Protein AF-A0A0F7ZFP0-F1 (afdb_monomer_lite)

pLDDT: mean 73.81, std 20.98, range [24.0, 98.62]

Organism: NCBI:txid1043627

Radius of gyration: 35.67 Å; chains: 1; bounding box: 70×76×98 Å

Structure (mmCIF, N/CA/C/O backbone):
data_AF-A0A0F7ZFP0-F1
#
_entry.id   AF-A0A0F7ZFP0-F1
#
loop_
_atom_site.group_PDB
_atom_site.id
_atom_site.type_symbol
_atom_site.label_atom_id
_atom_site.label_alt_id
_atom_site.label_comp_id
_atom_site.label_asym_id
_atom_site.label_entity_id
_atom_site.label_seq_id
_atom_site.pdbx_PDB_ins_code
_atom_site.Cartn_x
_atom_site.Cartn_y
_atom_site.Cartn_z
_atom_site.occupancy
_atom_site.B_iso_or_equiv
_atom_site.auth_seq_id
_atom_site.auth_comp_id
_atom_site.auth_asym_id
_atom_site.auth_atom_id
_atom_site.pdbx_PDB_model_num
ATOM 1 N N . MET A 1 1 ? -2.476 0.098 24.147 1.00 32.59 1 MET A N 1
ATOM 2 C CA . MET A 1 1 ? -1.349 1.063 24.163 1.00 32.59 1 MET A CA 1
ATOM 3 C C . MET A 1 1 ? 0.040 0.418 24.187 1.00 32.59 1 MET A C 1
ATOM 5 O O . MET A 1 1 ? 0.890 0.954 23.497 1.00 32.59 1 MET A O 1
ATOM 9 N N . ARG A 1 2 ? 0.304 -0.706 24.883 1.00 24.03 2 ARG A N 1
ATOM 10 C CA . ARG A 1 2 ? 1.653 -1.329 24.883 1.00 24.03 2 ARG A CA 1
ATOM 11 C C . ARG A 1 2 ? 2.131 -1.823 23.499 1.00 24.03 2 ARG A C 1
ATOM 13 O O . ARG A 1 2 ? 3.246 -1.502 23.114 1.00 24.03 2 ARG A O 1
ATOM 20 N N . TYR A 1 3 ? 1.264 -2.465 22.712 1.00 28.20 3 TYR A N 1
ATOM 21 C CA . TYR A 1 3 ? 1.599 -2.984 21.370 1.00 28.20 3 TYR A CA 1
ATOM 22 C C . TYR A 1 3 ? 2.092 -1.928 20.359 1.00 28.20 3 TYR A C 1
ATOM 24 O O . TYR A 1 3 ? 3.004 -2.188 19.581 1.00 28.20 3 TYR A O 1
ATOM 32 N N . LEU A 1 4 ? 1.547 -0.704 20.393 1.00 29.28 4 LEU A N 1
ATOM 33 C CA . LEU A 1 4 ? 1.924 0.346 19.435 1.00 29.28 4 LEU A CA 1
ATOM 34 C C . LEU A 1 4 ? 3.337 0.908 19.691 1.00 29.28 4 LEU A C 1
ATOM 36 O O . LEU A 1 4 ? 3.969 1.429 18.777 1.00 29.28 4 LEU A O 1
ATOM 40 N N . ALA A 1 5 ? 3.834 0.800 20.928 1.00 28.47 5 ALA A N 1
ATOM 41 C CA . ALA A 1 5 ? 5.169 1.267 21.294 1.00 28.47 5 ALA A CA 1
ATOM 42 C C . ALA A 1 5 ? 6.273 0.355 20.735 1.00 28.47 5 ALA A C 1
ATOM 44 O O . ALA A 1 5 ? 7.311 0.861 20.315 1.00 28.47 5 ALA A O 1
ATOM 45 N N . VAL A 1 6 ? 6.030 -0.961 20.665 1.00 34.22 6 VAL A N 1
ATOM 46 C CA . VAL A 1 6 ? 6.998 -1.928 20.118 1.00 34.22 6 VAL A CA 1
ATOM 47 C C . VAL A 1 6 ? 7.109 -1.813 18.593 1.00 34.22 6 VAL A C 1
ATOM 49 O O . VAL A 1 6 ? 8.202 -1.871 18.035 1.00 34.22 6 VAL A O 1
ATOM 52 N N . ILE A 1 7 ? 5.995 -1.534 17.910 1.00 36.84 7 ILE A N 1
ATOM 53 C CA . ILE A 1 7 ? 5.989 -1.267 16.462 1.00 36.84 7 ILE A CA 1
ATOM 54 C C . ILE A 1 7 ? 6.747 0.036 16.128 1.00 36.84 7 ILE A C 1
ATOM 56 O O . ILE A 1 7 ? 7.402 0.120 15.088 1.00 36.84 7 ILE A O 1
ATOM 60 N N . LEU A 1 8 ? 6.727 1.044 17.012 1.00 31.94 8 LEU A N 1
ATOM 61 C CA . LEU A 1 8 ? 7.514 2.271 16.817 1.00 31.94 8 LEU A CA 1
ATOM 62 C C . LEU A 1 8 ? 9.014 2.093 17.111 1.00 31.94 8 LEU A C 1
ATOM 64 O O . LEU A 1 8 ? 9.828 2.694 16.410 1.00 31.94 8 LEU A O 1
ATOM 68 N N . SER A 1 9 ? 9.404 1.287 18.106 1.00 32.28 9 SER A N 1
ATOM 69 C CA . SER A 1 9 ? 10.826 1.016 18.373 1.00 32.28 9 SER A CA 1
ATOM 70 C C . SER A 1 9 ? 11.471 0.155 17.280 1.00 32.28 9 SER A C 1
ATOM 72 O O . SER A 1 9 ? 12.638 0.374 16.950 1.00 32.28 9 SER A O 1
ATOM 74 N N . LEU A 1 10 ? 10.699 -0.734 16.642 1.00 39.62 10 LEU A N 1
ATOM 75 C CA . LEU A 1 10 ? 11.113 -1.486 15.451 1.00 39.62 10 LEU A CA 1
ATOM 76 C C . LEU A 1 10 ? 11.577 -0.589 14.298 1.00 39.62 10 LEU A C 1
ATOM 78 O O . LEU A 1 10 ? 12.631 -0.827 13.706 1.00 39.62 10 LEU A O 1
ATOM 82 N N . PHE A 1 11 ? 10.824 0.478 14.019 1.00 34.50 11 PHE A N 1
ATOM 83 C CA . PHE A 1 11 ? 11.138 1.413 12.936 1.00 34.50 11 PHE A CA 1
ATOM 84 C C . PHE A 1 11 ? 12.418 2.226 13.170 1.00 34.50 11 PHE A C 1
ATOM 86 O O . PHE A 1 11 ? 13.023 2.687 12.204 1.00 34.50 11 PHE A O 1
ATOM 93 N N . LEU A 1 12 ? 12.834 2.415 14.428 1.00 31.03 12 LEU A N 1
ATOM 94 C CA . LEU A 1 12 ? 14.022 3.202 14.766 1.00 31.03 12 LEU A CA 1
ATOM 95 C C . LEU A 1 12 ? 15.289 2.338 14.880 1.00 31.03 12 LEU A C 1
ATOM 97 O O . LEU A 1 12 ? 16.357 2.766 14.448 1.00 31.03 12 LEU A O 1
ATOM 101 N N . ALA A 1 13 ? 15.177 1.113 15.407 1.00 29.80 13 ALA A N 1
ATOM 102 C CA . ALA A 1 13 ? 16.316 0.205 15.568 1.00 29.80 13 ALA A CA 1
ATOM 103 C C . ALA A 1 13 ? 16.885 -0.280 14.220 1.00 29.80 13 ALA A C 1
ATOM 105 O O . ALA A 1 13 ? 18.100 -0.315 14.037 1.00 29.80 13 ALA A O 1
ATOM 106 N N . CYS A 1 14 ? 16.024 -0.574 13.237 1.00 33.59 14 CYS A N 1
ATOM 107 C CA . CYS A 1 14 ? 16.456 -1.038 11.911 1.00 33.59 14 CYS A CA 1
ATOM 108 C C . CYS A 1 14 ? 17.170 0.025 11.049 1.00 33.59 14 CYS A C 1
ATOM 110 O O . CYS A 1 14 ? 17.699 -0.326 9.995 1.00 33.59 14 CYS A O 1
ATOM 112 N N . VAL A 1 15 ? 17.174 1.299 11.465 1.00 34.34 15 VAL A N 1
ATOM 113 C CA . VAL A 1 15 ? 17.729 2.436 10.700 1.00 34.34 15 VAL A CA 1
ATOM 114 C C . VAL A 1 15 ? 19.150 2.818 11.148 1.00 34.34 15 VAL A C 1
ATOM 116 O O . VAL A 1 15 ? 19.829 3.543 10.433 1.00 34.34 15 VAL A O 1
ATOM 119 N N . LEU A 1 16 ? 19.630 2.322 12.297 1.00 29.52 16 LEU A N 1
ATOM 120 C CA . LEU A 1 16 ? 20.942 2.696 12.858 1.00 29.52 16 LEU A CA 1
ATOM 121 C C . LEU A 1 16 ? 21.969 1.551 12.916 1.00 29.52 16 LEU A C 1
ATOM 123 O O . LEU A 1 16 ? 23.103 1.769 13.341 1.00 29.52 16 LEU A O 1
ATOM 127 N N . ALA A 1 17 ? 21.613 0.350 12.456 1.00 31.56 17 ALA A N 1
ATOM 128 C CA . ALA A 1 17 ? 22.584 -0.711 12.211 1.00 31.56 17 ALA A CA 1
ATOM 129 C C . ALA A 1 17 ? 23.263 -0.481 10.852 1.00 31.56 17 ALA A C 1
ATOM 131 O O . ALA A 1 17 ? 22.622 -0.580 9.805 1.00 31.56 17 ALA A O 1
ATOM 132 N N . ASN A 1 18 ? 24.566 -0.190 10.874 1.00 34.31 18 ASN A N 1
ATOM 133 C CA . ASN A 1 18 ? 25.402 -0.120 9.678 1.00 34.31 18 ASN A CA 1
ATOM 134 C C . ASN A 1 18 ? 25.492 -1.535 9.074 1.00 34.31 18 ASN A C 1
ATOM 136 O O . ASN A 1 18 ? 26.271 -2.362 9.550 1.00 34.31 18 ASN A O 1
ATOM 140 N N . ARG A 1 19 ? 24.613 -1.860 8.116 1.00 36.47 19 ARG A N 1
ATOM 141 C CA . ARG A 1 19 ? 24.429 -3.243 7.650 1.00 36.47 19 ARG A CA 1
ATOM 142 C C . ARG A 1 19 ? 25.656 -3.720 6.875 1.00 36.47 19 ARG A C 1
ATOM 144 O O . ARG A 1 19 ? 25.988 -3.179 5.824 1.00 36.47 19 ARG A O 1
ATOM 151 N N . SER A 1 20 ? 26.290 -4.772 7.381 1.00 32.34 20 SER A N 1
ATOM 152 C CA . SER A 1 20 ? 27.317 -5.528 6.667 1.00 32.34 20 SER A CA 1
ATOM 153 C C . SER A 1 20 ? 26.758 -6.180 5.389 1.00 32.34 20 SER A C 1
ATOM 155 O O . SER A 1 20 ? 25.545 -6.288 5.186 1.00 32.34 20 SER A O 1
ATOM 157 N N . PHE A 1 21 ? 27.664 -6.587 4.495 1.00 29.44 21 PHE A N 1
ATOM 158 C CA . PHE A 1 21 ? 27.332 -7.209 3.210 1.00 29.44 21 PHE A CA 1
ATOM 159 C C . PHE A 1 21 ? 26.359 -8.395 3.358 1.00 29.44 21 PHE A C 1
ATOM 161 O O . PHE A 1 21 ? 26.529 -9.234 4.237 1.00 29.44 21 PHE A O 1
ATOM 168 N N . GLY A 1 22 ? 25.375 -8.480 2.453 1.00 39.12 22 GLY A N 1
ATOM 169 C CA . GLY A 1 22 ? 24.397 -9.578 2.389 1.00 39.12 22 GLY A CA 1
ATOM 170 C C . GLY A 1 22 ? 22.947 -9.204 2.733 1.00 39.12 22 GLY A C 1
ATOM 171 O O . GLY A 1 22 ? 22.061 -10.036 2.558 1.00 39.12 22 GLY A O 1
ATOM 172 N N . HIS A 1 23 ? 22.674 -7.964 3.161 1.00 41.00 23 HIS A N 1
ATOM 173 C CA . HIS A 1 23 ? 21.352 -7.538 3.656 1.00 41.00 23 HIS A CA 1
ATOM 174 C C . HIS A 1 23 ? 20.444 -6.771 2.663 1.00 41.00 23 HIS A C 1
ATOM 176 O O . HIS A 1 23 ? 19.674 -5.895 3.076 1.00 41.00 23 HIS A O 1
ATOM 182 N N . TYR A 1 24 ? 20.500 -7.092 1.366 1.00 42.03 24 TYR A N 1
ATOM 183 C CA . TYR A 1 24 ? 19.643 -6.477 0.339 1.00 42.03 24 TYR A CA 1
ATOM 184 C C . TYR A 1 24 ? 18.289 -7.196 0.216 1.00 42.03 24 TYR A C 1
ATOM 186 O O . TYR A 1 24 ? 18.157 -8.169 -0.520 1.00 42.03 24 TYR A O 1
ATOM 194 N N . GLY A 1 25 ? 17.275 -6.687 0.920 1.00 46.53 25 GLY A N 1
ATOM 195 C CA . GLY A 1 25 ? 15.868 -7.048 0.704 1.00 46.53 25 GLY A CA 1
ATOM 196 C C . GLY A 1 25 ? 15.142 -6.055 -0.216 1.00 46.53 25 GLY A C 1
ATOM 197 O O . GLY A 1 25 ? 15.618 -4.930 -0.392 1.00 46.53 25 GLY A O 1
ATOM 198 N N . PRO A 1 26 ? 13.972 -6.419 -0.777 1.00 50.12 26 PRO A N 1
ATOM 199 C CA . PRO A 1 26 ? 13.145 -5.495 -1.549 1.00 50.12 26 PRO A CA 1
ATOM 200 C C . PRO A 1 26 ? 12.699 -4.285 -0.712 1.00 50.12 26 PRO A C 1
ATOM 202 O O . PRO A 1 26 ? 12.455 -4.380 0.498 1.00 50.12 26 PRO A O 1
ATOM 205 N N . ASP A 1 27 ? 12.580 -3.132 -1.372 1.00 47.22 27 ASP A N 1
ATOM 206 C CA . ASP A 1 27 ? 12.237 -1.859 -0.736 1.00 47.22 27 ASP A CA 1
ATOM 207 C C . ASP A 1 27 ? 10.845 -1.952 -0.074 1.00 47.22 27 ASP A C 1
ATOM 209 O O . ASP A 1 27 ? 9.858 -2.303 -0.720 1.00 47.22 27 ASP A O 1
ATOM 213 N N . GLY A 1 28 ? 10.772 -1.670 1.231 1.00 56.94 28 GLY A N 1
ATOM 214 C CA . GLY A 1 28 ? 9.569 -1.882 2.051 1.00 56.94 28 GLY A CA 1
ATOM 215 C C . GLY A 1 28 ? 9.601 -3.113 2.969 1.00 56.94 28 GLY A C 1
ATOM 216 O O . GLY A 1 28 ? 8.659 -3.298 3.734 1.00 56.94 28 GLY A O 1
ATOM 217 N N . THR A 1 29 ? 10.671 -3.920 2.945 1.00 67.12 29 THR A N 1
ATOM 218 C CA . THR A 1 29 ? 10.906 -4.994 3.933 1.00 67.12 29 THR A CA 1
ATOM 219 C C . THR A 1 29 ? 10.810 -4.464 5.371 1.00 67.12 29 THR A C 1
ATOM 221 O O . THR A 1 29 ? 11.494 -3.501 5.719 1.00 67.12 29 THR A O 1
ATOM 224 N N . VAL A 1 30 ? 10.001 -5.118 6.212 1.00 74.25 30 VAL A N 1
ATOM 225 C CA . VAL A 1 30 ? 9.789 -4.761 7.630 1.00 74.25 30 VAL A CA 1
ATOM 226 C C . VAL A 1 30 ? 10.365 -5.779 8.616 1.00 74.25 30 VAL A C 1
ATOM 228 O O . VAL A 1 30 ? 10.706 -5.398 9.733 1.00 74.25 30 VAL A O 1
ATOM 231 N N . LEU A 1 31 ? 10.514 -7.045 8.215 1.00 81.75 31 LEU A N 1
ATOM 232 C CA . LEU A 1 31 ? 11.157 -8.091 9.016 1.00 81.75 31 LEU A CA 1
ATOM 233 C C . LEU A 1 31 ? 12.273 -8.755 8.205 1.00 81.75 31 LEU A C 1
ATOM 235 O O . LEU A 1 31 ? 12.126 -8.982 7.002 1.00 81.75 31 LEU A O 1
ATOM 239 N N . PHE A 1 32 ? 13.376 -9.070 8.879 1.00 90.69 32 PHE A N 1
ATOM 240 C CA . PHE A 1 32 ? 14.459 -9.889 8.344 1.00 90.69 32 PHE A CA 1
ATOM 241 C C . PHE A 1 32 ? 14.610 -11.111 9.244 1.00 90.69 32 PHE A C 1
ATOM 243 O O . PHE A 1 32 ? 14.999 -10.961 10.398 1.00 90.69 32 PHE A O 1
ATOM 250 N N . LEU A 1 33 ? 14.279 -12.295 8.738 1.00 93.44 33 LEU A N 1
ATOM 251 C CA . LEU A 1 33 ? 14.320 -13.537 9.508 1.00 93.44 33 LEU A CA 1
ATOM 252 C C . LEU A 1 33 ? 15.383 -14.472 8.924 1.00 93.44 33 LEU A C 1
ATOM 254 O O . LEU A 1 33 ? 15.556 -14.533 7.706 1.00 93.44 33 LEU A O 1
ATOM 258 N N . ASN A 1 34 ? 16.070 -15.225 9.777 1.00 94.88 34 ASN A N 1
ATOM 259 C CA . ASN A 1 34 ? 16.832 -16.398 9.359 1.00 94.88 34 ASN A CA 1
ATOM 260 C C . ASN A 1 34 ? 16.223 -17.644 10.007 1.00 94.88 34 ASN A C 1
ATOM 262 O O . ASN A 1 34 ? 16.091 -17.695 11.230 1.00 94.88 34 ASN A O 1
ATOM 266 N N . GLY A 1 35 ? 15.850 -18.618 9.178 1.00 94.75 35 GLY A N 1
ATOM 267 C CA . GLY A 1 35 ? 15.199 -19.861 9.591 1.00 94.75 35 GLY A CA 1
ATOM 268 C C . GLY A 1 35 ? 15.857 -21.092 8.971 1.00 94.75 35 GLY A C 1
ATOM 269 O O . GLY A 1 35 ? 16.598 -20.997 7.982 1.00 94.75 35 GLY A O 1
ATOM 270 N N . PHE A 1 36 ? 15.584 -22.257 9.557 1.00 96.44 36 PHE A N 1
ATOM 271 C CA . PHE A 1 36 ? 16.076 -23.542 9.070 1.00 96.44 36 PHE A CA 1
ATOM 272 C C . PHE A 1 36 ? 14.957 -24.342 8.420 1.00 96.44 36 PHE A C 1
ATOM 274 O O . PHE A 1 36 ? 13.960 -24.657 9.053 1.00 96.44 36 PHE A O 1
ATOM 281 N N . HIS A 1 37 ? 15.192 -24.757 7.183 1.00 95.75 37 HIS A N 1
ATOM 282 C CA . HIS A 1 37 ? 14.262 -25.548 6.393 1.00 95.75 37 HIS A CA 1
ATOM 283 C C . HIS A 1 37 ? 14.898 -26.866 5.941 1.00 95.75 37 HIS A C 1
ATOM 285 O O . HIS A 1 37 ? 16.117 -27.071 6.022 1.00 95.75 37 HIS A O 1
ATOM 291 N N . PHE A 1 38 ? 14.071 -27.746 5.392 1.00 95.56 38 PHE A N 1
ATOM 292 C CA . PHE A 1 38 ? 14.503 -28.866 4.563 1.00 95.56 38 PHE A CA 1
ATOM 293 C C . PHE A 1 38 ? 13.562 -29.059 3.372 1.00 95.56 38 PHE A C 1
ATOM 295 O O . PHE A 1 38 ? 12.400 -28.659 3.413 1.00 95.56 38 PHE A O 1
ATOM 302 N N . VAL A 1 39 ? 14.044 -29.689 2.299 1.00 95.06 39 VAL A N 1
ATOM 303 C CA . VAL A 1 39 ? 13.191 -30.035 1.147 1.00 95.06 39 VAL A CA 1
ATOM 304 C C . VAL A 1 39 ? 12.177 -31.104 1.552 1.00 95.06 39 VAL A C 1
ATOM 306 O O . VAL A 1 39 ? 12.560 -32.134 2.100 1.00 95.06 39 VAL A O 1
ATOM 309 N N . SER A 1 40 ? 10.894 -30.887 1.255 1.00 93.88 40 SER A N 1
ATOM 310 C CA . SER A 1 40 ? 9.790 -31.806 1.562 1.00 93.88 40 SER A CA 1
ATOM 311 C C . SER A 1 40 ? 10.140 -33.268 1.230 1.00 93.88 40 SER A C 1
ATOM 313 O O . SER A 1 40 ? 10.541 -33.600 0.113 1.00 93.88 40 SER A O 1
ATOM 315 N N . GLY A 1 41 ? 10.041 -34.149 2.234 1.00 88.31 41 GLY A N 1
ATOM 316 C CA . GLY A 1 41 ? 10.410 -35.570 2.134 1.00 88.31 41 GLY A CA 1
ATOM 317 C C . GLY A 1 41 ? 11.907 -35.894 2.205 1.00 88.31 41 GLY A C 1
ATOM 318 O O . GLY A 1 41 ? 12.278 -37.062 2.118 1.00 88.31 41 GLY A O 1
ATOM 319 N N . ARG A 1 42 ? 12.778 -34.894 2.365 1.00 91.06 42 ARG A N 1
ATOM 320 C CA . ARG A 1 42 ? 14.240 -35.032 2.444 1.00 91.06 42 ARG A CA 1
ATOM 321 C C . ARG A 1 42 ? 14.783 -34.222 3.624 1.00 91.06 42 ARG A C 1
ATOM 323 O O . ARG A 1 42 ? 15.490 -33.240 3.445 1.00 91.06 42 ARG A O 1
ATOM 330 N N . THR A 1 43 ? 14.489 -34.653 4.850 1.00 87.62 43 THR A N 1
ATOM 331 C CA . THR A 1 43 ? 14.936 -33.993 6.101 1.00 87.62 43 THR A CA 1
ATOM 332 C C . THR A 1 43 ? 16.457 -33.834 6.230 1.00 87.62 43 THR A C 1
ATOM 334 O O . THR A 1 43 ? 16.934 -32.958 6.942 1.00 87.62 43 THR A O 1
ATOM 337 N N . SER A 1 44 ? 17.247 -34.639 5.513 1.00 89.69 44 SER A N 1
ATOM 338 C CA . SER A 1 44 ? 18.706 -34.494 5.435 1.00 89.69 44 SER A CA 1
ATOM 339 C C . SER A 1 44 ? 19.181 -33.345 4.533 1.00 89.69 44 SER A C 1
ATOM 341 O O . SER A 1 44 ? 20.358 -32.987 4.588 1.00 89.69 44 SER A O 1
ATOM 343 N N . TRP A 1 45 ? 18.302 -32.764 3.709 1.00 93.56 45 TRP A N 1
ATOM 344 C CA . TRP A 1 45 ? 18.596 -31.669 2.779 1.00 93.56 45 TRP A CA 1
ATOM 345 C C . TRP A 1 45 ? 18.389 -30.321 3.474 1.00 93.56 45 TRP A C 1
ATOM 347 O O . TRP A 1 45 ? 17.404 -29.623 3.244 1.00 93.56 45 TRP A O 1
ATOM 357 N N . ARG A 1 46 ? 19.314 -30.002 4.387 1.00 93.56 46 ARG A N 1
ATOM 358 C CA . ARG A 1 46 ? 19.207 -28.890 5.347 1.00 93.56 46 ARG A CA 1
ATOM 359 C C . ARG A 1 46 ? 19.549 -27.553 4.706 1.00 93.56 46 ARG A C 1
ATOM 361 O O . ARG A 1 46 ? 20.635 -27.405 4.145 1.00 93.56 46 ARG A O 1
ATOM 368 N N . ILE A 1 47 ? 18.652 -26.583 4.832 1.00 93.38 47 ILE A N 1
ATOM 369 C CA . ILE A 1 47 ? 18.760 -25.250 4.242 1.00 93.38 47 ILE A CA 1
ATOM 370 C C . ILE A 1 47 ? 18.710 -24.209 5.365 1.00 93.38 47 ILE A C 1
ATOM 372 O O . ILE A 1 47 ? 17.828 -24.262 6.217 1.00 93.38 47 ILE A O 1
ATOM 376 N N . SER A 1 48 ? 19.634 -23.247 5.352 1.00 93.38 48 SER A N 1
ATOM 377 C CA . SER A 1 48 ? 19.466 -21.978 6.068 1.00 93.38 48 SER A CA 1
ATOM 378 C C . SER A 1 48 ? 19.012 -20.940 5.050 1.00 93.38 48 SER A C 1
ATOM 380 O O . SER A 1 48 ? 19.532 -20.902 3.930 1.00 93.38 48 SER A O 1
ATOM 382 N N . ALA A 1 49 ? 17.989 -20.175 5.411 1.00 93.25 49 ALA A N 1
ATOM 383 C CA . ALA A 1 49 ? 17.297 -19.274 4.507 1.00 93.25 49 ALA A CA 1
ATOM 384 C C . ALA A 1 49 ? 17.148 -17.888 5.141 1.00 93.25 49 ALA A C 1
ATOM 386 O O . ALA A 1 49 ? 16.889 -17.762 6.336 1.00 93.25 49 ALA A O 1
ATOM 387 N N . ASN A 1 50 ? 17.324 -16.848 4.326 1.00 93.75 50 ASN A N 1
ATOM 388 C CA . ASN A 1 50 ? 17.255 -15.440 4.704 1.00 93.75 50 ASN A CA 1
ATOM 389 C C . ASN A 1 50 ? 15.978 -14.820 4.118 1.00 93.75 50 ASN A C 1
ATOM 391 O O . ASN A 1 50 ? 15.872 -14.649 2.905 1.00 93.75 50 ASN A O 1
ATOM 395 N N . HIS A 1 51 ? 15.016 -14.479 4.969 1.00 94.31 51 HIS A N 1
ATOM 396 C CA . HIS A 1 51 ? 13.671 -14.055 4.588 1.00 94.31 51 HIS A CA 1
ATOM 397 C C . HIS A 1 51 ? 13.536 -12.543 4.773 1.00 94.31 51 HIS A C 1
ATOM 399 O O . HIS A 1 51 ? 13.690 -12.028 5.880 1.00 94.31 51 HIS A O 1
ATOM 405 N N . TYR A 1 52 ? 13.223 -11.829 3.694 1.00 92.00 52 TYR A N 1
ATOM 406 C CA . TYR A 1 52 ? 12.964 -10.389 3.708 1.00 92.00 52 TYR A CA 1
ATOM 407 C C . TYR A 1 52 ? 11.471 -10.166 3.496 1.00 92.00 52 TYR A C 1
ATOM 409 O O . TYR A 1 52 ? 10.980 -10.239 2.366 1.00 92.00 52 TYR A O 1
ATOM 417 N N . CYS A 1 53 ? 10.748 -9.966 4.597 1.00 86.25 53 CYS A N 1
ATOM 418 C CA . CYS A 1 53 ? 9.290 -10.004 4.631 1.00 86.25 53 CYS A CA 1
ATOM 419 C C . CYS A 1 53 ? 8.649 -8.611 4.611 1.00 86.25 53 CYS A C 1
ATOM 421 O O . CYS A 1 53 ? 9.073 -7.691 5.321 1.00 86.25 53 CYS A O 1
ATOM 423 N N . VAL A 1 54 ? 7.568 -8.486 3.842 1.00 83.38 54 VAL A N 1
ATOM 424 C CA . VAL A 1 54 ? 6.655 -7.337 3.804 1.00 83.38 54 VAL A CA 1
ATOM 425 C C . VAL A 1 54 ? 5.290 -7.729 4.376 1.00 83.38 54 VAL A C 1
ATOM 427 O O . VAL A 1 54 ? 4.817 -8.844 4.149 1.00 83.38 54 VAL A O 1
ATOM 430 N N . ILE A 1 55 ? 4.636 -6.813 5.096 1.00 77.56 55 ILE A N 1
ATOM 431 C CA . ILE A 1 55 ? 3.231 -6.975 5.504 1.00 77.56 55 ILE A CA 1
ATOM 432 C C . ILE A 1 55 ? 2.349 -6.623 4.303 1.00 77.56 55 ILE A C 1
ATOM 434 O O . ILE A 1 55 ? 2.415 -5.501 3.800 1.00 77.56 55 ILE A O 1
ATOM 438 N N . VAL A 1 56 ? 1.524 -7.570 3.853 1.00 74.25 56 VAL A N 1
ATOM 439 C CA . VAL A 1 56 ? 0.541 -7.361 2.776 1.00 74.25 56 VAL A CA 1
ATOM 440 C C . VAL A 1 56 ? -0.837 -7.045 3.366 1.00 74.25 56 VAL A C 1
ATOM 442 O O . VAL A 1 56 ? -1.556 -6.192 2.847 1.00 74.25 56 VAL A O 1
ATOM 445 N N . SER A 1 57 ? -1.194 -7.702 4.470 1.00 78.00 57 SER A N 1
ATOM 446 C CA . SER A 1 57 ? -2.381 -7.421 5.285 1.00 78.00 57 SER A CA 1
ATOM 447 C C . SER A 1 57 ? -2.196 -7.969 6.706 1.00 78.00 57 SER A C 1
ATOM 449 O O . SER A 1 57 ? -1.229 -8.681 6.968 1.00 78.00 57 SER A O 1
ATOM 451 N N . ASP A 1 58 ? -3.143 -7.694 7.608 1.00 76.38 58 ASP A N 1
ATOM 452 C CA . ASP A 1 58 ? -3.161 -8.227 8.984 1.00 76.38 58 ASP A CA 1
ATOM 453 C C . ASP A 1 58 ? -3.055 -9.767 9.056 1.00 76.38 58 ASP A C 1
ATOM 455 O O . ASP A 1 58 ? -2.612 -10.312 10.063 1.00 76.38 58 ASP A O 1
ATOM 459 N N . ASP A 1 59 ? -3.472 -10.469 7.995 1.00 86.69 59 ASP A N 1
ATOM 460 C CA . ASP A 1 59 ? -3.527 -11.932 7.913 1.00 86.69 59 ASP A CA 1
ATOM 461 C C . ASP A 1 59 ? -2.464 -12.527 6.942 1.00 86.69 59 ASP A C 1
ATOM 463 O O . ASP A 1 59 ? -2.430 -13.749 6.779 1.00 86.69 59 ASP A O 1
ATOM 467 N N . LEU A 1 60 ? -1.606 -11.707 6.298 1.00 87.12 60 LEU A N 1
ATOM 468 C CA . LEU A 1 60 ? -0.626 -12.143 5.281 1.00 87.12 60 LEU A CA 1
ATOM 469 C C . LEU A 1 60 ? 0.690 -11.332 5.283 1.00 87.12 60 LEU A C 1
ATOM 471 O O . LEU A 1 60 ? 0.702 -10.130 4.992 1.00 87.12 60 LEU A O 1
ATOM 475 N N . LEU A 1 61 ? 1.815 -12.032 5.458 1.00 87.50 61 LEU A N 1
ATOM 476 C CA . LEU A 1 61 ? 3.158 -11.572 5.091 1.00 87.50 61 LEU A CA 1
ATOM 477 C C . LEU A 1 61 ? 3.623 -12.267 3.803 1.00 87.50 61 LEU A C 1
ATOM 479 O O . LEU A 1 61 ? 3.259 -13.411 3.528 1.00 87.50 61 LEU A O 1
ATOM 483 N N . GLN A 1 62 ? 4.477 -11.594 3.040 1.00 91.06 62 GLN A N 1
ATOM 484 C CA . GLN A 1 62 ? 5.153 -12.161 1.872 1.00 91.06 62 GLN A CA 1
ATOM 485 C C . GLN A 1 62 ? 6.653 -11.901 1.992 1.00 91.06 62 GLN A C 1
ATOM 487 O O . GLN A 1 62 ? 7.053 -10.762 2.229 1.00 91.06 62 GLN A O 1
ATOM 492 N N . CYS A 1 63 ? 7.483 -12.922 1.795 1.00 93.94 63 CYS A N 1
ATOM 493 C CA . CYS A 1 63 ? 8.931 -12.819 1.927 1.00 93.94 63 CYS A CA 1
ATOM 494 C C . CYS A 1 63 ? 9.653 -13.202 0.633 1.00 93.94 63 CYS A C 1
ATOM 496 O O . CYS A 1 63 ? 9.340 -14.211 -0.003 1.00 93.94 63 CYS A O 1
ATOM 498 N N . ALA A 1 64 ? 10.659 -12.408 0.266 1.00 94.31 64 ALA A N 1
ATOM 499 C CA . ALA A 1 64 ? 11.683 -12.827 -0.685 1.00 94.31 64 ALA A CA 1
ATOM 500 C C . ALA A 1 64 ? 12.742 -13.637 0.075 1.00 94.31 64 ALA A C 1
ATOM 502 O O . ALA A 1 64 ? 13.252 -13.166 1.096 1.00 94.31 64 ALA A O 1
ATOM 503 N N . VAL A 1 65 ? 13.051 -14.846 -0.398 1.00 93.88 65 VAL A N 1
ATOM 504 C CA . VAL A 1 65 ? 13.945 -15.783 0.294 1.00 93.88 65 VAL A CA 1
ATOM 505 C C . VAL A 1 65 ? 15.278 -15.863 -0.437 1.00 93.88 65 VAL A C 1
ATOM 507 O O . VAL A 1 65 ? 15.335 -16.196 -1.622 1.00 93.88 65 VAL A O 1
ATOM 510 N N . TYR A 1 66 ? 16.354 -15.574 0.284 1.00 92.00 66 TYR A N 1
ATOM 511 C CA . TYR A 1 66 ? 17.731 -15.605 -0.195 1.00 92.00 66 TYR A CA 1
ATOM 512 C C . TYR A 1 66 ? 18.514 -16.717 0.499 1.00 92.00 66 TYR A C 1
ATOM 514 O O . TYR A 1 66 ? 18.187 -17.118 1.619 1.00 92.00 66 TYR A O 1
ATOM 522 N N . ASN A 1 67 ? 19.563 -17.218 -0.150 1.00 87.62 67 ASN A N 1
ATOM 523 C CA . ASN A 1 67 ? 20.498 -18.117 0.516 1.00 87.62 67 ASN A CA 1
ATOM 524 C C . ASN A 1 67 ? 21.367 -17.360 1.537 1.00 87.62 67 ASN A C 1
ATOM 526 O O . ASN A 1 67 ? 21.551 -16.143 1.474 1.00 87.62 67 ASN A O 1
ATOM 530 N N . THR A 1 68 ? 21.903 -18.102 2.503 1.00 80.88 68 THR A N 1
ATOM 531 C CA . THR A 1 68 ? 22.697 -17.530 3.599 1.00 80.88 68 THR A CA 1
ATOM 532 C C . THR A 1 68 ? 24.199 -17.443 3.281 1.00 80.88 68 THR A C 1
ATOM 534 O O . THR A 1 68 ? 24.899 -16.642 3.891 1.00 80.88 68 THR A O 1
ATOM 537 N N . ASN A 1 69 ? 24.690 -18.207 2.291 1.00 69.06 69 ASN A N 1
ATOM 538 C CA . ASN A 1 69 ? 26.121 -18.519 2.133 1.00 69.06 69 ASN A CA 1
ATOM 539 C C . ASN A 1 69 ? 26.769 -18.085 0.792 1.00 69.06 69 ASN A C 1
ATOM 541 O O . ASN A 1 69 ? 27.837 -18.599 0.460 1.00 69.06 69 ASN A O 1
ATOM 545 N N . THR A 1 70 ? 26.183 -17.174 -0.001 1.00 65.50 70 THR A N 1
ATOM 546 C CA . THR A 1 70 ? 26.848 -16.643 -1.219 1.00 65.50 70 THR A CA 1
ATOM 547 C C . THR A 1 70 ? 26.915 -15.119 -1.251 1.00 65.50 70 THR A C 1
ATOM 549 O O . THR A 1 70 ? 26.079 -14.430 -0.673 1.00 65.50 70 THR A O 1
ATOM 552 N N . SER A 1 71 ? 27.913 -14.591 -1.967 1.00 64.81 71 SER A N 1
ATOM 553 C CA . SER A 1 71 ? 28.027 -13.173 -2.314 1.00 64.81 71 SER A CA 1
ATOM 554 C C . SER A 1 71 ? 28.181 -13.041 -3.840 1.00 64.81 71 SER A C 1
ATOM 556 O O . SER A 1 71 ? 29.158 -13.573 -4.372 1.00 64.81 71 SER A O 1
ATOM 558 N N . PRO A 1 72 ? 27.245 -12.385 -4.555 1.00 71.62 72 PRO A N 1
ATOM 559 C CA . PRO A 1 72 ? 25.974 -11.868 -4.044 1.00 71.62 72 PRO A CA 1
ATOM 560 C C . PRO A 1 72 ? 25.072 -12.985 -3.489 1.00 71.62 72 PRO A C 1
ATOM 562 O O . PRO A 1 72 ? 25.170 -14.149 -3.890 1.00 71.62 72 PRO A O 1
ATOM 565 N N . ALA A 1 73 ? 24.191 -12.630 -2.551 1.00 79.88 73 ALA A N 1
ATOM 566 C CA . ALA A 1 73 ? 23.165 -13.546 -2.065 1.00 79.88 73 ALA A CA 1
ATOM 567 C C . ALA A 1 73 ? 22.157 -13.796 -3.194 1.00 79.88 73 ALA A C 1
ATOM 569 O O . ALA A 1 73 ? 21.623 -12.854 -3.785 1.00 79.88 73 ALA A O 1
ATOM 570 N N . LEU A 1 74 ? 21.912 -15.062 -3.517 1.00 85.94 74 LEU A N 1
ATOM 571 C CA . LEU A 1 74 ? 21.001 -15.451 -4.586 1.00 85.94 74 LEU A CA 1
ATOM 572 C C . LEU A 1 74 ? 19.563 -15.420 -4.070 1.00 85.94 74 LEU A C 1
ATOM 574 O O . LEU A 1 74 ? 19.282 -15.950 -2.995 1.00 85.94 74 LEU A O 1
ATOM 578 N N . LEU A 1 75 ? 18.648 -14.847 -4.856 1.00 91.19 75 LEU A N 1
ATOM 579 C CA . LEU A 1 75 ? 17.211 -15.013 -4.640 1.00 91.19 75 LEU A CA 1
ATOM 580 C C . LEU A 1 75 ? 16.861 -16.475 -4.942 1.00 91.19 75 LEU A C 1
ATOM 582 O O . LEU A 1 75 ? 16.797 -16.876 -6.108 1.00 91.19 75 LEU A O 1
ATOM 586 N N . VAL A 1 76 ? 16.676 -17.271 -3.889 1.00 91.44 76 VAL A N 1
ATOM 587 C CA . VAL A 1 76 ? 16.425 -18.712 -3.999 1.00 91.44 76 VAL A CA 1
ATOM 588 C C . VAL A 1 76 ? 14.957 -19.081 -3.935 1.00 91.44 76 VAL A C 1
ATOM 590 O O . VAL A 1 76 ? 14.630 -20.196 -4.321 1.00 91.44 76 VAL A O 1
ATOM 593 N N . GLY A 1 77 ? 14.063 -18.200 -3.482 1.00 93.50 77 GLY A N 1
ATOM 594 C CA . GLY A 1 77 ? 12.656 -18.560 -3.346 1.00 93.50 77 GLY A CA 1
ATOM 595 C C . GLY A 1 77 ? 11.726 -17.453 -2.870 1.00 93.50 77 GLY A C 1
ATOM 596 O O . GLY A 1 77 ? 12.094 -16.280 -2.769 1.00 93.50 77 GLY A O 1
ATOM 597 N N . VAL A 1 78 ? 10.503 -17.870 -2.560 1.00 96.19 78 VAL A N 1
ATOM 598 C CA . VAL A 1 78 ? 9.463 -17.047 -1.935 1.00 96.19 78 VAL A CA 1
ATOM 599 C C . VAL A 1 78 ? 8.807 -17.8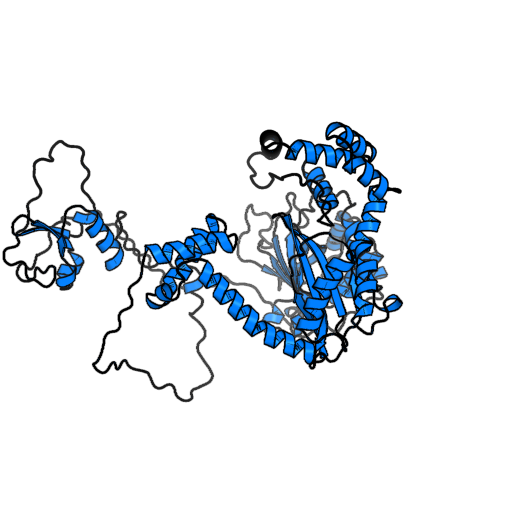11 -0.796 1.00 96.19 78 VAL A C 1
ATOM 601 O O . VAL A 1 78 ? 8.680 -19.037 -0.846 1.00 96.19 78 VAL A O 1
ATOM 604 N N . GLU A 1 79 ? 8.350 -17.063 0.197 1.00 98.00 79 GLU A N 1
ATOM 605 C CA . GLU A 1 79 ? 7.512 -17.557 1.281 1.00 98.00 79 GLU A CA 1
ATOM 606 C C . GLU A 1 79 ? 6.275 -16.678 1.429 1.00 98.00 79 GLU A C 1
ATOM 608 O O . GLU A 1 79 ? 6.342 -15.451 1.311 1.00 98.00 79 GLU A O 1
ATOM 613 N N . TYR A 1 80 ? 5.152 -17.317 1.729 1.00 97.94 80 TYR A N 1
ATOM 614 C CA . TYR A 1 80 ? 3.953 -16.658 2.221 1.00 97.94 80 TYR A CA 1
ATOM 615 C C . TYR A 1 80 ? 3.719 -17.108 3.655 1.00 97.94 80 TYR A C 1
ATOM 617 O O . TYR A 1 80 ? 3.711 -18.308 3.917 1.00 97.94 80 TYR A O 1
ATOM 625 N N . ILE A 1 81 ? 3.511 -16.158 4.566 1.00 97.69 81 ILE A N 1
ATOM 626 C CA . ILE A 1 81 ? 3.202 -16.439 5.970 1.00 97.69 81 ILE A CA 1
ATOM 627 C C . ILE A 1 81 ? 1.785 -15.960 6.248 1.00 97.69 81 ILE A C 1
ATOM 629 O O . ILE A 1 81 ? 1.475 -14.792 6.014 1.00 97.69 81 ILE A O 1
ATOM 633 N N . VAL A 1 82 ? 0.927 -16.839 6.759 1.00 97.06 82 VAL A N 1
ATOM 634 C CA . VAL A 1 82 ? -0.464 -16.507 7.096 1.00 97.06 82 VAL A CA 1
ATOM 635 C C . VAL A 1 82 ? -0.753 -16.699 8.577 1.00 97.06 82 VAL A C 1
ATOM 637 O O . VAL A 1 82 ? -0.164 -17.552 9.247 1.00 97.06 82 VAL A O 1
ATOM 640 N N . SER A 1 83 ? -1.701 -15.915 9.092 1.00 95.50 83 SER A N 1
ATOM 641 C CA . SER A 1 83 ? -2.207 -16.091 10.455 1.00 95.50 83 SER A CA 1
ATOM 642 C C . SER A 1 83 ? -2.903 -17.449 10.620 1.00 95.50 83 SER A C 1
ATOM 644 O O . SER A 1 83 ? -3.465 -17.997 9.667 1.00 95.50 83 SER 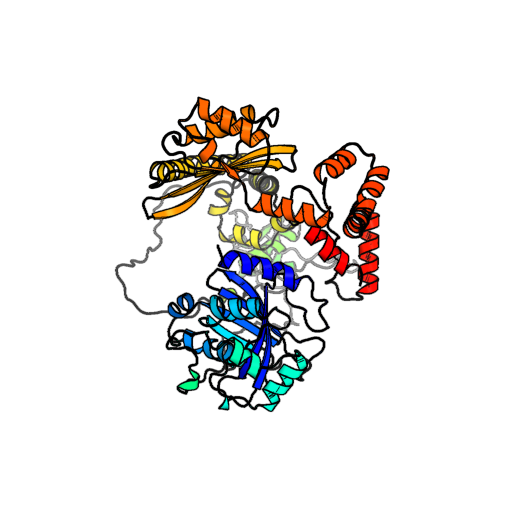A O 1
ATOM 646 N N . ARG A 1 84 ? -2.975 -17.963 11.855 1.00 96.62 84 ARG A N 1
ATOM 647 C CA . ARG A 1 84 ? -3.799 -19.135 12.211 1.00 96.62 84 ARG A CA 1
ATOM 648 C C . ARG A 1 84 ? -5.227 -19.071 11.659 1.00 96.62 84 ARG A C 1
ATOM 650 O O . ARG A 1 84 ? -5.763 -20.077 11.201 1.00 96.62 84 ARG A O 1
ATOM 657 N N . LYS A 1 85 ? -5.840 -17.885 11.698 1.00 94.88 85 LYS A N 1
ATOM 658 C CA . LYS A 1 85 ? -7.209 -17.628 11.230 1.00 94.88 85 LYS A CA 1
ATOM 659 C C . LYS A 1 85 ? -7.322 -17.770 9.709 1.00 94.88 85 LYS A C 1
ATOM 661 O O . LYS A 1 85 ? -8.281 -18.370 9.231 1.00 94.88 85 LYS A O 1
ATOM 666 N N . ALA A 1 86 ? -6.353 -17.245 8.961 1.00 94.88 86 ALA A N 1
ATOM 667 C CA . ALA A 1 86 ? -6.292 -17.411 7.513 1.00 94.88 86 ALA A CA 1
ATOM 668 C C . ALA A 1 86 ? -5.948 -18.857 7.119 1.00 94.88 86 ALA A C 1
ATOM 670 O O . ALA A 1 86 ? -6.592 -19.411 6.236 1.00 94.88 86 ALA A O 1
ATOM 671 N N . PHE A 1 87 ? -5.032 -19.520 7.830 1.00 97.94 87 PHE A N 1
ATOM 672 C CA . PHE A 1 87 ? -4.748 -20.942 7.620 1.00 97.94 87 PHE A CA 1
ATOM 673 C C . PHE A 1 87 ? -5.997 -21.824 7.808 1.00 97.94 87 PHE A C 1
ATOM 675 O O . PHE A 1 87 ? -6.270 -22.723 7.011 1.00 97.94 87 PHE A O 1
ATOM 682 N N . GLN A 1 88 ? -6.815 -21.527 8.825 1.00 96.31 88 GLN A N 1
ATOM 683 C CA . GLN A 1 88 ? -8.051 -22.259 9.109 1.00 96.31 88 GLN A CA 1
ATOM 684 C C . GLN A 1 88 ? -9.125 -22.125 8.009 1.00 96.31 88 GLN A C 1
ATOM 686 O O . GLN A 1 88 ? -10.003 -22.988 7.936 1.00 96.31 88 GLN A O 1
ATOM 691 N N . SER A 1 89 ? -9.071 -21.105 7.142 1.00 96.19 89 SER A N 1
ATOM 692 C CA . SER A 1 89 ? -9.996 -20.974 6.004 1.00 96.19 89 SER A CA 1
ATOM 693 C C . SER A 1 89 ? -9.517 -21.678 4.728 1.00 96.19 89 SER A C 1
ATOM 695 O O . SER A 1 89 ? -10.311 -21.850 3.803 1.00 96.19 89 SER A O 1
ATOM 697 N N . LEU A 1 90 ? -8.259 -22.137 4.674 1.00 96.00 90 LEU A N 1
ATOM 698 C CA . LEU A 1 90 ? -7.718 -22.849 3.513 1.00 96.00 90 LEU A CA 1
ATOM 699 C C . LEU A 1 90 ? -8.360 -24.242 3.344 1.00 96.00 90 LEU A C 1
ATOM 701 O O . LEU A 1 90 ? -8.618 -24.916 4.353 1.00 96.00 90 LEU A O 1
ATOM 705 N N . PRO A 1 91 ? -8.557 -24.723 2.098 1.00 96.50 91 PRO A N 1
ATOM 706 C CA . PRO A 1 91 ? -8.931 -26.109 1.811 1.00 96.50 91 PRO A CA 1
ATOM 707 C C . PRO A 1 91 ? -7.937 -27.121 2.397 1.00 96.50 91 PRO A C 1
ATOM 709 O O . PRO A 1 91 ? -6.742 -26.848 2.480 1.00 96.50 91 PRO A O 1
ATOM 712 N N . ALA A 1 92 ? -8.414 -28.314 2.763 1.00 90.19 92 ALA A N 1
ATOM 713 C CA . ALA A 1 92 ? -7.588 -29.337 3.415 1.00 90.19 92 ALA A CA 1
ATOM 714 C C . ALA A 1 92 ? -6.392 -29.814 2.563 1.00 90.19 92 ALA A C 1
ATOM 716 O O . ALA A 1 92 ? -5.339 -30.119 3.113 1.00 90.19 92 ALA A O 1
ATOM 717 N N . GLU A 1 93 ? -6.536 -29.846 1.236 1.00 90.38 93 GLU A N 1
ATOM 718 C CA . GLU A 1 93 ? -5.453 -30.176 0.295 1.00 90.38 93 GLU A CA 1
ATOM 719 C C . GLU A 1 93 ? -4.370 -29.090 0.270 1.00 90.38 93 GLU A C 1
ATOM 721 O O . GLU A 1 93 ? -3.185 -29.385 0.396 1.00 90.38 93 GLU A O 1
ATOM 726 N N . GLU A 1 94 ? -4.779 -27.821 0.194 1.00 96.00 94 GLU A N 1
ATOM 727 C CA . GLU A 1 94 ? -3.875 -26.667 0.168 1.00 96.00 94 GLU A CA 1
ATOM 728 C C . GLU A 1 94 ? -3.038 -26.571 1.453 1.00 96.00 94 GLU A C 1
ATOM 730 O O . GLU A 1 94 ? -1.848 -26.277 1.378 1.00 96.00 94 GLU A O 1
ATOM 735 N N . ARG A 1 95 ? -3.615 -26.896 2.621 1.00 95.62 95 ARG A N 1
ATOM 736 C CA . ARG A 1 95 ? -2.912 -26.881 3.921 1.00 95.62 95 ARG A CA 1
ATOM 737 C C . ARG A 1 95 ? -1.658 -27.753 3.966 1.00 95.62 95 ARG A C 1
ATOM 739 O O . ARG A 1 95 ? -0.725 -27.399 4.679 1.00 95.62 95 ARG A O 1
ATOM 746 N N . GLN A 1 96 ? -1.610 -28.837 3.190 1.00 94.56 96 GLN A N 1
ATOM 747 C CA . GLN A 1 96 ? -0.470 -29.762 3.149 1.00 94.56 96 GLN A CA 1
ATOM 748 C C . GLN A 1 96 ? 0.819 -29.106 2.627 1.00 94.56 96 GLN A C 1
ATOM 750 O O . GLN A 1 96 ? 1.911 -29.620 2.860 1.00 94.56 96 GLN A O 1
ATOM 755 N N . LEU A 1 97 ? 0.699 -27.963 1.942 1.00 96.56 97 LEU A N 1
ATOM 756 C CA . LEU A 1 97 ? 1.811 -27.161 1.427 1.00 96.56 97 LEU A CA 1
ATOM 757 C C . LEU A 1 97 ? 2.406 -26.191 2.465 1.00 96.56 97 LEU A C 1
ATOM 759 O O . LEU A 1 97 ? 3.275 -25.397 2.110 1.00 96.56 97 LEU A O 1
ATOM 763 N N . TRP A 1 98 ? 1.930 -26.220 3.714 1.00 97.94 98 TRP A N 1
ATOM 764 C CA . TRP A 1 98 ? 2.323 -25.281 4.765 1.00 97.94 98 TRP A CA 1
ATOM 765 C C . TRP A 1 98 ? 2.963 -25.999 5.957 1.00 97.94 98 TRP A C 1
ATOM 767 O O . TRP A 1 98 ? 2.582 -27.116 6.319 1.00 97.94 98 TRP A O 1
ATOM 777 N N . HIS A 1 99 ? 3.901 -25.325 6.611 1.00 97.88 99 HIS A N 1
ATOM 778 C CA . HIS A 1 99 ? 4.485 -25.742 7.884 1.00 97.88 99 HIS A CA 1
ATOM 779 C C . HIS A 1 99 ? 4.180 -24.713 8.983 1.00 97.88 99 HIS A C 1
ATOM 781 O O . HIS A 1 99 ? 3.813 -23.575 8.690 1.00 97.88 99 HIS A O 1
ATOM 787 N N . SER A 1 100 ? 4.279 -25.112 10.250 1.00 97.94 100 SER A N 1
ATOM 788 C CA . SER A 1 100 ? 4.046 -24.227 11.397 1.00 97.94 100 SER A CA 1
ATOM 789 C C . SER A 1 100 ? 5.348 -23.637 11.940 1.00 97.94 100 SER A C 1
ATOM 791 O O . SER A 1 100 ? 6.290 -24.373 12.223 1.00 97.94 100 SER A O 1
ATOM 793 N N . HIS A 1 101 ? 5.369 -22.327 12.199 1.00 97.94 101 HIS A N 1
ATOM 794 C CA . HIS A 1 101 ? 6.521 -21.660 12.825 1.00 97.94 101 HIS A CA 1
ATOM 795 C C . HIS A 1 101 ? 6.606 -21.876 14.350 1.00 97.94 101 HIS A C 1
ATOM 797 O O . HIS A 1 101 ? 7.562 -21.432 14.987 1.00 97.94 101 HIS A O 1
ATOM 803 N N . ALA A 1 102 ? 5.636 -22.570 14.962 1.00 97.50 102 ALA A N 1
ATOM 804 C CA . ALA A 1 102 ? 5.533 -22.734 16.414 1.00 97.50 102 ALA A CA 1
ATOM 805 C C . ALA A 1 102 ? 6.792 -23.347 17.052 1.00 97.50 102 ALA A C 1
ATOM 807 O O . ALA A 1 102 ? 7.263 -22.863 18.087 1.00 97.50 102 ALA A O 1
ATOM 808 N N . PHE A 1 103 ? 7.363 -24.389 16.434 1.00 97.38 103 PHE A N 1
ATOM 809 C CA . PHE A 1 103 ? 8.617 -24.968 16.915 1.00 97.38 103 PHE A CA 1
ATOM 810 C C . PHE A 1 103 ? 9.806 -24.063 16.604 1.00 97.38 103 PHE A C 1
ATOM 812 O O . PHE A 1 103 ? 10.614 -23.821 17.488 1.00 97.38 103 PHE A O 1
ATOM 819 N N . GLU A 1 104 ? 9.903 -23.516 15.391 1.00 96.50 104 GLU A N 1
ATOM 820 C CA . GLU A 1 104 ? 11.048 -22.694 14.983 1.00 96.50 104 GLU A CA 1
ATOM 821 C C . GLU A 1 104 ? 11.238 -21.457 15.868 1.00 96.50 104 GLU A C 1
ATOM 823 O O . GLU A 1 104 ? 12.361 -21.095 16.226 1.00 96.50 104 GLU A O 1
ATOM 828 N N . VAL A 1 105 ? 10.127 -20.833 16.265 1.00 97.44 105 VAL A N 1
ATOM 829 C CA . VAL A 1 105 ? 10.112 -19.715 17.206 1.00 97.44 105 VAL A CA 1
ATOM 830 C C . VAL A 1 105 ? 10.561 -20.161 18.600 1.00 97.44 105 VAL A C 1
ATOM 832 O O . VAL A 1 105 ? 11.440 -19.529 19.188 1.00 97.44 105 VAL A O 1
ATOM 835 N N . THR A 1 106 ? 9.989 -21.242 19.136 1.00 96.88 106 THR A N 1
ATOM 836 C CA . THR A 1 106 ? 10.261 -21.699 20.514 1.00 96.88 106 THR A CA 1
ATOM 837 C C . THR A 1 106 ? 11.613 -22.401 20.683 1.00 96.88 106 THR A C 1
ATOM 839 O O . THR A 1 106 ? 12.155 -22.428 21.787 1.00 96.88 106 THR A O 1
ATOM 842 N N . SER A 1 107 ? 12.202 -22.931 19.609 1.00 96.25 107 SER A N 1
ATOM 843 C CA . SER A 1 107 ? 13.533 -23.548 19.610 1.00 96.25 107 SER A CA 1
ATOM 844 C C . SER A 1 107 ? 14.684 -22.560 19.417 1.00 96.25 107 SER A C 1
ATOM 846 O O . SER A 1 107 ? 15.835 -22.926 19.641 1.00 96.25 107 SER A O 1
ATOM 848 N N . GLY A 1 108 ? 14.396 -21.328 18.983 1.00 94.94 108 GLY A N 1
ATOM 849 C CA . GLY A 1 108 ? 15.417 -20.377 18.534 1.00 94.94 108 GLY A CA 1
ATOM 850 C C . GLY A 1 108 ? 15.955 -20.669 17.126 1.00 94.94 108 GLY A C 1
ATOM 851 O O . GLY A 1 108 ? 16.925 -20.047 16.693 1.00 94.94 108 GLY A O 1
ATOM 852 N N . PHE A 1 109 ? 15.351 -21.600 16.381 1.00 96.12 109 PHE A N 1
ATOM 853 C CA . PHE A 1 109 ? 15.752 -21.889 14.999 1.00 96.12 109 PHE A CA 1
ATOM 854 C C . PHE A 1 109 ? 15.380 -20.739 14.058 1.00 96.12 109 PHE A C 1
ATOM 856 O O . PHE A 1 109 ? 16.172 -20.411 13.177 1.00 96.12 109 PHE A O 1
ATOM 863 N N . LEU A 1 110 ? 14.247 -20.071 14.297 1.00 96.19 110 LEU A N 1
ATOM 864 C CA . LEU A 1 110 ? 13.900 -18.800 13.667 1.00 96.19 110 LEU A CA 1
ATOM 865 C C . LEU A 1 110 ? 14.450 -17.639 14.505 1.00 96.19 110 LEU A C 1
ATOM 867 O O . LEU A 1 110 ? 14.079 -17.463 15.668 1.00 96.19 110 LEU A O 1
ATOM 871 N N . ILE A 1 111 ? 15.320 -16.823 13.917 1.00 92.94 111 ILE A N 1
ATOM 872 C CA . ILE A 1 111 ? 15.898 -15.634 14.561 1.00 92.94 111 ILE A CA 1
ATOM 873 C C . ILE A 1 111 ? 15.635 -14.386 13.728 1.00 92.94 111 ILE A C 1
ATOM 875 O O . ILE A 1 111 ? 15.540 -14.467 12.503 1.00 92.94 111 ILE A O 1
ATOM 879 N N . GLN A 1 112 ? 15.597 -13.222 14.377 1.00 91.06 112 GLN A N 1
ATOM 880 C CA . GLN A 1 112 ? 15.691 -11.932 13.704 1.00 91.06 112 GLN A CA 1
ATOM 881 C C . GLN A 1 112 ? 17.021 -11.247 14.075 1.00 91.06 112 GLN A C 1
ATOM 883 O O . GLN A 1 112 ? 17.105 -10.564 15.099 1.00 91.06 112 GLN A O 1
ATOM 888 N N . PRO A 1 113 ? 18.092 -11.433 13.274 1.00 83.94 113 PRO A N 1
ATOM 889 C CA . PRO A 1 113 ? 19.419 -10.925 13.608 1.00 83.94 113 PRO A CA 1
ATOM 890 C C . PRO A 1 113 ? 19.443 -9.405 13.801 1.00 83.94 113 PRO A C 1
ATOM 892 O O . PRO A 1 113 ? 18.734 -8.667 13.117 1.00 83.94 113 PRO A O 1
ATOM 895 N N . GLN A 1 114 ? 20.321 -8.943 14.696 1.00 77.25 114 GLN A N 1
ATOM 896 C CA . GLN A 1 114 ? 20.589 -7.522 14.978 1.00 77.25 114 GLN A CA 1
ATOM 897 C C . GLN A 1 114 ? 19.423 -6.728 15.612 1.00 77.25 114 GLN A C 1
ATOM 899 O O . GLN A 1 114 ? 19.560 -5.517 15.800 1.00 77.25 114 GLN A O 1
ATOM 904 N N . LEU A 1 115 ? 18.304 -7.359 16.001 1.00 78.62 115 LEU A N 1
ATOM 905 C CA . LEU A 1 115 ? 17.298 -6.705 16.849 1.00 78.62 115 LEU A CA 1
ATOM 906 C C . LEU A 1 115 ? 17.626 -6.808 18.351 1.00 78.62 115 LEU A C 1
ATOM 908 O O . LEU A 1 115 ? 18.186 -7.811 18.792 1.00 78.62 115 LEU A O 1
ATOM 912 N N . PRO A 1 116 ? 17.225 -5.811 19.168 1.00 80.81 116 PRO A N 1
ATOM 913 C CA . PRO A 1 116 ? 17.246 -5.933 20.623 1.00 80.81 116 PRO A CA 1
ATOM 914 C C . PRO A 1 116 ? 16.315 -7.053 21.106 1.00 80.81 116 PRO A C 1
ATOM 916 O O . PRO A 1 116 ? 15.169 -7.139 20.660 1.00 80.81 116 PRO A O 1
ATOM 919 N N . GLU A 1 117 ? 16.771 -7.844 22.077 1.00 81.88 117 GLU A N 1
ATOM 920 C CA . GLU A 1 117 ? 16.061 -9.014 22.620 1.00 81.88 117 GLU A CA 1
ATOM 921 C C . GLU A 1 117 ? 14.576 -8.765 22.972 1.00 81.88 117 GLU A C 1
ATOM 923 O O . GLU A 1 117 ? 13.743 -9.534 22.496 1.00 81.88 117 GLU A O 1
ATOM 928 N N . PRO A 1 118 ? 14.166 -7.687 23.683 1.00 80.00 118 PRO A N 1
ATOM 929 C CA . PRO A 1 118 ? 12.746 -7.469 23.993 1.00 80.00 118 PRO A CA 1
ATOM 930 C C . PRO A 1 118 ? 11.866 -7.250 22.753 1.00 80.00 118 PRO A C 1
ATOM 932 O O . PRO A 1 118 ? 10.650 -7.435 22.799 1.00 80.00 118 PRO A O 1
ATOM 935 N N . VAL A 1 119 ? 12.473 -6.814 21.646 1.00 78.50 119 VAL A N 1
ATOM 936 C CA . VAL A 1 119 ? 11.792 -6.534 20.381 1.00 78.50 119 VAL A CA 1
ATOM 937 C C . VAL A 1 119 ? 11.666 -7.810 19.546 1.00 78.50 119 VAL A C 1
ATOM 939 O O . VAL A 1 119 ? 10.567 -8.087 19.069 1.00 78.50 119 VAL A O 1
ATOM 942 N N . ASP A 1 120 ? 12.740 -8.605 19.432 1.00 84.88 120 ASP A N 1
ATOM 943 C CA . ASP A 1 120 ? 12.688 -9.962 18.857 1.00 84.88 120 ASP A CA 1
ATOM 944 C C . ASP A 1 120 ? 11.637 -10.803 19.591 1.00 84.88 120 ASP A C 1
ATOM 946 O O . ASP A 1 120 ? 10.701 -11.295 18.965 1.00 84.88 120 ASP A O 1
ATOM 950 N N . HIS A 1 121 ? 11.706 -10.848 20.925 1.00 89.75 121 HIS A N 1
ATOM 951 C CA . HIS A 1 121 ? 10.770 -11.585 21.773 1.00 89.75 121 HIS A CA 1
ATOM 952 C C . HIS A 1 121 ? 9.308 -11.214 21.502 1.00 89.75 121 HIS A C 1
ATOM 954 O O . HIS A 1 121 ? 8.477 -12.098 21.298 1.00 89.75 121 HIS A O 1
ATOM 960 N N . THR A 1 122 ? 9.000 -9.916 21.394 1.00 86.06 122 THR A N 1
ATOM 961 C CA . THR A 1 122 ? 7.633 -9.457 21.095 1.00 86.06 122 THR A CA 1
ATOM 962 C C . THR A 1 122 ? 7.174 -9.886 19.696 1.00 86.06 122 THR A C 1
ATOM 964 O O . THR A 1 122 ? 6.049 -10.354 19.554 1.00 86.06 122 THR A O 1
ATOM 967 N N . ILE A 1 123 ? 8.011 -9.772 18.654 1.00 87.69 123 ILE A N 1
ATOM 968 C CA . ILE A 1 123 ? 7.647 -10.235 17.298 1.00 87.69 123 ILE A CA 1
ATOM 969 C C . ILE A 1 123 ? 7.398 -11.743 17.301 1.00 87.69 123 ILE A C 1
ATOM 971 O O . ILE A 1 123 ? 6.392 -12.226 16.783 1.00 87.69 123 ILE A O 1
ATOM 975 N N . MET A 1 124 ? 8.315 -12.488 17.905 1.00 94.25 124 MET A N 1
ATOM 976 C CA . MET A 1 124 ? 8.261 -13.940 17.982 1.00 94.25 124 MET A CA 1
ATOM 977 C C . MET A 1 124 ? 6.981 -14.396 18.693 1.00 94.25 124 MET A C 1
ATOM 979 O O . MET A 1 124 ? 6.267 -15.252 18.175 1.00 94.25 124 MET A O 1
ATOM 983 N N . LYS A 1 125 ? 6.639 -13.758 19.817 1.00 91.94 125 LYS A N 1
ATOM 984 C CA . LYS A 1 125 ? 5.480 -14.080 20.656 1.00 91.94 125 LYS A CA 1
ATOM 985 C C . LYS A 1 125 ? 4.132 -13.611 20.106 1.00 91.94 125 LYS A C 1
ATOM 987 O O . LYS A 1 125 ? 3.173 -14.370 20.168 1.00 91.94 125 LYS A O 1
ATOM 992 N N . ASP A 1 126 ? 4.042 -12.377 19.615 1.00 86.75 126 ASP A N 1
ATOM 993 C CA . ASP A 1 126 ? 2.762 -11.751 19.251 1.00 86.75 126 ASP A CA 1
ATOM 994 C C . ASP A 1 126 ? 2.468 -11.797 17.739 1.00 86.75 126 ASP A C 1
ATOM 996 O O . ASP A 1 126 ? 1.332 -11.542 17.338 1.00 86.75 126 ASP A O 1
ATOM 1000 N N . VAL A 1 127 ? 3.468 -12.090 16.893 1.00 88.44 127 VAL A N 1
ATOM 1001 C CA . VAL A 1 127 ? 3.329 -12.078 15.423 1.00 88.44 127 VAL A CA 1
ATOM 1002 C C . VAL A 1 127 ? 3.608 -13.439 14.791 1.00 88.44 127 VAL A C 1
ATOM 1004 O O . VAL A 1 127 ? 2.821 -13.857 13.950 1.00 88.44 127 VAL A O 1
ATOM 1007 N N . LEU A 1 128 ? 4.704 -14.124 15.145 1.00 95.31 128 LEU A N 1
ATOM 1008 C CA . LEU A 1 128 ? 5.187 -15.279 14.366 1.00 95.31 128 LEU A CA 1
ATOM 1009 C C . LEU A 1 128 ? 4.798 -16.656 14.924 1.00 95.31 128 LEU A C 1
ATOM 1011 O O . LEU A 1 128 ? 4.524 -17.551 14.127 1.00 95.31 128 LEU A O 1
ATOM 1015 N N . VAL A 1 129 ? 4.737 -16.854 16.245 1.00 97.12 129 VAL A N 1
ATOM 1016 C CA . VAL A 1 129 ? 4.585 -18.196 16.853 1.00 97.12 129 VAL A CA 1
ATOM 1017 C C . VAL A 1 129 ? 3.374 -18.997 16.346 1.00 97.12 129 VAL A C 1
ATOM 1019 O O . VAL A 1 129 ? 3.494 -20.195 16.109 1.00 97.12 129 VAL A O 1
ATOM 1022 N N . ASP A 1 130 ? 2.230 -18.346 16.122 1.00 96.44 130 ASP A N 1
ATOM 1023 C CA . ASP A 1 130 ? 0.982 -18.989 15.680 1.00 96.44 130 ASP A CA 1
ATOM 1024 C C . ASP A 1 130 ? 0.714 -18.821 14.170 1.00 96.44 130 ASP A C 1
ATOM 1026 O O . ASP A 1 130 ? -0.439 -18.816 13.720 1.00 96.44 130 ASP A O 1
ATOM 1030 N N . THR A 1 131 ? 1.771 -18.662 13.370 1.00 98.19 131 THR A N 1
ATOM 1031 C CA . THR A 1 131 ? 1.680 -18.516 11.908 1.00 98.19 131 THR A CA 1
ATOM 1032 C C . THR A 1 131 ? 2.138 -19.759 11.149 1.00 98.19 131 THR A C 1
ATOM 1034 O O . THR A 1 131 ? 2.754 -20.676 11.702 1.00 98.19 131 THR A O 1
ATOM 1037 N N . TYR A 1 132 ? 1.780 -19.790 9.866 1.00 98.62 132 TYR A N 1
ATOM 1038 C CA . TYR A 1 132 ? 2.022 -20.905 8.958 1.00 98.62 132 TYR A CA 1
ATOM 1039 C C . TYR A 1 132 ? 2.730 -20.394 7.703 1.00 98.62 132 TYR A C 1
ATOM 1041 O O . TYR A 1 132 ? 2.250 -19.435 7.094 1.00 98.62 132 TYR A O 1
ATOM 1049 N N . GLY A 1 133 ? 3.839 -21.028 7.321 1.00 97.94 133 GLY A N 1
ATOM 1050 C CA . GLY A 1 133 ? 4.657 -20.687 6.155 1.00 97.94 133 GLY A CA 1
ATOM 1051 C C . GLY A 1 133 ? 4.446 -21.650 4.983 1.00 97.94 133 GLY A C 1
ATOM 1052 O O . GLY A 1 133 ? 4.424 -22.867 5.172 1.00 97.94 133 GLY A O 1
ATOM 1053 N N . LYS A 1 134 ? 4.301 -21.120 3.763 1.00 98.12 134 LYS A N 1
ATOM 1054 C CA . LYS A 1 134 ? 4.335 -21.876 2.495 1.00 98.12 134 LYS A CA 1
ATOM 1055 C C . LYS A 1 134 ? 5.490 -21.375 1.646 1.00 98.12 134 LYS A C 1
ATOM 1057 O O . LYS A 1 134 ? 5.443 -20.250 1.138 1.00 98.12 134 LYS A O 1
ATOM 1062 N N . THR A 1 135 ? 6.489 -22.233 1.460 1.00 97.19 135 THR A N 1
ATOM 1063 C CA . THR A 1 135 ? 7.826 -21.802 1.035 1.00 97.19 135 THR A CA 1
ATOM 1064 C C . THR A 1 135 ? 8.329 -22.666 -0.110 1.00 97.19 135 THR A C 1
ATOM 1066 O O . THR A 1 135 ? 8.422 -23.888 0.000 1.00 97.19 135 THR A O 1
ATOM 1069 N N . PHE A 1 136 ? 8.653 -22.026 -1.232 1.00 96.56 136 PHE A N 1
ATOM 1070 C CA . PHE A 1 136 ? 9.167 -22.691 -2.428 1.00 96.56 136 PHE A CA 1
ATOM 1071 C C . PHE A 1 136 ? 10.517 -22.109 -2.810 1.00 96.56 136 PHE A C 1
ATOM 1073 O O . PHE A 1 136 ? 10.649 -20.891 -2.961 1.00 96.56 136 PHE A O 1
ATOM 1080 N N . GLN A 1 137 ? 11.497 -22.984 -3.027 1.00 94.12 137 GLN A N 1
ATOM 1081 C CA . GLN A 1 137 ? 12.812 -22.603 -3.531 1.00 94.12 137 GLN A CA 1
ATOM 1082 C C . GLN A 1 137 ? 12.976 -23.031 -4.990 1.00 94.12 137 GLN A C 1
ATOM 1084 O O . GLN A 1 137 ? 12.730 -24.177 -5.349 1.00 94.12 137 GLN A O 1
ATOM 1089 N N . THR A 1 138 ? 13.372 -22.099 -5.854 1.00 93.50 138 THR A N 1
ATOM 1090 C CA . THR A 1 138 ? 13.621 -22.310 -7.290 1.00 93.50 138 THR A CA 1
ATOM 1091 C C . THR A 1 138 ? 15.002 -22.903 -7.567 1.00 93.50 138 THR A C 1
ATOM 1093 O O . THR A 1 138 ? 15.243 -23.438 -8.647 1.00 93.50 138 THR A O 1
ATOM 1096 N N . TRP A 1 139 ? 15.905 -22.832 -6.589 1.00 91.31 139 TRP A N 1
ATOM 1097 C CA . TRP A 1 139 ? 17.232 -23.431 -6.635 1.00 91.31 139 TRP A CA 1
ATOM 1098 C C . TRP A 1 139 ? 17.213 -24.789 -5.940 1.00 91.31 139 TRP A C 1
ATOM 1100 O O . TRP A 1 139 ? 17.281 -24.860 -4.713 1.00 91.31 139 TRP A O 1
ATOM 1110 N N . ARG A 1 140 ? 17.137 -25.867 -6.730 1.00 89.62 140 ARG A N 1
ATOM 1111 C CA . ARG A 1 140 ? 17.170 -27.238 -6.204 1.00 89.62 140 ARG A CA 1
ATOM 1112 C C . ARG A 1 140 ? 18.376 -27.476 -5.304 1.00 89.62 140 ARG A C 1
ATOM 1114 O O . ARG A 1 140 ? 19.495 -27.099 -5.660 1.00 89.62 140 ARG A O 1
ATOM 1121 N N . TYR A 1 141 ? 18.173 -28.202 -4.209 1.00 90.25 141 TYR A N 1
ATOM 1122 C CA . TYR A 1 141 ? 19.218 -28.495 -3.225 1.00 90.25 141 TYR A CA 1
ATOM 1123 C C . TYR A 1 141 ? 20.476 -29.131 -3.841 1.00 90.25 141 TYR A C 1
ATOM 1125 O O . TYR A 1 141 ? 21.598 -28.696 -3.594 1.00 90.25 141 TYR A O 1
ATOM 1133 N N . ASP A 1 142 ? 20.298 -30.113 -4.730 1.00 89.94 142 ASP A N 1
ATOM 1134 C CA . ASP A 1 142 ? 21.389 -30.815 -5.422 1.00 89.94 142 ASP A CA 1
ATOM 1135 C C . ASP A 1 142 ? 22.047 -30.009 -6.562 1.00 89.94 142 ASP A C 1
ATOM 1137 O O . ASP A 1 142 ? 22.955 -30.512 -7.234 1.00 89.94 142 ASP A O 1
ATOM 1141 N N . LYS A 1 143 ? 21.589 -28.770 -6.801 1.00 87.56 143 LYS A N 1
ATOM 1142 C CA . LYS A 1 143 ? 22.063 -27.852 -7.852 1.00 87.56 143 LYS A CA 1
ATOM 1143 C C . LYS A 1 143 ? 22.307 -26.417 -7.361 1.00 87.56 143 LYS A C 1
ATOM 1145 O O . LYS A 1 143 ? 22.492 -25.537 -8.197 1.00 87.56 143 LYS A O 1
ATOM 1150 N N . GLN A 1 144 ? 22.399 -26.180 -6.049 1.00 81.19 144 GLN A N 1
ATOM 1151 C CA . GLN A 1 144 ? 22.612 -24.840 -5.466 1.00 81.19 144 GLN A CA 1
ATOM 1152 C C . GLN A 1 144 ? 23.850 -24.095 -6.007 1.00 81.19 144 GLN A C 1
ATOM 1154 O O . GLN A 1 144 ? 23.851 -22.871 -6.041 1.00 81.19 144 GLN A O 1
ATOM 1159 N N . ASN A 1 145 ? 24.870 -24.819 -6.483 1.00 82.69 145 ASN A N 1
ATOM 1160 C CA . ASN A 1 145 ? 26.106 -24.256 -7.050 1.00 82.69 145 ASN A CA 1
ATOM 1161 C C . ASN A 1 145 ? 26.079 -24.090 -8.588 1.00 82.69 145 ASN A C 1
ATOM 1163 O O . ASN A 1 145 ? 27.126 -23.933 -9.213 1.00 82.69 145 ASN A O 1
ATOM 1167 N N . SER A 1 146 ? 24.914 -24.205 -9.231 1.00 86.19 146 SER A N 1
ATOM 1168 C CA . SER A 1 146 ? 24.772 -23.983 -10.677 1.00 86.19 146 SER A CA 1
ATOM 1169 C C . SER A 1 146 ? 24.896 -22.487 -11.031 1.00 86.19 146 SER A C 1
ATOM 1171 O O . SER A 1 146 ? 24.591 -21.646 -10.194 1.00 86.19 146 SER A O 1
ATOM 1173 N N . PRO A 1 147 ? 25.292 -22.088 -12.255 1.00 86.06 147 PRO A N 1
ATOM 1174 C CA . PRO A 1 147 ? 25.208 -20.680 -12.662 1.00 86.06 147 PRO A CA 1
ATOM 1175 C C . PRO A 1 147 ? 23.765 -20.160 -12.827 1.00 86.06 147 PRO A C 1
ATOM 1177 O O . PRO A 1 147 ? 23.568 -18.952 -12.931 1.00 86.06 147 PRO A O 1
ATOM 1180 N N . VAL A 1 148 ? 22.759 -21.042 -12.883 1.00 88.38 148 VAL A N 1
ATOM 1181 C CA . VAL A 1 148 ? 21.333 -20.705 -13.062 1.00 88.38 148 VAL A CA 1
ATOM 1182 C C . VAL A 1 148 ? 20.442 -21.660 -12.250 1.00 88.38 148 VAL A C 1
ATOM 1184 O O . VAL A 1 148 ? 20.849 -22.800 -12.023 1.00 88.38 148 VAL A O 1
ATOM 1187 N N . PRO A 1 149 ? 19.216 -21.270 -11.845 1.00 89.75 149 PRO A N 1
ATOM 1188 C CA . PRO A 1 149 ? 18.287 -22.180 -11.169 1.00 89.75 149 PRO A CA 1
ATOM 1189 C C . PRO A 1 149 ? 17.863 -23.323 -12.106 1.00 89.75 149 PRO A C 1
ATOM 1191 O O . PRO A 1 149 ? 17.046 -23.139 -13.009 1.00 89.75 149 PRO A O 1
ATOM 1194 N N . LEU A 1 150 ? 18.447 -24.509 -11.914 1.00 89.38 150 LEU A N 1
ATOM 1195 C CA . LEU A 1 150 ? 18.144 -25.703 -12.704 1.00 89.38 150 LEU A CA 1
ATOM 1196 C C . LEU A 1 150 ? 17.070 -26.567 -12.040 1.00 89.38 150 LEU A C 1
ATOM 1198 O O . LEU A 1 150 ? 17.193 -26.943 -10.876 1.00 89.38 150 LEU A O 1
ATOM 1202 N N . GLY A 1 151 ? 16.096 -26.992 -12.846 1.00 88.44 151 GLY A N 1
ATOM 1203 C CA . GLY A 1 151 ? 15.032 -27.917 -12.458 1.00 88.44 151 GLY A CA 1
ATOM 1204 C C . GLY A 1 151 ? 13.751 -27.223 -11.994 1.00 88.44 151 GLY A C 1
ATOM 1205 O O . GLY A 1 151 ? 13.554 -26.030 -12.204 1.00 88.44 151 GLY A O 1
ATOM 1206 N N . ILE A 1 152 ? 12.848 -28.010 -11.414 1.00 90.88 152 ILE A N 1
ATOM 1207 C CA . ILE A 1 152 ? 11.583 -27.523 -10.851 1.00 90.88 152 ILE A CA 1
ATOM 1208 C C . ILE A 1 152 ? 11.777 -26.963 -9.437 1.00 90.88 152 ILE A C 1
ATOM 1210 O O . ILE A 1 152 ? 12.666 -27.445 -8.731 1.00 90.88 152 ILE A O 1
ATOM 1214 N N . PRO A 1 153 ? 10.931 -26.010 -8.999 1.00 93.62 153 PRO A N 1
ATOM 1215 C CA . PRO A 1 153 ? 10.937 -25.541 -7.622 1.00 93.62 153 PRO A CA 1
ATOM 1216 C C . PRO A 1 153 ? 10.654 -26.668 -6.623 1.00 93.62 153 PRO A C 1
ATOM 1218 O O . PRO A 1 153 ? 9.842 -27.560 -6.875 1.00 93.62 153 PRO A O 1
ATOM 1221 N N . GLU A 1 154 ? 11.297 -26.594 -5.466 1.00 94.69 154 GLU A N 1
ATOM 1222 C CA . GLU A 1 154 ? 11.156 -27.541 -4.367 1.00 94.69 154 GLU A CA 1
ATOM 1223 C C . GLU A 1 154 ? 10.353 -26.888 -3.231 1.00 94.69 154 GLU A C 1
ATOM 1225 O O . GLU A 1 154 ? 10.652 -25.770 -2.806 1.00 94.69 154 GLU A O 1
ATOM 1230 N N . LEU A 1 155 ? 9.313 -27.581 -2.751 1.00 96.25 155 LEU A N 1
ATOM 1231 C CA . LEU A 1 155 ? 8.611 -27.222 -1.516 1.00 96.25 155 LEU A CA 1
ATOM 1232 C C . LEU A 1 155 ? 9.561 -27.472 -0.340 1.00 96.25 155 LEU A C 1
ATOM 1234 O O . LEU A 1 155 ? 10.118 -28.569 -0.232 1.00 96.25 155 LEU A O 1
ATOM 1238 N N . VAL A 1 156 ? 9.723 -26.488 0.542 1.00 95.56 156 VAL A N 1
ATOM 1239 C CA . VAL A 1 156 ? 10.537 -26.621 1.757 1.00 95.56 156 VAL A CA 1
ATOM 1240 C C . VAL A 1 156 ? 9.677 -26.462 3.009 1.00 95.56 156 VAL A C 1
ATOM 1242 O O . VAL A 1 156 ? 8.710 -25.704 3.020 1.00 95.56 156 VAL A O 1
ATOM 1245 N N . MET A 1 157 ? 10.024 -27.214 4.052 1.00 96.44 157 MET A N 1
ATOM 1246 C CA . MET A 1 157 ? 9.273 -27.320 5.304 1.00 96.44 157 MET A CA 1
ATOM 1247 C C . MET A 1 157 ? 10.178 -26.997 6.497 1.00 96.44 157 MET A C 1
ATOM 1249 O O . MET A 1 157 ? 11.384 -27.252 6.446 1.00 96.44 157 MET A O 1
ATOM 1253 N N . GLY A 1 158 ? 9.582 -26.459 7.559 1.00 94.62 158 GLY A N 1
ATOM 1254 C CA . GLY A 1 158 ? 10.247 -26.167 8.828 1.00 94.62 158 GLY A CA 1
ATOM 1255 C C . GLY A 1 158 ? 10.474 -27.396 9.713 1.00 94.62 158 GLY A C 1
ATOM 1256 O O . GLY A 1 158 ? 9.744 -28.392 9.636 1.00 94.62 158 GLY A O 1
ATOM 1257 N N . TYR A 1 159 ? 11.493 -27.329 10.573 1.00 95.50 159 TYR A N 1
ATOM 1258 C CA . TYR A 1 159 ? 11.772 -28.364 11.581 1.00 95.50 159 TYR A CA 1
ATOM 1259 C C . TYR A 1 159 ? 10.819 -28.265 12.772 1.00 95.50 159 TYR A C 1
ATOM 1261 O O . TYR A 1 159 ? 10.297 -27.201 13.091 1.00 95.50 159 TYR A O 1
ATOM 1269 N N . THR A 1 160 ? 10.595 -29.393 13.448 1.00 95.19 160 THR A N 1
ATOM 1270 C CA . THR A 1 160 ? 9.561 -29.511 14.495 1.00 95.19 160 THR A CA 1
ATOM 1271 C C . THR A 1 160 ? 9.993 -30.281 15.745 1.00 95.19 160 THR A C 1
ATOM 1273 O O . THR A 1 160 ? 9.193 -30.438 16.666 1.00 95.19 160 THR A O 1
ATOM 1276 N N . ALA A 1 161 ? 11.241 -30.750 15.775 1.00 94.06 161 ALA A N 1
ATOM 1277 C CA . ALA A 1 161 ? 11.931 -31.306 16.935 1.00 94.06 161 ALA A CA 1
ATOM 1278 C C . ALA A 1 161 ? 13.450 -31.090 16.770 1.00 94.06 161 ALA A C 1
ATOM 1280 O O . ALA A 1 161 ? 13.926 -30.905 15.644 1.00 94.06 161 ALA A O 1
ATOM 1281 N N . ASP A 1 162 ? 14.213 -31.108 17.864 1.00 90.56 162 ASP A N 1
ATOM 1282 C CA . ASP A 1 162 ? 15.656 -30.821 17.857 1.00 90.56 162 ASP A CA 1
ATOM 1283 C C . ASP A 1 162 ? 16.468 -31.886 17.115 1.00 90.56 162 ASP A C 1
ATOM 1285 O O . ASP A 1 162 ? 17.399 -31.582 16.375 1.00 90.56 162 ASP A O 1
ATOM 1289 N N . GLU A 1 163 ? 16.056 -33.143 17.248 1.00 91.75 163 GLU A N 1
ATOM 1290 C CA . GLU A 1 163 ? 16.722 -34.342 16.734 1.00 91.75 163 GLU A CA 1
ATOM 1291 C C . GLU A 1 163 ? 16.723 -34.416 15.196 1.00 91.75 163 GLU A C 1
ATOM 1293 O O . GLU A 1 163 ? 17.367 -35.279 14.596 1.00 91.75 163 GLU A O 1
ATOM 1298 N N . GLN A 1 164 ? 15.979 -33.522 14.543 1.00 91.56 164 GLN A N 1
ATOM 1299 C CA . GLN A 1 164 ? 15.826 -33.455 13.093 1.00 91.56 164 GLN A CA 1
ATOM 1300 C C . GLN A 1 164 ? 16.944 -32.633 12.424 1.00 91.56 164 GLN A C 1
ATOM 1302 O O . GLN A 1 164 ? 17.200 -32.804 11.228 1.00 91.56 164 GLN A O 1
ATOM 1307 N N . ILE A 1 165 ? 17.644 -31.777 13.179 1.00 92.25 165 ILE A N 1
ATOM 1308 C CA . ILE A 1 165 ? 18.746 -30.937 12.695 1.00 92.25 165 ILE A CA 1
ATOM 1309 C C . ILE A 1 165 ? 20.058 -31.316 13.399 1.00 92.25 165 ILE A C 1
ATOM 1311 O O . ILE A 1 165 ? 20.067 -31.727 14.554 1.00 92.25 165 ILE A O 1
ATOM 1315 N N . VAL A 1 166 ? 21.194 -31.218 12.700 1.00 93.00 166 VAL A N 1
ATOM 1316 C CA . VAL A 1 166 ? 22.501 -31.527 13.311 1.00 93.00 166 VAL A CA 1
ATOM 1317 C C . VAL A 1 166 ? 23.057 -30.288 14.028 1.00 93.00 166 VAL A C 1
ATOM 1319 O O . VAL A 1 166 ? 23.024 -29.209 13.427 1.00 93.00 166 VAL A O 1
ATOM 1322 N N . PRO A 1 167 ? 23.596 -30.408 15.262 1.00 92.88 167 PRO A N 1
ATOM 1323 C CA . PRO A 1 167 ? 24.075 -29.261 16.038 1.00 92.88 167 PRO A CA 1
ATOM 1324 C C . PRO A 1 167 ? 25.069 -28.367 15.289 1.00 92.88 167 PRO A C 1
ATOM 1326 O O . PRO A 1 167 ? 24.928 -27.148 15.319 1.00 92.88 167 PRO A O 1
ATOM 1329 N N . ASP A 1 168 ? 26.010 -28.952 14.547 1.00 94.12 168 ASP A N 1
ATOM 1330 C CA . ASP A 1 168 ? 27.036 -28.231 13.779 1.00 94.12 168 ASP A CA 1
ATOM 1331 C C . ASP A 1 168 ? 26.438 -27.242 12.760 1.00 94.12 168 ASP A C 1
ATOM 1333 O O . ASP A 1 168 ? 26.996 -26.174 12.511 1.00 94.12 168 ASP A O 1
ATOM 1337 N N . PHE A 1 169 ? 25.274 -27.565 12.183 1.00 94.31 169 PHE A N 1
ATOM 1338 C CA . PHE A 1 169 ? 24.587 -26.696 11.223 1.00 94.31 169 PHE A CA 1
ATOM 1339 C C . PHE A 1 169 ? 23.954 -25.481 11.915 1.00 94.31 169 PHE A C 1
ATOM 1341 O O . PHE A 1 169 ? 24.023 -24.366 11.397 1.00 94.31 169 PHE A O 1
ATOM 1348 N N . VAL A 1 170 ? 23.409 -25.683 13.120 1.00 95.12 170 VAL A N 1
ATOM 1349 C CA . VAL A 1 170 ? 22.904 -24.600 13.976 1.00 95.12 170 VAL A CA 1
ATOM 1350 C C . VAL A 1 170 ? 24.060 -23.710 14.437 1.00 95.12 170 VAL A C 1
ATOM 1352 O O . VAL A 1 170 ? 24.005 -22.495 14.273 1.00 95.12 170 VAL A O 1
ATOM 1355 N N . GLN A 1 171 ? 25.157 -24.308 14.911 1.00 95.06 171 GLN A N 1
ATOM 1356 C CA . GLN A 1 171 ? 26.359 -23.587 15.345 1.00 95.06 171 GLN A CA 1
ATOM 1357 C C . GLN A 1 171 ? 27.007 -22.779 14.209 1.00 95.06 171 GLN A C 1
ATOM 1359 O O . GLN A 1 171 ? 27.475 -21.664 14.436 1.00 95.06 171 GLN A O 1
ATOM 1364 N N . SER A 1 172 ? 26.997 -23.293 12.973 1.00 92.75 172 SER A N 1
ATOM 1365 C CA . SER A 1 172 ? 27.505 -22.566 11.803 1.00 92.75 172 SER A CA 1
ATOM 1366 C C . SER A 1 172 ? 26.699 -21.295 11.507 1.00 92.75 172 SER A C 1
ATOM 1368 O O . SER A 1 172 ? 27.293 -20.254 11.222 1.00 92.75 172 SER A O 1
ATOM 1370 N N . ARG A 1 173 ? 25.365 -21.350 11.619 1.00 92.50 173 ARG A N 1
ATOM 1371 C CA . ARG A 1 173 ? 24.482 -20.175 11.514 1.00 92.50 173 ARG A CA 1
ATOM 1372 C C . ARG A 1 173 ? 24.722 -19.204 12.663 1.00 92.50 173 ARG A C 1
ATOM 1374 O O . ARG A 1 173 ? 24.828 -18.000 12.441 1.00 92.50 173 ARG A O 1
ATOM 1381 N N . ASP A 1 174 ? 24.821 -19.724 13.879 1.00 94.19 174 ASP A N 1
ATOM 1382 C CA . ASP A 1 174 ? 25.010 -18.928 15.089 1.00 94.19 174 ASP A CA 1
ATOM 1383 C C . ASP A 1 174 ? 26.320 -18.133 15.043 1.00 94.19 174 ASP A C 1
ATOM 1385 O O . ASP A 1 174 ? 26.318 -16.933 15.322 1.00 94.19 174 ASP A O 1
ATOM 1389 N N . GLY A 1 175 ? 27.404 -18.756 14.568 1.00 92.00 175 GLY A N 1
ATOM 1390 C CA . GLY A 1 175 ? 28.678 -18.088 14.299 1.00 92.00 175 GLY A CA 1
ATOM 1391 C C . GLY A 1 175 ? 28.598 -17.017 13.203 1.00 92.00 175 GLY A C 1
ATOM 1392 O O . GLY A 1 175 ? 29.242 -15.978 13.332 1.00 92.00 175 GLY A O 1
ATOM 1393 N N . LEU A 1 176 ? 27.784 -17.219 12.160 1.00 89.88 176 LEU A N 1
ATOM 1394 C CA . LEU A 1 176 ? 27.595 -16.236 11.084 1.00 89.88 176 LEU A CA 1
ATOM 1395 C C . LEU A 1 176 ? 26.850 -14.975 11.555 1.00 89.88 176 LEU A C 1
ATOM 1397 O O . LEU A 1 176 ? 27.199 -13.869 11.147 1.00 89.88 176 LEU A O 1
ATOM 1401 N N . PHE A 1 177 ? 25.831 -15.132 12.404 1.00 90.06 177 PHE A N 1
ATOM 1402 C CA . PHE A 1 177 ? 25.014 -14.016 12.901 1.00 90.06 177 PHE A CA 1
ATOM 1403 C C . PHE A 1 177 ? 25.440 -13.483 14.280 1.00 90.06 177 PHE A C 1
ATOM 1405 O O . PHE A 1 177 ? 24.853 -12.511 14.755 1.00 90.06 177 PHE A O 1
ATOM 1412 N N . GLY A 1 178 ? 26.449 -14.085 14.918 1.00 90.75 178 GLY A N 1
ATOM 1413 C CA . GLY A 1 178 ? 26.937 -13.686 16.242 1.00 90.75 178 GLY A CA 1
ATOM 1414 C C . GLY A 1 178 ? 25.920 -13.922 17.363 1.00 90.75 178 GLY A C 1
ATOM 1415 O O . GLY A 1 178 ? 25.803 -13.099 18.268 1.00 90.75 178 GLY A O 1
ATOM 1416 N N . CYS A 1 179 ? 25.151 -15.009 17.283 1.00 90.50 179 CYS A N 1
ATOM 1417 C CA . CYS A 1 179 ? 24.067 -15.327 18.216 1.00 90.50 179 CYS A CA 1
ATOM 1418 C C . CYS A 1 179 ? 24.265 -16.698 18.890 1.00 90.50 179 CYS A C 1
ATOM 1420 O O . CYS A 1 179 ? 25.255 -17.379 18.639 1.00 90.50 179 CYS A O 1
ATOM 1422 N N . ASN A 1 180 ? 23.361 -17.082 19.795 1.00 93.44 180 ASN A N 1
ATOM 1423 C CA . ASN A 1 180 ? 23.405 -18.366 20.500 1.00 93.44 180 ASN A CA 1
ATOM 1424 C C . ASN A 1 180 ? 21.980 -18.923 20.629 1.00 93.44 180 ASN A C 1
ATOM 1426 O O . ASN A 1 180 ? 21.174 -18.405 21.401 1.00 93.44 180 ASN A O 1
ATOM 1430 N N . THR A 1 181 ? 21.679 -19.980 19.878 1.00 94.50 181 THR A N 1
ATOM 1431 C CA . THR A 1 181 ? 20.349 -20.601 19.805 1.00 94.50 181 THR A CA 1
ATOM 1432 C C . THR A 1 181 ? 19.873 -21.122 21.164 1.00 94.50 181 THR A C 1
ATOM 1434 O O . THR A 1 181 ? 18.697 -20.968 21.484 1.00 94.50 181 THR A O 1
ATOM 1437 N N . THR A 1 182 ? 20.763 -21.658 22.008 1.00 94.38 182 THR A N 1
ATOM 1438 C CA . THR A 1 182 ? 20.406 -22.118 23.364 1.00 94.38 182 THR A CA 1
ATOM 1439 C C . THR A 1 182 ? 19.925 -20.957 24.233 1.00 94.38 182 THR A C 1
ATOM 1441 O O . THR A 1 182 ? 18.869 -21.057 24.852 1.00 94.38 182 THR A O 1
ATOM 1444 N N . PHE A 1 183 ? 20.637 -19.827 24.215 1.00 93.75 183 PHE A N 1
ATOM 1445 C CA . PHE A 1 183 ? 20.228 -18.624 24.948 1.00 93.75 183 PHE A CA 1
ATOM 1446 C C . PHE A 1 183 ? 18.902 -18.048 24.420 1.00 93.75 183 PHE A C 1
ATOM 1448 O O . PHE A 1 183 ? 18.036 -17.664 25.200 1.00 93.75 183 PHE A O 1
ATOM 1455 N N . ILE A 1 184 ? 18.701 -18.040 23.096 1.00 94.25 184 ILE A N 1
ATOM 1456 C CA . ILE A 1 184 ? 17.448 -17.583 22.466 1.00 94.25 184 ILE A CA 1
ATOM 1457 C C . ILE A 1 184 ? 16.268 -18.495 22.844 1.00 94.25 184 ILE A C 1
ATOM 1459 O O . ILE A 1 184 ? 15.163 -18.016 23.096 1.00 94.25 184 ILE A O 1
ATOM 1463 N N . ARG A 1 185 ? 16.485 -19.811 22.921 1.00 94.69 185 ARG A N 1
ATOM 1464 C CA . ARG A 1 185 ? 15.498 -20.764 23.446 1.00 94.69 185 ARG A CA 1
ATOM 1465 C C . ARG A 1 185 ? 15.167 -20.479 24.912 1.00 94.69 185 ARG A C 1
ATOM 1467 O O . ARG A 1 185 ? 13.997 -20.520 25.283 1.00 94.69 185 ARG A O 1
ATOM 1474 N N . GLU A 1 186 ? 16.171 -20.193 25.738 1.00 95.38 186 GLU A N 1
ATOM 1475 C CA . GLU A 1 186 ? 15.986 -19.859 27.155 1.00 95.38 186 GLU A CA 1
ATOM 1476 C C . GLU A 1 186 ? 15.181 -18.565 27.346 1.00 95.38 186 GLU A C 1
ATOM 1478 O O . GLU A 1 186 ? 14.210 -18.566 28.104 1.00 95.38 186 GLU A O 1
ATOM 1483 N N . SER A 1 187 ? 15.491 -17.494 26.607 1.00 93.31 187 SER A N 1
ATOM 1484 C CA . SER A 1 187 ? 14.749 -16.226 26.703 1.00 93.31 187 SER A CA 1
ATOM 1485 C C . SER A 1 187 ? 13.311 -16.308 26.176 1.00 93.31 187 SER A C 1
ATOM 1487 O O . SER A 1 187 ? 12.456 -15.524 26.587 1.00 93.31 187 SER A O 1
ATOM 1489 N N . ARG A 1 188 ? 13.004 -17.292 25.320 1.00 95.31 188 ARG A N 1
ATOM 1490 C CA . ARG A 1 188 ? 11.660 -17.555 24.774 1.00 95.31 188 ARG A CA 1
ATOM 1491 C C . ARG A 1 188 ? 10.855 -18.608 25.554 1.00 95.31 188 ARG A C 1
ATOM 1493 O O . ARG A 1 188 ? 9.763 -18.976 25.121 1.00 95.31 188 ARG A O 1
ATOM 1500 N N . GLN A 1 189 ? 11.326 -19.074 26.718 1.00 95.12 189 GLN A N 1
ATOM 1501 C CA . GLN A 1 189 ? 10.646 -20.106 27.525 1.00 95.12 189 GLN A CA 1
ATOM 1502 C C . GLN A 1 189 ? 9.237 -19.738 28.025 1.00 95.12 189 GLN A C 1
ATOM 1504 O O . GLN A 1 189 ? 8.499 -20.631 28.450 1.00 95.12 189 GLN A O 1
ATOM 1509 N N . ASP A 1 190 ? 8.835 -18.466 28.006 1.00 96.12 190 ASP A N 1
ATOM 1510 C CA . ASP A 1 190 ? 7.482 -18.011 28.352 1.00 96.12 190 ASP A CA 1
ATOM 1511 C C . ASP A 1 190 ? 6.513 -18.008 27.154 1.00 96.12 190 ASP A C 1
ATOM 1513 O O . ASP A 1 190 ? 5.301 -17.871 27.346 1.00 96.12 190 ASP A O 1
ATOM 1517 N N . ILE A 1 191 ? 7.018 -18.164 25.924 1.00 96.62 191 ILE A N 1
ATOM 1518 C CA . ILE A 1 191 ? 6.190 -18.266 24.722 1.00 96.62 191 ILE A CA 1
ATOM 1519 C C . ILE A 1 191 ? 5.452 -19.614 24.755 1.00 96.62 191 ILE A C 1
ATOM 1521 O O . ILE A 1 191 ? 6.022 -20.678 25.018 1.00 96.62 191 ILE A O 1
ATOM 1525 N N . ARG A 1 192 ? 4.135 -19.567 24.544 1.00 95.94 192 ARG A N 1
ATOM 1526 C CA . ARG A 1 192 ? 3.233 -20.724 24.590 1.00 95.94 192 ARG A CA 1
ATOM 1527 C C . ARG A 1 192 ? 2.469 -20.790 23.262 1.00 95.94 192 ARG A C 1
ATOM 1529 O O . ARG A 1 192 ? 1.451 -20.110 23.159 1.00 95.94 192 ARG A O 1
ATOM 1536 N N . PRO A 1 193 ? 2.964 -21.534 22.253 1.00 95.12 193 PRO A N 1
ATOM 1537 C CA . PRO A 1 193 ? 2.252 -21.710 20.988 1.00 95.12 193 PRO A CA 1
ATOM 1538 C C . PRO A 1 193 ? 0.883 -22.353 21.221 1.00 95.12 193 PRO A C 1
ATOM 1540 O O . PRO A 1 193 ? 0.732 -23.201 22.107 1.00 95.12 193 PRO A O 1
ATOM 1543 N N . MET A 1 194 ? -0.104 -22.003 20.397 1.00 95.38 194 MET A N 1
ATOM 1544 C CA . MET A 1 194 ? -1.336 -22.781 20.306 1.00 95.38 194 MET A CA 1
ATOM 1545 C C . MET A 1 194 ? -1.074 -24.120 19.601 1.00 95.38 194 MET A C 1
ATOM 1547 O O . MET A 1 194 ? -0.146 -24.261 18.807 1.00 95.38 194 MET A O 1
ATOM 1551 N N . GLU A 1 195 ? -1.937 -25.109 19.842 1.00 95.88 195 GLU A N 1
ATOM 1552 C CA . GLU A 1 195 ? -1.884 -26.410 19.162 1.00 95.88 195 GLU A CA 1
ATOM 1553 C C . GLU A 1 195 ? -1.869 -26.240 17.632 1.00 95.88 195 GLU A C 1
ATOM 1555 O O . GLU A 1 195 ? -2.711 -25.528 17.079 1.00 95.88 195 GLU A O 1
ATOM 1560 N N . VAL A 1 196 ? -0.926 -26.870 16.931 1.00 96.44 196 VAL A N 1
ATOM 1561 C CA . VAL A 1 196 ? -0.794 -26.746 15.469 1.00 96.44 196 VAL A CA 1
ATOM 1562 C C . VAL A 1 196 ? -2.039 -27.309 14.772 1.00 96.44 196 VAL A C 1
ATOM 1564 O O . VAL A 1 196 ? -2.474 -28.422 15.055 1.00 96.44 196 VAL A O 1
ATOM 1567 N N . LEU A 1 197 ? -2.633 -26.537 13.857 1.00 94.81 197 LEU A N 1
ATOM 1568 C CA . LEU A 1 197 ? -3.848 -26.939 13.148 1.00 94.81 197 LEU A CA 1
ATOM 1569 C C . LEU A 1 197 ? -3.575 -28.072 12.151 1.00 94.81 197 LEU A C 1
ATOM 1571 O O . LEU A 1 197 ? -2.614 -28.030 11.381 1.00 94.81 197 LEU A O 1
ATOM 1575 N N . GLN A 1 198 ? -4.491 -29.042 12.107 1.00 92.88 198 GLN A N 1
ATOM 1576 C CA . GLN A 1 198 ? -4.411 -30.179 11.193 1.00 92.88 198 GLN A CA 1
ATOM 1577 C C . GLN A 1 198 ? -4.300 -29.732 9.723 1.00 92.88 198 GLN A C 1
ATOM 1579 O O . GLN A 1 198 ? -5.040 -28.857 9.252 1.00 92.88 198 GLN A O 1
ATOM 1584 N N . GLY A 1 199 ? -3.386 -30.384 9.003 1.00 90.62 199 GLY A N 1
ATOM 1585 C CA . GLY A 1 199 ? -3.050 -30.125 7.604 1.00 90.62 199 GLY A CA 1
ATOM 1586 C C . GLY A 1 199 ? -1.668 -29.489 7.438 1.00 90.62 199 GLY A C 1
ATOM 1587 O O . GLY A 1 199 ? -0.992 -29.799 6.463 1.00 90.62 199 GLY A O 1
ATOM 1588 N N . ALA A 1 200 ? -1.209 -28.690 8.407 1.00 94.50 200 ALA A N 1
ATOM 1589 C CA . ALA A 1 200 ? 0.178 -28.225 8.446 1.00 94.50 200 ALA A CA 1
ATOM 1590 C C . ALA A 1 200 ? 1.138 -29.375 8.790 1.00 94.50 200 ALA A C 1
ATOM 1592 O O . ALA A 1 200 ? 0.721 -30.395 9.342 1.00 94.50 200 ALA A O 1
ATOM 1593 N N . ASP A 1 201 ? 2.424 -29.203 8.476 1.00 95.00 201 ASP A N 1
ATOM 1594 C CA . ASP A 1 201 ? 3.498 -30.168 8.763 1.00 95.00 201 ASP A CA 1
ATOM 1595 C C . ASP A 1 201 ? 3.201 -31.588 8.237 1.00 95.00 201 ASP A C 1
ATOM 1597 O O . ASP A 1 201 ? 3.637 -32.582 8.817 1.00 95.00 201 ASP A O 1
ATOM 1601 N N . SER A 1 202 ? 2.445 -31.698 7.138 1.00 91.31 202 SER A N 1
ATOM 1602 C CA . SER A 1 202 ? 1.843 -32.955 6.651 1.00 91.31 202 SER A CA 1
ATOM 1603 C C . SER A 1 202 ? 2.833 -34.120 6.458 1.00 91.31 202 SER A C 1
ATOM 1605 O O . SER A 1 202 ? 2.471 -35.290 6.618 1.00 91.31 202 SER A O 1
ATOM 1607 N N . TRP A 1 203 ? 4.112 -33.809 6.237 1.00 90.38 203 TRP A N 1
ATOM 1608 C CA . TRP A 1 203 ? 5.224 -34.759 6.191 1.00 90.38 203 TRP A CA 1
ATOM 1609 C C . TRP A 1 203 ? 5.393 -35.586 7.483 1.00 90.38 203 TRP A C 1
ATOM 1611 O O . TRP A 1 203 ? 5.806 -36.742 7.395 1.00 90.38 203 TRP A O 1
ATOM 1621 N N . LYS A 1 204 ? 5.012 -35.063 8.662 1.00 90.00 204 LYS A N 1
ATOM 1622 C CA . LYS A 1 204 ? 4.978 -35.801 9.947 1.00 90.00 204 LYS A CA 1
ATOM 1623 C C . LYS A 1 204 ? 4.085 -37.039 9.892 1.00 90.00 204 LYS A C 1
ATOM 1625 O O . LYS A 1 204 ? 4.313 -38.004 10.614 1.00 90.00 204 LYS A O 1
ATOM 1630 N N . HIS A 1 205 ? 3.065 -36.999 9.041 1.00 88.25 205 HIS A N 1
ATOM 1631 C CA . HIS A 1 205 ? 2.081 -38.061 8.856 1.00 88.25 205 HIS A CA 1
ATOM 1632 C C . HIS A 1 205 ? 2.348 -38.886 7.583 1.00 88.25 205 HIS A C 1
ATOM 1634 O O . HIS A 1 205 ? 1.491 -39.653 7.155 1.00 88.25 205 HIS A O 1
ATOM 1640 N N . GLY A 1 206 ? 3.527 -38.729 6.965 1.00 84.25 206 GLY A N 1
ATOM 1641 C CA . GLY A 1 206 ? 3.922 -39.420 5.734 1.00 84.25 206 GLY A CA 1
ATOM 1642 C C . GLY A 1 206 ? 3.442 -38.758 4.437 1.00 84.25 206 GLY A C 1
ATOM 1643 O O . GLY A 1 206 ? 3.821 -39.208 3.356 1.00 84.25 206 GLY A O 1
ATOM 1644 N N . PHE A 1 207 ? 2.665 -37.672 4.507 1.00 87.12 207 PHE A N 1
ATOM 1645 C CA . PHE A 1 207 ? 2.198 -36.943 3.326 1.00 87.12 207 PHE A CA 1
ATOM 1646 C C . PHE A 1 207 ? 3.279 -35.971 2.837 1.00 87.12 207 PHE A C 1
ATOM 1648 O O . PHE A 1 207 ? 3.379 -34.826 3.275 1.00 87.12 207 PHE A O 1
ATOM 1655 N N . VAL A 1 208 ? 4.123 -36.467 1.935 1.00 88.19 208 VAL A N 1
ATOM 1656 C CA . VAL A 1 208 ? 5.192 -35.708 1.279 1.00 88.19 208 VAL A CA 1
ATOM 1657 C C . VAL A 1 208 ? 4.703 -35.203 -0.073 1.00 88.19 208 VAL A C 1
ATOM 1659 O O . VAL A 1 208 ? 4.455 -35.993 -0.983 1.00 88.19 208 VAL A O 1
ATOM 1662 N N . LEU A 1 209 ? 4.627 -33.882 -0.229 1.00 88.56 209 LEU A N 1
ATOM 1663 C CA . LEU A 1 209 ? 4.330 -33.245 -1.511 1.00 88.56 209 LEU A CA 1
ATOM 1664 C C . LEU A 1 209 ? 5.617 -32.779 -2.192 1.00 88.56 209 LEU A C 1
ATOM 1666 O O . LEU A 1 209 ? 6.470 -32.142 -1.573 1.00 88.56 209 LEU A O 1
ATOM 1670 N N . THR A 1 210 ? 5.740 -33.092 -3.479 1.00 85.75 210 THR A N 1
ATOM 1671 C CA . THR A 1 210 ? 6.809 -32.620 -4.368 1.00 85.75 210 THR A CA 1
ATOM 1672 C C . THR A 1 210 ? 6.181 -32.194 -5.689 1.00 85.75 210 THR A C 1
ATOM 1674 O O . THR A 1 210 ? 5.170 -32.760 -6.105 1.00 85.75 210 THR A O 1
ATOM 1677 N N . LEU A 1 211 ? 6.747 -31.179 -6.345 1.00 88.00 211 LEU A N 1
ATOM 1678 C CA . LEU A 1 211 ? 6.331 -30.843 -7.705 1.00 88.00 211 LEU A CA 1
ATOM 1679 C C . LEU A 1 211 ? 6.864 -31.907 -8.677 1.00 88.00 211 LEU A C 1
ATOM 1681 O O . LEU A 1 211 ? 7.908 -32.514 -8.437 1.00 88.00 211 LEU A O 1
ATOM 1685 N N . GLY A 1 212 ? 6.160 -32.108 -9.788 1.00 83.62 212 GLY A N 1
ATOM 1686 C CA . GLY A 1 212 ? 6.578 -32.988 -10.877 1.00 83.62 212 GLY A CA 1
ATOM 1687 C C . GLY A 1 212 ? 6.538 -32.259 -12.216 1.00 83.62 212 GLY A C 1
ATOM 1688 O O . GLY A 1 212 ? 5.692 -31.392 -12.431 1.00 83.62 212 GLY A O 1
ATOM 1689 N N . LEU A 1 213 ? 7.440 -32.620 -13.132 1.00 80.06 213 LEU A N 1
ATOM 1690 C CA . LEU A 1 213 ? 7.300 -32.245 -14.540 1.00 80.06 213 LEU A CA 1
ATOM 1691 C C . LEU A 1 213 ? 6.247 -33.151 -15.180 1.00 80.06 213 LEU A C 1
ATOM 1693 O O . LEU A 1 213 ? 6.487 -34.342 -15.373 1.00 80.06 213 LEU A O 1
ATOM 1697 N N . VAL A 1 214 ? 5.090 -32.579 -15.501 1.00 81.69 214 VAL A N 1
ATOM 1698 C CA . VAL A 1 214 ? 4.007 -33.272 -16.202 1.00 81.69 214 VAL A CA 1
ATOM 1699 C C . VAL A 1 214 ? 4.115 -32.960 -17.695 1.00 81.69 214 VAL A C 1
ATOM 1701 O O . VAL A 1 214 ? 3.836 -31.846 -18.132 1.00 81.69 214 VAL A O 1
ATOM 1704 N N . ASN A 1 215 ? 4.550 -33.948 -18.479 1.00 75.38 215 ASN A N 1
ATOM 1705 C CA . ASN A 1 215 ? 4.646 -33.843 -19.936 1.00 75.38 215 ASN A CA 1
ATOM 1706 C C . ASN A 1 215 ? 3.313 -34.240 -20.589 1.00 75.38 215 ASN A C 1
ATOM 1708 O O . ASN A 1 215 ? 3.169 -35.352 -21.095 1.00 75.38 215 ASN A O 1
ATOM 1712 N N . GLU A 1 216 ? 2.345 -33.328 -20.591 1.00 76.62 216 GLU A N 1
ATOM 1713 C CA . GLU A 1 216 ? 1.089 -33.491 -21.330 1.00 76.62 216 GLU A CA 1
ATOM 1714 C C . GLU A 1 216 ? 1.196 -32.922 -22.752 1.00 76.62 216 GLU A C 1
ATOM 1716 O O . GLU A 1 216 ? 1.505 -31.748 -22.963 1.00 76.62 216 GLU A O 1
ATOM 1721 N N . THR A 1 217 ? 0.913 -33.755 -23.755 1.00 62.78 217 THR A N 1
ATOM 1722 C CA . THR A 1 217 ? 0.863 -33.339 -25.162 1.00 62.78 217 THR A CA 1
ATOM 1723 C C . THR A 1 217 ? -0.498 -32.743 -25.509 1.00 62.78 217 THR A C 1
ATOM 1725 O O . THR A 1 217 ? -1.449 -33.471 -25.794 1.00 62.78 217 THR A O 1
ATOM 1728 N N . CYS A 1 218 ? -0.580 -31.414 -25.540 1.00 54.66 218 CYS A N 1
ATOM 1729 C CA . CYS A 1 218 ? -1.700 -30.670 -26.118 1.00 54.66 218 CYS A CA 1
ATOM 1730 C C . CYS A 1 218 ? -1.412 -30.244 -27.576 1.00 54.66 218 CYS A C 1
ATOM 1732 O O . CYS A 1 218 ? -0.252 -30.132 -27.986 1.00 54.66 218 CYS A O 1
ATOM 1734 N N . GLU A 1 219 ? -2.459 -29.997 -28.380 1.00 49.88 219 GLU A N 1
ATOM 1735 C CA . GLU A 1 219 ? -2.303 -29.547 -29.775 1.00 49.88 219 GLU A CA 1
ATOM 1736 C C . GLU A 1 219 ? -1.629 -28.165 -29.853 1.00 49.88 219 GLU A C 1
ATOM 1738 O O . GLU A 1 219 ? -2.239 -27.101 -29.700 1.00 49.88 219 GLU A O 1
ATOM 1743 N N . THR A 1 220 ? -0.332 -28.197 -30.141 1.00 43.75 220 THR A N 1
ATOM 1744 C CA . THR A 1 220 ? 0.560 -27.041 -30.292 1.00 43.75 220 THR A CA 1
ATOM 1745 C C . THR A 1 220 ? 0.933 -26.830 -31.762 1.00 43.75 220 THR A C 1
ATOM 1747 O O . THR A 1 220 ? 2.077 -26.545 -32.107 1.00 43.75 220 THR A O 1
ATOM 1750 N N . SER A 1 221 ? -0.044 -26.974 -32.663 1.00 43.41 221 SER A N 1
ATOM 1751 C CA . SER A 1 221 ? 0.154 -26.831 -34.109 1.00 43.41 221 SER A CA 1
ATOM 1752 C C . SER A 1 221 ? 0.464 -25.379 -34.510 1.00 43.41 221 SER A C 1
ATOM 1754 O O . SER A 1 221 ? -0.433 -24.597 -34.836 1.00 43.41 221 SER A O 1
ATOM 1756 N N . PHE A 1 222 ? 1.746 -25.023 -34.523 1.00 42.66 222 PHE A N 1
ATOM 1757 C CA . PHE A 1 222 ? 2.259 -23.844 -35.216 1.00 42.66 222 PHE A CA 1
ATOM 1758 C C . PHE A 1 222 ? 2.545 -24.235 -36.671 1.00 42.66 222 PHE A C 1
ATOM 1760 O O . PHE A 1 222 ? 3.475 -24.991 -36.942 1.00 42.66 222 PHE A O 1
ATOM 1767 N N . THR A 1 223 ? 1.725 -23.775 -37.619 1.00 36.91 223 THR A N 1
ATOM 1768 C CA . THR A 1 223 ? 1.863 -24.154 -39.034 1.00 36.91 223 THR A CA 1
ATOM 1769 C C . THR A 1 223 ? 3.117 -23.545 -39.657 1.00 36.91 223 THR A C 1
ATOM 1771 O O . THR A 1 223 ? 3.128 -22.363 -40.004 1.00 36.91 223 THR A O 1
ATOM 1774 N N . SER A 1 224 ? 4.152 -24.358 -39.857 1.00 37.94 224 SER A N 1
ATOM 1775 C CA . SER A 1 224 ? 5.288 -24.025 -40.711 1.00 37.94 224 SER A CA 1
ATOM 1776 C C . SER A 1 224 ? 4.931 -24.274 -42.181 1.00 37.94 224 SER A C 1
ATOM 1778 O O . SER A 1 224 ? 4.618 -25.393 -42.579 1.00 37.94 224 SER A O 1
ATOM 1780 N N . GLN A 1 225 ? 4.994 -23.230 -43.011 1.00 37.94 225 GLN A N 1
ATOM 1781 C CA . GLN A 1 225 ? 4.984 -23.374 -44.469 1.00 37.94 225 GLN A CA 1
ATOM 1782 C C . GLN A 1 225 ? 6.277 -22.805 -45.052 1.00 37.94 225 GLN A C 1
ATOM 1784 O O . GLN A 1 225 ? 6.405 -21.606 -45.298 1.00 37.94 225 GLN A O 1
ATOM 1789 N N . ASN A 1 226 ? 7.232 -23.705 -45.291 1.00 38.38 226 ASN A N 1
ATOM 1790 C CA . ASN A 1 226 ? 8.301 -23.482 -46.257 1.00 38.38 226 ASN A CA 1
ATOM 1791 C C . ASN A 1 226 ? 7.692 -23.550 -47.664 1.00 38.38 226 ASN A C 1
ATOM 1793 O O . ASN A 1 226 ? 7.661 -24.621 -48.257 1.00 38.38 226 ASN A O 1
ATOM 1797 N N . ASP A 1 227 ? 7.221 -22.421 -48.192 1.00 33.56 227 ASP A N 1
ATOM 1798 C CA . ASP A 1 227 ? 6.738 -22.322 -49.575 1.00 33.56 227 ASP A CA 1
ATOM 1799 C C . ASP A 1 227 ? 7.660 -21.419 -50.410 1.00 33.56 227 ASP A C 1
ATOM 1801 O O . ASP A 1 227 ? 7.345 -20.277 -50.754 1.00 33.56 227 ASP A O 1
ATOM 1805 N N . THR A 1 228 ? 8.826 -21.960 -50.772 1.00 38.38 228 THR A N 1
ATOM 1806 C CA . THR A 1 228 ? 9.624 -21.463 -51.901 1.00 38.38 228 THR A CA 1
ATOM 1807 C C . THR A 1 228 ? 9.244 -22.189 -53.186 1.00 38.38 228 THR A C 1
ATOM 1809 O O . THR A 1 228 ? 10.118 -22.748 -53.844 1.00 38.38 228 THR A O 1
ATOM 1812 N N . ASP A 1 229 ? 7.967 -22.173 -53.572 1.00 32.59 229 ASP A N 1
ATOM 1813 C CA . ASP A 1 229 ? 7.649 -22.359 -54.986 1.00 32.59 229 ASP A CA 1
ATOM 1814 C C . ASP A 1 229 ? 6.303 -21.778 -55.420 1.00 32.59 229 ASP A C 1
ATOM 1816 O O . ASP A 1 229 ? 5.291 -21.906 -54.731 1.00 32.59 229 ASP A O 1
ATOM 1820 N N . ALA A 1 230 ? 6.335 -21.211 -56.628 1.00 36.75 230 ALA A N 1
ATOM 1821 C CA . ALA A 1 230 ? 5.402 -21.449 -57.728 1.00 36.75 230 ALA A CA 1
ATOM 1822 C C . ALA A 1 230 ? 4.893 -20.188 -58.453 1.00 36.75 230 ALA A C 1
ATOM 1824 O O . ALA A 1 230 ? 5.021 -19.032 -58.044 1.00 36.75 230 ALA A O 1
ATOM 1825 N N . SER A 1 231 ? 4.222 -20.479 -59.561 1.00 44.41 231 SER A N 1
ATOM 1826 C CA . SER A 1 231 ? 3.367 -19.658 -60.418 1.00 44.41 231 SER A CA 1
ATOM 1827 C C . SER A 1 231 ? 2.160 -19.005 -59.702 1.00 44.41 231 SER A C 1
ATOM 1829 O O . SER A 1 231 ? 1.013 -19.139 -60.125 1.00 44.41 231 SER A O 1
ATOM 1831 N N . TRP A 1 232 ? 2.380 -18.248 -58.621 1.00 36.41 232 TRP A N 1
ATOM 1832 C CA . TRP A 1 232 ? 1.324 -17.797 -57.688 1.00 36.41 232 TRP A CA 1
ATOM 1833 C C . TRP A 1 232 ? 0.261 -16.834 -58.263 1.00 36.41 232 TRP A C 1
ATOM 1835 O O . TRP A 1 232 ? -0.747 -16.555 -57.604 1.00 36.41 232 TRP A O 1
ATOM 1845 N N . TRP A 1 233 ? 0.463 -16.306 -59.472 1.00 46.50 233 TRP A N 1
ATOM 1846 C CA . TRP A 1 233 ? -0.264 -15.152 -60.023 1.00 46.50 233 TRP A CA 1
ATOM 1847 C C . TRP A 1 233 ? -1.415 -15.459 -60.993 1.00 46.50 233 TRP A C 1
ATOM 1849 O O . TRP A 1 233 ? -2.027 -14.506 -61.491 1.00 46.50 233 TRP A O 1
ATOM 1859 N N . ASP A 1 234 ? -1.771 -16.728 -61.217 1.00 54.66 234 ASP A N 1
ATOM 1860 C CA . ASP A 1 234 ? -3.015 -17.083 -61.911 1.00 54.66 234 ASP A CA 1
ATOM 1861 C C . ASP A 1 234 ? -4.035 -17.791 -61.009 1.00 54.66 234 ASP A C 1
ATOM 1863 O O . ASP A 1 234 ? -3.728 -18.663 -60.197 1.00 54.66 234 ASP A O 1
ATOM 1867 N N . PHE A 1 235 ? -5.283 -17.342 -61.126 1.00 70.25 235 PHE A N 1
ATOM 1868 C CA . PHE A 1 235 ? -6.472 -17.982 -60.578 1.00 70.25 235 PHE A CA 1
ATOM 1869 C C . PHE A 1 235 ? -7.623 -17.727 -61.546 1.00 70.25 235 PHE A C 1
ATOM 1871 O O . PHE A 1 235 ? -7.721 -16.640 -62.120 1.00 70.25 235 PHE A O 1
ATOM 1878 N N . THR A 1 236 ? -8.484 -18.722 -61.740 1.00 75.75 236 THR A N 1
ATOM 1879 C CA . THR A 1 236 ? -9.602 -18.611 -62.678 1.00 75.75 236 THR A CA 1
ATOM 1880 C C . THR A 1 236 ? -10.588 -17.558 -62.185 1.00 75.75 236 THR A C 1
ATOM 1882 O O . THR A 1 236 ? -11.152 -17.670 -61.096 1.00 75.75 236 THR A O 1
ATOM 1885 N N . ILE A 1 237 ? -10.787 -16.516 -62.990 1.00 79.19 237 ILE A N 1
ATOM 1886 C CA . ILE A 1 237 ? -11.762 -15.465 -62.715 1.00 79.19 237 ILE A CA 1
ATOM 1887 C C . ILE A 1 237 ? -13.074 -15.869 -63.379 1.00 79.19 237 ILE A C 1
ATOM 1889 O O . ILE A 1 237 ? -13.180 -15.880 -64.601 1.00 79.19 237 ILE A O 1
ATOM 1893 N N . ASP A 1 238 ? -14.074 -16.175 -62.558 1.00 82.75 238 ASP A N 1
ATOM 1894 C CA . ASP A 1 238 ? -15.479 -16.163 -62.967 1.00 82.75 238 ASP A CA 1
ATOM 1895 C C . ASP A 1 238 ? -15.852 -14.733 -63.416 1.00 82.75 238 ASP A C 1
ATOM 1897 O O . ASP A 1 238 ? -16.097 -13.852 -62.589 1.00 82.75 238 ASP A O 1
ATOM 1901 N N . TRP A 1 239 ? -15.799 -14.498 -64.732 1.00 81.00 239 TRP A N 1
ATOM 1902 C CA . TRP A 1 239 ? -16.129 -13.221 -65.383 1.00 81.00 239 TRP A CA 1
ATOM 1903 C C . TRP A 1 239 ? -17.615 -12.904 -65.355 1.00 81.00 239 TRP A C 1
ATOM 1905 O O . TRP A 1 239 ? -18.005 -11.745 -65.514 1.00 81.00 239 TRP A O 1
ATOM 1915 N N . GLU A 1 240 ? -18.445 -13.921 -65.149 1.00 79.56 240 GLU A N 1
ATOM 1916 C CA . GLU A 1 240 ? -19.863 -13.722 -64.984 1.00 79.56 240 GLU A CA 1
ATOM 1917 C C . GLU A 1 240 ? -20.142 -13.042 -63.642 1.00 79.56 240 GLU A C 1
ATOM 1919 O O . GLU A 1 240 ? -20.902 -12.076 -63.619 1.00 79.56 240 GLU A O 1
ATOM 1924 N N . ASN A 1 241 ? -19.492 -13.441 -62.550 1.00 78.44 241 ASN A N 1
ATOM 1925 C CA . ASN A 1 241 ? -19.796 -12.931 -61.209 1.00 78.44 241 ASN A CA 1
ATOM 1926 C C . ASN A 1 241 ? -18.840 -11.838 -60.698 1.00 78.44 241 ASN A C 1
ATOM 1928 O O . ASN A 1 241 ? -18.310 -11.913 -59.590 1.00 78.44 241 ASN A O 1
ATOM 1932 N N . ILE A 1 242 ? -18.676 -10.758 -61.470 1.00 81.06 242 ILE A N 1
ATOM 1933 C CA . ILE A 1 242 ? -17.946 -9.550 -61.043 1.00 81.06 242 ILE A CA 1
ATOM 1934 C C . ILE A 1 242 ? -18.926 -8.474 -60.552 1.00 81.06 242 ILE A C 1
ATOM 1936 O O . ILE A 1 242 ? -19.685 -7.910 -61.341 1.00 81.06 242 ILE A O 1
ATOM 1940 N N . TRP A 1 243 ? -18.887 -8.154 -59.255 1.00 75.81 243 TRP A N 1
ATOM 1941 C CA . TRP A 1 243 ? -19.829 -7.242 -58.592 1.00 75.81 243 TRP A CA 1
ATOM 1942 C C . TRP A 1 243 ? -19.121 -6.083 -57.880 1.00 75.81 243 TRP A C 1
ATOM 1944 O O . TRP A 1 243 ? -18.078 -6.273 -57.261 1.00 75.81 243 TRP A O 1
ATOM 1954 N N . HIS A 1 244 ? -19.701 -4.881 -57.935 1.00 75.19 244 HIS A N 1
ATOM 1955 C CA . HIS A 1 244 ? -19.233 -3.707 -57.189 1.00 75.19 244 HIS A CA 1
ATOM 1956 C C . HIS A 1 244 ? -20.393 -2.742 -56.916 1.00 75.19 244 HIS A C 1
ATOM 1958 O O . HIS A 1 244 ? -21.117 -2.365 -57.838 1.00 75.19 244 HIS A O 1
ATOM 1964 N N . GLY A 1 245 ? -20.583 -2.327 -55.659 1.00 66.56 245 GLY A N 1
ATOM 1965 C CA . GLY A 1 245 ? -21.644 -1.380 -55.283 1.00 66.56 245 GLY A CA 1
ATOM 1966 C C . GLY A 1 245 ? -23.056 -1.838 -55.679 1.00 66.56 245 GLY A C 1
ATOM 1967 O O . GLY A 1 245 ? -23.835 -1.044 -56.200 1.00 66.56 245 GLY A O 1
ATOM 1968 N N . GLY A 1 246 ? -23.356 -3.133 -55.527 1.00 67.31 246 GLY A N 1
ATOM 1969 C CA . GLY A 1 246 ? -24.651 -3.728 -55.888 1.00 67.31 246 GLY A CA 1
ATOM 1970 C C . GLY A 1 246 ? -24.905 -3.908 -57.392 1.00 67.31 246 GLY A C 1
ATOM 1971 O O . GLY A 1 246 ? -25.958 -4.417 -57.764 1.00 67.31 246 GLY A O 1
ATOM 1972 N N . LYS A 1 247 ? -23.963 -3.532 -58.270 1.00 77.00 247 LYS A N 1
ATOM 1973 C CA . LYS A 1 247 ? -24.086 -3.681 -59.730 1.00 77.00 247 LYS A CA 1
ATOM 1974 C C . LYS A 1 247 ? -23.066 -4.681 -60.281 1.00 77.00 247 LYS A C 1
ATOM 1976 O O . LYS A 1 247 ? -21.923 -4.739 -59.827 1.00 77.00 247 LYS A O 1
ATOM 1981 N N . ARG A 1 248 ? -23.488 -5.454 -61.285 1.00 80.69 248 ARG A N 1
ATOM 1982 C CA . ARG A 1 248 ? -22.671 -6.443 -62.006 1.00 80.69 248 ARG A CA 1
ATOM 1983 C C . ARG A 1 248 ? -21.874 -5.747 -63.117 1.00 80.69 248 ARG A C 1
ATOM 1985 O O . ARG A 1 248 ? -22.462 -5.098 -63.981 1.00 80.69 248 ARG A O 1
ATOM 1992 N N . LEU A 1 249 ? -20.545 -5.858 -63.105 1.00 80.81 249 LEU A N 1
ATOM 1993 C CA . LEU A 1 249 ? -19.650 -5.186 -64.060 1.00 80.81 249 LEU A CA 1
ATOM 1994 C C . LEU A 1 249 ? -19.442 -6.037 -65.324 1.00 80.81 249 LEU A C 1
ATOM 1996 O O . LEU A 1 249 ? -18.347 -6.528 -65.601 1.00 80.81 249 LEU A O 1
ATOM 2000 N N . LEU A 1 250 ? -20.517 -6.218 -66.093 1.00 77.75 250 LEU A N 1
ATOM 2001 C CA . LEU A 1 250 ? -20.504 -6.969 -67.352 1.00 77.75 250 LEU A CA 1
ATOM 2002 C C . LEU A 1 250 ? -19.515 -6.346 -68.351 1.00 77.75 250 LEU A C 1
ATOM 2004 O O . LEU A 1 250 ? -19.602 -5.159 -68.663 1.00 77.75 250 LEU A O 1
ATOM 2008 N N . GLY A 1 251 ? -18.562 -7.137 -68.848 1.00 76.06 251 GLY A N 1
ATOM 2009 C CA . GLY A 1 251 ? -17.478 -6.643 -69.705 1.00 76.06 251 GLY A CA 1
ATOM 2010 C C . GLY A 1 251 ? -16.325 -5.970 -68.945 1.00 76.06 251 GLY A C 1
ATOM 2011 O O . GLY A 1 251 ? -15.591 -5.165 -69.518 1.00 76.06 251 GLY A O 1
ATOM 2012 N N . ALA A 1 252 ? -16.153 -6.242 -67.648 1.00 81.75 252 ALA A N 1
ATOM 2013 C CA . ALA A 1 252 ? -14.857 -6.057 -66.996 1.00 81.75 252 ALA A CA 1
ATOM 2014 C C . ALA A 1 252 ? -13.803 -6.961 -67.662 1.00 81.75 252 ALA A C 1
ATOM 2016 O O . ALA A 1 252 ? -14.091 -8.104 -68.010 1.00 81.75 252 ALA A O 1
ATOM 2017 N N . ARG A 1 253 ? -12.576 -6.459 -67.833 1.00 81.00 253 ARG A N 1
ATOM 2018 C CA . ARG A 1 253 ? -11.464 -7.192 -68.462 1.00 81.00 253 ARG A CA 1
ATOM 2019 C C . ARG A 1 253 ? -10.239 -7.219 -67.560 1.00 81.00 253 ARG A C 1
ATOM 2021 O O . ARG A 1 253 ? -9.993 -6.275 -66.805 1.00 81.00 253 ARG A O 1
ATOM 2028 N N . ARG A 1 254 ? -9.431 -8.278 -67.656 1.00 79.81 254 ARG A N 1
ATOM 2029 C CA . ARG A 1 254 ? -8.128 -8.330 -66.978 1.00 79.81 254 ARG A CA 1
ATOM 2030 C C . ARG A 1 254 ? -7.224 -7.270 -67.590 1.00 79.81 254 ARG A C 1
ATOM 2032 O O . ARG A 1 254 ? -7.090 -7.212 -68.810 1.00 79.81 254 ARG A O 1
ATOM 2039 N N . ARG A 1 255 ? -6.583 -6.451 -66.759 1.00 73.56 255 ARG A N 1
ATOM 2040 C CA . ARG A 1 255 ? -5.612 -5.462 -67.228 1.00 73.56 255 ARG A CA 1
ATOM 2041 C C . ARG A 1 255 ? -4.213 -6.089 -67.205 1.00 73.56 255 ARG A C 1
ATOM 2043 O O . ARG A 1 255 ? -3.729 -6.386 -66.111 1.00 73.56 255 ARG A O 1
ATOM 2050 N N . PRO A 1 256 ? -3.542 -6.294 -68.356 1.00 59.91 256 PRO A N 1
ATOM 2051 C CA . PRO A 1 256 ? -2.170 -6.793 -68.366 1.00 59.91 256 PRO A CA 1
ATOM 2052 C C . PRO A 1 256 ? -1.252 -5.858 -67.572 1.00 59.91 256 PRO A C 1
ATOM 2054 O O . PRO A 1 256 ? -1.408 -4.632 -67.618 1.00 59.91 256 PRO A O 1
ATOM 2057 N N . ARG A 1 257 ? -0.281 -6.419 -66.839 1.00 56.03 257 ARG A N 1
ATOM 2058 C CA . ARG A 1 257 ? 0.727 -5.604 -66.145 1.00 56.03 257 ARG A CA 1
ATOM 2059 C C . ARG A 1 257 ? 1.530 -4.823 -67.191 1.00 56.03 257 ARG A C 1
ATOM 2061 O O . ARG A 1 257 ? 1.915 -5.360 -68.229 1.00 56.03 257 ARG A O 1
ATOM 2068 N N . HIS A 1 258 ? 1.741 -3.533 -66.947 1.00 47.47 258 HIS A N 1
ATOM 2069 C CA . HIS A 1 258 ? 2.341 -2.639 -67.933 1.00 47.47 258 HIS A CA 1
ATOM 2070 C C . HIS A 1 258 ? 3.837 -2.963 -68.080 1.00 47.47 258 HIS A C 1
ATOM 2072 O O . HIS A 1 258 ? 4.611 -2.664 -67.176 1.00 47.47 258 HIS A O 1
ATOM 2078 N N . LYS A 1 259 ? 4.261 -3.536 -69.219 1.00 45.19 259 LYS A N 1
ATOM 2079 C CA . LYS A 1 259 ? 5.652 -3.988 -69.476 1.00 45.19 259 LYS A CA 1
ATOM 2080 C C . LYS A 1 259 ? 6.732 -2.883 -69.428 1.00 45.19 259 LYS A C 1
ATOM 2082 O O . LYS A 1 259 ? 7.905 -3.167 -69.632 1.00 45.19 259 LYS A O 1
ATOM 2087 N N . ARG A 1 260 ? 6.377 -1.627 -69.135 1.00 43.75 260 ARG A N 1
ATOM 2088 C CA . ARG A 1 260 ? 7.292 -0.470 -69.074 1.00 43.75 260 ARG A CA 1
ATOM 2089 C C . ARG A 1 260 ? 7.914 -0.261 -67.675 1.00 43.75 260 ARG A C 1
ATOM 2091 O O . ARG A 1 260 ? 8.028 0.868 -67.216 1.00 43.75 260 ARG A O 1
ATOM 2098 N N . VAL A 1 261 ? 8.268 -1.365 -67.008 1.00 44.53 261 VAL A N 1
ATOM 2099 C CA . VAL A 1 261 ? 9.020 -1.435 -65.729 1.00 44.53 261 VAL A CA 1
ATOM 2100 C C . VAL A 1 261 ? 10.132 -2.498 -65.851 1.00 44.53 261 VAL A C 1
ATOM 2102 O O . VAL A 1 261 ? 10.491 -3.183 -64.903 1.00 44.53 261 VAL A O 1
ATOM 2105 N N . VAL A 1 262 ? 10.689 -2.661 -67.054 1.00 42.81 262 VAL A N 1
ATOM 2106 C CA . VAL A 1 262 ? 11.988 -3.318 -67.242 1.00 42.81 262 VAL A CA 1
ATOM 2107 C C . VAL A 1 262 ? 13.025 -2.197 -67.212 1.00 42.81 262 VAL A C 1
ATOM 2109 O O . VAL A 1 262 ? 13.132 -1.443 -68.174 1.00 42.81 262 VAL A O 1
ATOM 2112 N N . GLY A 1 263 ? 13.709 -2.028 -66.075 1.00 47.31 263 GLY A N 1
ATOM 2113 C CA . GLY A 1 263 ? 14.775 -1.028 -65.897 1.00 47.31 263 GLY A CA 1
ATOM 2114 C C . GLY A 1 263 ? 14.575 0.018 -64.789 1.00 47.31 263 GLY A C 1
ATOM 2115 O O . GLY A 1 263 ? 15.519 0.739 -64.483 1.00 47.31 263 GLY A O 1
ATOM 2116 N N . THR A 1 264 ? 13.410 0.105 -64.136 1.00 50.28 264 THR A N 1
ATOM 2117 C CA . THR A 1 264 ? 13.189 1.028 -63.000 1.00 50.28 264 THR A CA 1
ATOM 2118 C C . THR A 1 264 ? 13.050 0.272 -61.674 1.00 50.28 264 THR A C 1
ATOM 2120 O O . THR A 1 264 ? 12.314 -0.706 -61.577 1.00 50.28 264 THR A O 1
ATOM 2123 N N . ARG A 1 265 ? 13.766 0.722 -60.628 1.00 50.56 265 ARG A N 1
ATOM 2124 C CA . ARG A 1 265 ? 13.876 0.066 -59.302 1.00 50.56 265 ARG A CA 1
ATOM 2125 C C . ARG A 1 265 ? 12.613 0.203 -58.420 1.00 50.56 265 ARG A C 1
ATOM 2127 O O . ARG A 1 265 ? 12.715 0.504 -57.234 1.00 50.56 265 ARG A O 1
ATOM 2134 N N . ILE A 1 266 ? 11.416 0.008 -58.973 1.00 50.94 266 ILE A N 1
ATOM 2135 C CA . ILE A 1 266 ? 10.153 0.094 -58.221 1.00 50.94 266 ILE A CA 1
ATOM 2136 C C . ILE A 1 266 ? 9.727 -1.315 -57.787 1.00 50.94 266 ILE A C 1
ATOM 2138 O O . ILE A 1 266 ? 9.385 -2.154 -58.618 1.00 50.94 266 ILE A O 1
ATOM 2142 N N . LYS A 1 267 ? 9.748 -1.574 -56.475 1.00 55.19 267 LYS A N 1
ATOM 2143 C CA . LYS A 1 267 ? 9.356 -2.860 -55.876 1.00 55.19 267 LYS A CA 1
ATOM 2144 C C . LYS A 1 267 ? 7.830 -3.035 -55.965 1.00 55.19 267 LYS A C 1
ATOM 2146 O O . LYS A 1 267 ? 7.085 -2.127 -55.602 1.00 55.19 267 LYS A O 1
ATOM 2151 N N . GLU A 1 268 ? 7.355 -4.179 -56.460 1.00 61.84 268 GLU A N 1
ATOM 2152 C CA . GLU A 1 268 ? 5.914 -4.448 -56.582 1.00 61.84 268 GLU A CA 1
ATOM 2153 C C . GLU A 1 268 ? 5.262 -4.665 -55.203 1.00 61.84 268 GLU A C 1
ATOM 2155 O O . GLU A 1 268 ? 5.853 -5.270 -54.310 1.00 61.84 268 GLU A O 1
ATOM 2160 N N . SER A 1 269 ? 4.030 -4.175 -55.023 1.00 68.44 269 SER A N 1
ATOM 2161 C CA . SER A 1 269 ? 3.296 -4.310 -53.759 1.00 68.44 269 SER A CA 1
ATOM 2162 C C . SER A 1 269 ? 2.768 -5.735 -53.555 1.00 68.44 269 SER A C 1
ATOM 2164 O O . SER A 1 269 ? 2.132 -6.311 -54.442 1.00 68.44 269 SER A O 1
ATOM 2166 N N . TRP A 1 270 ? 2.981 -6.278 -52.354 1.00 77.69 270 TRP A N 1
ATOM 2167 C CA . TRP A 1 270 ? 2.646 -7.654 -51.964 1.00 77.69 270 TRP A CA 1
ATOM 2168 C C . TRP A 1 270 ? 1.183 -8.061 -52.201 1.00 77.69 270 TRP A C 1
ATOM 2170 O O . TRP A 1 270 ? 0.910 -9.240 -52.428 1.00 77.69 270 TRP A O 1
ATOM 2180 N N . ILE A 1 271 ? 0.247 -7.104 -52.215 1.00 73.88 271 ILE A N 1
ATOM 2181 C CA . ILE A 1 271 ? -1.191 -7.348 -52.424 1.00 73.88 271 ILE A CA 1
ATOM 2182 C C . ILE A 1 271 ? -1.498 -8.113 -53.723 1.00 73.88 271 ILE A C 1
ATOM 2184 O O . ILE A 1 271 ? -2.501 -8.821 -53.814 1.00 73.88 271 ILE A O 1
ATOM 2188 N N . TYR A 1 272 ? -0.632 -8.002 -54.736 1.00 76.56 272 TYR A N 1
ATOM 2189 C CA . TYR A 1 272 ? -0.808 -8.646 -56.039 1.00 76.56 272 TYR A CA 1
ATOM 2190 C C . TYR A 1 272 ? -0.436 -10.137 -56.040 1.00 76.56 272 TYR A C 1
ATOM 2192 O O . TYR A 1 272 ? -0.663 -10.817 -57.039 1.00 76.56 272 TYR A O 1
ATOM 2200 N N . ARG A 1 273 ? 0.060 -10.668 -54.911 1.00 72.94 273 ARG A N 1
ATOM 2201 C CA . ARG A 1 273 ? 0.116 -12.116 -54.636 1.00 72.94 273 ARG A CA 1
ATOM 2202 C C . ARG A 1 273 ? -1.273 -12.700 -54.337 1.00 72.94 273 ARG A C 1
ATOM 2204 O O . ARG A 1 273 ? -1.500 -13.885 -54.551 1.00 72.94 273 ARG A O 1
ATOM 2211 N N . TYR A 1 274 ? -2.215 -11.865 -53.887 1.00 78.31 274 TYR A N 1
ATOM 2212 C CA . TYR A 1 274 ? -3.533 -12.281 -53.395 1.00 78.31 274 TYR A CA 1
ATOM 2213 C C . TYR A 1 274 ? -4.713 -11.705 -54.195 1.00 78.31 274 TYR A C 1
ATOM 2215 O O . TYR A 1 274 ? -5.862 -11.817 -53.769 1.00 78.31 274 TYR A O 1
ATOM 2223 N N . GLY A 1 275 ? -4.469 -11.107 -55.366 1.00 82.56 275 GLY A N 1
ATOM 2224 C CA . GLY A 1 275 ? -5.542 -10.574 -56.205 1.00 82.56 275 GLY A CA 1
ATOM 2225 C C . GLY A 1 275 ? -5.104 -10.048 -57.571 1.00 82.56 275 GLY A C 1
ATOM 2226 O O . GLY A 1 275 ? -3.918 -9.838 -57.828 1.00 82.56 275 GLY A O 1
ATOM 2227 N N . ALA A 1 276 ? -6.077 -9.846 -58.460 1.00 82.69 276 ALA A N 1
ATOM 2228 C CA . ALA A 1 276 ? -5.873 -9.487 -59.864 1.00 82.69 276 ALA A CA 1
ATOM 2229 C C . ALA A 1 276 ? -6.316 -8.049 -60.179 1.00 82.69 276 ALA A C 1
ATOM 2231 O O . ALA A 1 276 ? -7.319 -7.571 -59.657 1.00 82.69 276 ALA A O 1
ATOM 2232 N N . ASN A 1 277 ? -5.604 -7.379 -61.092 1.00 84.56 277 ASN A N 1
ATOM 2233 C CA . ASN A 1 277 ? -6.006 -6.070 -61.614 1.00 84.56 277 ASN A CA 1
ATOM 2234 C C . ASN A 1 277 ? -7.023 -6.212 -62.754 1.00 84.56 277 ASN A C 1
ATOM 2236 O O . ASN A 1 277 ? -6.731 -6.808 -63.797 1.00 84.56 277 ASN A O 1
ATOM 2240 N N . LEU A 1 278 ? -8.190 -5.601 -62.567 1.00 85.81 278 LEU A N 1
ATOM 2241 C CA . LEU A 1 278 ? -9.261 -5.493 -63.551 1.00 85.81 278 LEU A CA 1
ATOM 2242 C C . LEU A 1 278 ? -9.447 -4.043 -64.009 1.00 85.81 278 LEU A C 1
ATOM 2244 O O . LEU A 1 278 ? -9.095 -3.087 -63.316 1.00 85.81 278 LEU A O 1
ATOM 2248 N N . GLU A 1 279 ? -10.036 -3.888 -65.187 1.00 83.25 279 GLU A N 1
ATOM 2249 C CA . GLU A 1 279 ? -10.447 -2.606 -65.746 1.00 83.25 279 GLU A CA 1
ATOM 2250 C C . GLU A 1 279 ? -11.870 -2.729 -66.300 1.00 83.25 279 GLU A C 1
ATOM 2252 O O . GLU A 1 279 ? -12.186 -3.679 -67.018 1.00 83.25 279 GLU A O 1
ATOM 2257 N N . HIS A 1 280 ? -12.729 -1.764 -65.982 1.00 82.81 280 HIS A N 1
ATOM 2258 C CA . HIS A 1 280 ? -14.071 -1.661 -66.548 1.00 82.81 280 HIS A CA 1
ATOM 2259 C C . HIS A 1 280 ? -14.388 -0.188 -66.821 1.00 82.81 280 HIS A C 1
ATOM 2261 O O . HIS A 1 280 ? -14.285 0.643 -65.921 1.00 82.81 280 HIS A O 1
ATOM 2267 N N . ARG A 1 281 ? -14.736 0.143 -68.074 1.00 80.81 281 ARG A N 1
ATOM 2268 C CA . ARG A 1 281 ? -15.063 1.515 -68.529 1.00 80.81 281 ARG A CA 1
ATOM 2269 C C . ARG A 1 281 ? -14.042 2.585 -68.079 1.00 80.81 281 ARG A C 1
ATOM 2271 O O . ARG A 1 281 ? -14.413 3.674 -67.666 1.00 80.81 281 ARG A O 1
ATOM 2278 N N . GLY A 1 282 ? -12.748 2.253 -68.131 1.00 74.81 282 GLY A N 1
ATOM 2279 C CA . GLY A 1 282 ? -11.641 3.140 -67.734 1.00 74.81 282 GLY A CA 1
ATOM 2280 C C . GLY A 1 282 ? -11.323 3.175 -66.231 1.00 74.81 282 GLY A C 1
ATOM 2281 O O . GLY A 1 282 ? -10.245 3.633 -65.854 1.00 74.81 282 GLY A O 1
ATOM 2282 N N . VAL A 1 283 ? -12.194 2.639 -65.371 1.00 78.44 283 VAL A N 1
ATOM 2283 C CA . VAL A 1 283 ? -11.958 2.539 -63.923 1.00 78.44 283 VAL A CA 1
ATOM 2284 C C . VAL A 1 283 ? -11.166 1.267 -63.607 1.00 78.44 283 VAL A C 1
ATOM 2286 O O . VAL A 1 283 ? -11.433 0.195 -64.157 1.00 78.44 283 VAL A O 1
ATOM 2289 N N . ARG A 1 284 ? -10.171 1.389 -62.720 1.00 83.00 284 ARG A N 1
ATOM 2290 C CA . ARG A 1 284 ? -9.312 0.283 -62.270 1.00 83.00 284 ARG A CA 1
ATOM 2291 C C . ARG A 1 284 ? -9.849 -0.334 -60.987 1.00 83.00 284 ARG A C 1
ATOM 2293 O O . ARG A 1 284 ? -10.248 0.387 -60.074 1.00 83.00 284 ARG A O 1
ATOM 2300 N N . TYR A 1 285 ? -9.758 -1.653 -60.892 1.00 84.12 285 TYR A N 1
ATOM 2301 C CA . TYR A 1 285 ? -10.168 -2.419 -59.722 1.00 84.12 285 TYR A CA 1
ATOM 2302 C C . TYR A 1 285 ? -9.131 -3.485 -59.366 1.00 84.12 285 TYR A C 1
ATOM 2304 O O . TYR A 1 285 ? -8.450 -4.015 -60.242 1.00 84.12 285 TYR A O 1
ATOM 2312 N N . TRP A 1 286 ? -9.063 -3.838 -58.087 1.00 87.44 286 TRP A N 1
ATOM 2313 C CA . TRP A 1 286 ? -8.349 -5.004 -57.580 1.00 87.44 286 TRP A CA 1
ATOM 2314 C C . TRP A 1 286 ? -9.368 -6.039 -57.087 1.00 87.44 286 TRP A C 1
ATOM 2316 O O . TRP A 1 286 ? -10.240 -5.719 -56.278 1.00 87.44 286 TRP A O 1
ATOM 2326 N N . LEU A 1 287 ? -9.275 -7.264 -57.605 1.00 84.50 287 LEU A N 1
ATOM 2327 C CA . LEU A 1 287 ? -10.118 -8.406 -57.251 1.00 84.50 287 LEU A CA 1
ATOM 2328 C C . LEU A 1 287 ? -9.365 -9.323 -56.283 1.00 84.50 287 LEU A C 1
ATOM 2330 O O . LEU A 1 287 ? -8.356 -9.911 -56.672 1.00 84.50 287 LEU A O 1
ATOM 2334 N N . CYS A 1 288 ? -9.874 -9.497 -55.065 1.00 84.38 288 CYS A N 1
ATOM 2335 C CA . CYS A 1 288 ? -9.344 -10.444 -54.088 1.00 84.38 288 CYS A CA 1
ATOM 2336 C C . CYS A 1 288 ? -9.552 -11.896 -54.547 1.00 84.38 288 CYS A C 1
ATOM 2338 O O . CYS A 1 288 ? -10.687 -12.353 -54.702 1.00 84.38 288 CYS A O 1
ATOM 2340 N N . LYS A 1 289 ? -8.454 -12.651 -54.684 1.00 82.25 289 LYS A N 1
ATOM 2341 C CA . LYS A 1 289 ? -8.453 -14.082 -55.039 1.00 82.25 289 LYS A CA 1
ATOM 2342 C C . LYS A 1 289 ? -9.284 -14.910 -54.056 1.00 82.25 289 LYS A C 1
ATOM 2344 O O . LYS A 1 289 ? -10.039 -15.785 -54.468 1.00 82.25 289 LYS A O 1
ATOM 2349 N N . ILE A 1 290 ? -9.163 -14.619 -52.760 1.00 81.00 290 ILE A N 1
ATOM 2350 C CA . ILE A 1 290 ? -9.752 -15.427 -51.685 1.00 81.00 290 ILE A CA 1
ATOM 2351 C C . ILE A 1 290 ? -11.275 -15.241 -51.631 1.00 81.00 290 ILE A C 1
ATOM 2353 O O . ILE A 1 290 ? -11.997 -16.237 -51.637 1.00 81.00 290 ILE A O 1
ATOM 2357 N N . CYS A 1 291 ? -11.782 -14.000 -51.646 1.00 79.31 291 CYS A N 1
ATOM 2358 C CA . CYS A 1 291 ? -13.228 -13.754 -51.718 1.00 79.31 291 CYS A CA 1
ATOM 2359 C C . CYS A 1 291 ? -13.855 -14.294 -53.009 1.00 79.31 291 CYS A C 1
ATOM 2361 O O . CYS A 1 291 ? -14.946 -14.861 -52.946 1.00 79.31 291 CYS A O 1
ATOM 2363 N N . HIS A 1 292 ? -13.172 -14.161 -54.156 1.00 81.88 292 HIS A N 1
ATOM 2364 C CA . HIS A 1 292 ? -13.697 -14.633 -55.444 1.00 81.88 292 HIS A CA 1
ATOM 2365 C C . HIS A 1 292 ? -13.840 -16.159 -55.484 1.00 81.88 292 HIS A C 1
ATOM 2367 O O . HIS A 1 292 ? -14.903 -16.668 -55.824 1.00 81.88 292 HIS A O 1
ATOM 2373 N N . ILE A 1 293 ? -12.813 -16.897 -55.040 1.00 77.50 293 ILE A N 1
ATOM 2374 C CA . ILE A 1 293 ? -12.858 -18.369 -54.951 1.00 77.50 293 ILE A CA 1
ATOM 2375 C C . ILE A 1 293 ? -13.921 -18.834 -53.940 1.00 77.50 293 ILE A C 1
ATOM 2377 O O . ILE A 1 293 ? -14.632 -19.802 -54.197 1.00 77.50 293 ILE A O 1
ATOM 2381 N N . LYS A 1 294 ? -14.096 -18.116 -52.821 1.00 76.75 294 LYS A N 1
ATOM 2382 C CA . LYS A 1 294 ? -15.158 -18.382 -51.832 1.00 76.75 294 LYS A CA 1
ATOM 2383 C C . LYS A 1 294 ? -16.564 -17.942 -52.280 1.00 76.75 294 LYS A C 1
ATOM 2385 O O . LYS A 1 294 ? -17.485 -17.993 -51.470 1.00 76.75 294 LYS A O 1
ATOM 2390 N N . LYS A 1 295 ? -16.745 -17.490 -53.529 1.00 79.31 295 LYS A N 1
ATOM 2391 C CA . LYS A 1 295 ? -18.015 -16.978 -54.082 1.00 79.31 295 LYS A CA 1
ATOM 2392 C C . LYS A 1 295 ? -18.623 -15.798 -53.299 1.00 79.31 295 LYS A C 1
ATOM 2394 O O . LYS A 1 295 ? -19.803 -15.489 -53.442 1.00 79.31 295 LYS A O 1
ATOM 2399 N N . SER A 1 296 ? -17.821 -15.081 -52.506 1.00 77.31 296 SER A N 1
ATOM 2400 C CA . SER A 1 296 ? -18.233 -13.854 -51.805 1.00 77.31 296 SER A CA 1
ATOM 2401 C C . SER A 1 296 ? -18.103 -12.645 -52.739 1.00 77.31 296 SER A C 1
ATOM 2403 O O . SER A 1 296 ? -17.368 -11.690 -52.484 1.00 77.31 296 SER A O 1
ATOM 2405 N N . TYR A 1 297 ? -18.778 -12.719 -53.886 1.00 74.81 297 TYR A N 1
ATOM 2406 C CA . TYR A 1 297 ? -18.535 -11.831 -55.024 1.00 74.81 297 TYR A CA 1
ATOM 2407 C C . TYR A 1 297 ? -18.785 -10.346 -54.712 1.00 74.81 297 TYR A C 1
ATOM 2409 O O . TYR A 1 297 ? -18.072 -9.482 -55.215 1.00 74.81 297 TYR A O 1
ATOM 2417 N N . SER A 1 298 ? -19.745 -10.044 -53.831 1.00 67.81 298 SER A N 1
ATOM 2418 C CA . SER A 1 298 ? -20.063 -8.681 -53.379 1.00 67.81 298 SER A CA 1
ATOM 2419 C C . SER A 1 298 ? -18.951 -8.016 -52.558 1.00 67.81 298 SER A C 1
ATOM 2421 O O . SER A 1 298 ? -18.914 -6.789 -52.484 1.00 67.81 298 SER A O 1
ATOM 2423 N N . THR A 1 299 ? -18.042 -8.799 -51.966 1.00 69.31 299 THR A N 1
ATOM 2424 C CA . THR A 1 299 ? -16.897 -8.310 -51.174 1.00 69.31 299 THR A CA 1
ATOM 2425 C C . THR A 1 299 ? -15.552 -8.523 -51.871 1.00 69.31 299 THR A C 1
ATOM 2427 O O . THR A 1 299 ? -14.509 -8.182 -51.319 1.00 69.31 299 THR A O 1
ATOM 2430 N N . ALA A 1 300 ? -15.549 -9.089 -53.083 1.00 74.94 300 ALA A N 1
ATOM 2431 C CA . ALA A 1 300 ? -14.322 -9.477 -53.768 1.00 74.94 300 ALA A CA 1
ATOM 2432 C C . ALA A 1 300 ? -13.627 -8.322 -54.508 1.00 74.94 300 ALA A C 1
ATOM 2434 O O . ALA A 1 300 ? -12.407 -8.368 -54.666 1.00 74.94 300 ALA A O 1
ATOM 2435 N N . LEU A 1 301 ? -14.360 -7.305 -54.979 1.00 78.50 301 LEU A N 1
ATOM 2436 C CA . LEU A 1 301 ? -13.824 -6.267 -55.867 1.00 78.50 301 LEU A CA 1
ATOM 2437 C C . LEU A 1 301 ? -13.714 -4.892 -55.193 1.00 78.50 301 LEU A C 1
ATOM 2439 O O . LEU A 1 301 ? -14.684 -4.374 -54.647 1.00 78.50 301 LEU A O 1
ATOM 2443 N N . TYR A 1 302 ? -12.546 -4.261 -55.325 1.00 78.94 302 TYR A N 1
ATOM 2444 C CA . TYR A 1 302 ? -12.231 -2.952 -54.749 1.00 78.94 302 TYR A CA 1
ATOM 2445 C C . TYR A 1 302 ? -11.771 -1.964 -55.823 1.00 78.94 302 TYR A C 1
ATOM 2447 O O . TYR A 1 302 ? -10.885 -2.282 -56.615 1.00 78.94 302 TYR A O 1
ATOM 2455 N N . ALA A 1 303 ? -12.330 -0.751 -55.852 1.00 76.44 303 ALA A N 1
ATOM 2456 C CA . ALA A 1 303 ? -11.839 0.322 -56.721 1.00 76.44 303 ALA A CA 1
ATOM 2457 C C . ALA A 1 303 ? -10.390 0.703 -56.352 1.00 76.44 303 ALA A C 1
ATOM 2459 O O . ALA A 1 303 ? -10.069 0.912 -55.183 1.00 76.44 303 ALA A O 1
ATOM 2460 N N . SER A 1 304 ? -9.504 0.775 -57.349 1.00 66.88 304 SER A N 1
ATOM 2461 C CA . SER A 1 304 ? -8.050 0.826 -57.153 1.00 66.88 304 SER A CA 1
ATOM 2462 C C . SER A 1 304 ? -7.425 2.116 -57.692 1.00 66.88 304 SER A C 1
ATOM 2464 O O . SER A 1 304 ? -6.875 2.144 -58.798 1.00 66.88 304 SER A O 1
ATOM 2466 N N . SER A 1 305 ? -7.420 3.164 -56.865 1.00 58.22 305 SER A N 1
ATOM 2467 C CA . SER A 1 305 ? -6.510 4.315 -57.001 1.00 58.22 305 SER A CA 1
ATOM 2468 C C . SER A 1 305 ? -5.126 4.063 -56.375 1.00 58.22 305 SER A C 1
ATOM 2470 O O . SER A 1 305 ? -4.159 4.725 -56.743 1.00 58.22 305 SER A O 1
ATOM 2472 N N . GLY A 1 306 ? -5.006 3.078 -55.477 1.00 63.56 306 GLY A N 1
ATOM 2473 C CA . GLY A 1 306 ? -3.769 2.692 -54.793 1.00 63.56 306 GLY A CA 1
ATOM 2474 C C . GLY A 1 306 ? -3.909 1.360 -54.045 1.00 63.56 306 GLY A C 1
ATOM 2475 O O . GLY A 1 306 ? -4.977 0.752 -54.032 1.00 63.56 306 GLY A O 1
ATOM 2476 N N . THR A 1 307 ? -2.831 0.890 -53.413 1.00 67.19 307 THR A N 1
ATOM 2477 C CA . THR A 1 307 ? -2.734 -0.482 -52.866 1.00 67.19 307 THR A CA 1
ATOM 2478 C C . THR A 1 307 ? -3.255 -0.644 -51.429 1.00 67.19 307 THR A C 1
ATOM 2480 O O . THR A 1 307 ? -3.554 -1.759 -50.998 1.00 67.19 307 THR A O 1
ATOM 2483 N N . ALA A 1 308 ? -3.423 0.455 -50.686 1.00 62.81 308 ALA A N 1
ATOM 2484 C CA . ALA A 1 308 ? -3.749 0.435 -49.256 1.00 62.81 308 ALA A CA 1
ATOM 2485 C C . ALA A 1 308 ? -5.108 -0.211 -48.914 1.00 62.81 308 ALA A C 1
ATOM 2487 O O . ALA A 1 308 ? -5.245 -0.838 -47.863 1.00 62.81 308 ALA A O 1
ATOM 2488 N N . HIS A 1 309 ? -6.117 -0.090 -49.786 1.00 68.19 309 HIS A N 1
ATOM 2489 C CA . HIS A 1 309 ? -7.436 -0.694 -49.550 1.00 68.19 309 HIS A CA 1
ATOM 2490 C C . HIS A 1 309 ? -7.394 -2.223 -49.651 1.00 68.19 309 HIS A C 1
ATOM 2492 O O . HIS A 1 309 ? -7.951 -2.902 -48.790 1.00 68.19 309 HIS A O 1
ATOM 2498 N N . ALA A 1 310 ? -6.670 -2.759 -50.636 1.00 70.81 310 ALA A N 1
ATOM 2499 C CA . ALA A 1 310 ? -6.444 -4.193 -50.781 1.00 70.81 310 ALA A CA 1
ATOM 2500 C C . ALA A 1 310 ? -5.635 -4.763 -49.603 1.00 70.81 310 ALA A C 1
ATOM 2502 O O . ALA A 1 310 ? -6.034 -5.768 -49.021 1.00 70.81 310 ALA A O 1
ATOM 2503 N N . ALA A 1 311 ? -4.565 -4.077 -49.179 1.00 70.69 311 ALA A N 1
ATOM 2504 C CA . ALA A 1 311 ? -3.777 -4.461 -48.004 1.00 70.69 311 ALA A CA 1
ATOM 2505 C C . ALA A 1 311 ? -4.634 -4.519 -46.723 1.00 70.69 311 ALA A C 1
ATOM 2507 O O . ALA A 1 311 ? -4.601 -5.500 -45.982 1.00 70.69 311 ALA A O 1
ATOM 2508 N N . ARG A 1 312 ? -5.469 -3.496 -46.489 1.00 70.12 312 ARG A N 1
ATOM 2509 C CA . ARG A 1 312 ? -6.376 -3.434 -45.331 1.00 70.12 312 ARG A CA 1
ATOM 2510 C C . ARG A 1 312 ? -7.472 -4.504 -45.383 1.00 70.12 312 ARG A C 1
ATOM 2512 O O . ARG A 1 312 ? -7.856 -5.021 -44.337 1.00 70.12 312 ARG A O 1
ATOM 2519 N N . HIS A 1 313 ? -7.974 -4.834 -46.573 1.00 74.50 313 HIS A N 1
ATOM 2520 C CA . HIS A 1 313 ? -8.919 -5.933 -46.776 1.00 74.50 313 HIS A CA 1
ATOM 2521 C C . HIS A 1 313 ? -8.275 -7.288 -46.449 1.00 74.50 313 HIS A C 1
ATOM 2523 O O . HIS A 1 313 ? -8.829 -8.033 -45.643 1.00 74.50 313 HIS A O 1
ATOM 2529 N N . LEU A 1 314 ? -7.087 -7.569 -46.998 1.00 67.69 314 LEU A N 1
ATOM 2530 C CA . LEU A 1 314 ? -6.334 -8.802 -46.739 1.00 67.69 314 LEU A CA 1
ATOM 2531 C C . LEU A 1 314 ? -6.071 -8.997 -45.238 1.00 67.69 314 LEU A C 1
ATOM 2533 O O . LEU A 1 314 ? -6.319 -10.084 -44.719 1.00 67.69 314 LEU A O 1
ATOM 2537 N N . LEU A 1 315 ? -5.697 -7.932 -44.522 1.00 64.00 315 LEU A N 1
ATOM 2538 C CA . LEU A 1 315 ? -5.497 -7.982 -43.072 1.00 64.00 315 LEU A CA 1
ATOM 2539 C C . LEU A 1 315 ? -6.805 -8.204 -42.293 1.00 64.00 315 LEU A C 1
ATOM 2541 O O . LEU A 1 315 ? -6.845 -9.026 -41.386 1.00 64.00 315 LEU A O 1
ATOM 2545 N N . ARG A 1 316 ? -7.891 -7.490 -42.624 1.00 59.78 316 ARG A N 1
ATOM 2546 C CA . ARG A 1 316 ? -9.146 -7.548 -41.844 1.00 59.78 316 ARG A CA 1
ATOM 2547 C C . ARG A 1 316 ? -10.006 -8.780 -42.125 1.00 59.78 316 ARG A C 1
ATOM 2549 O O . ARG A 1 316 ? -10.623 -9.297 -41.206 1.00 59.78 316 ARG A O 1
ATOM 2556 N N . GLN A 1 317 ? -10.093 -9.210 -43.382 1.00 64.75 317 GLN A N 1
ATOM 2557 C CA . GLN A 1 317 ? -11.002 -10.281 -43.817 1.00 64.75 317 GLN A CA 1
ATOM 2558 C C . GLN A 1 317 ? -10.300 -11.632 -43.966 1.00 64.75 317 GLN A C 1
ATOM 2560 O O . GLN A 1 317 ? -10.952 -12.677 -43.944 1.00 64.75 317 GLN A O 1
ATOM 2565 N N . HIS A 1 318 ? -8.975 -11.631 -44.143 1.00 65.38 318 HIS A N 1
ATOM 2566 C CA . HIS A 1 318 ? -8.193 -12.847 -44.376 1.00 65.38 318 HIS A CA 1
ATOM 2567 C C . HIS A 1 318 ? -6.997 -13.002 -43.424 1.00 65.38 318 HIS A C 1
ATOM 2569 O O . HIS A 1 318 ? -6.332 -14.032 -43.484 1.00 65.38 318 HIS A O 1
ATOM 2575 N N . GLN A 1 319 ? -6.758 -12.031 -42.530 1.00 62.81 319 GLN A N 1
ATOM 2576 C CA . GLN A 1 319 ? -5.659 -12.023 -41.553 1.00 62.81 319 GLN A CA 1
ATOM 2577 C C . GLN A 1 319 ? -4.259 -12.091 -42.189 1.00 62.81 319 GLN A C 1
ATOM 2579 O O . GLN A 1 319 ? -3.319 -12.525 -41.535 1.00 62.81 319 GLN A O 1
ATOM 2584 N N . ILE A 1 320 ? -4.111 -11.650 -43.445 1.00 64.75 320 ILE A N 1
ATOM 2585 C CA . ILE A 1 320 ? -2.841 -11.670 -44.190 1.00 64.75 320 ILE A CA 1
ATOM 2586 C C . ILE A 1 320 ? -2.182 -10.287 -44.141 1.00 64.75 320 ILE A C 1
ATOM 2588 O O . ILE A 1 320 ? -2.790 -9.297 -44.557 1.00 64.75 320 ILE A O 1
ATOM 2592 N N . ALA A 1 321 ? -0.931 -10.233 -43.683 1.00 72.38 321 ALA A N 1
ATOM 2593 C CA . ALA A 1 321 ? -0.095 -9.030 -43.655 1.00 72.38 321 ALA A CA 1
ATOM 2594 C C . ALA A 1 321 ? 1.027 -9.055 -44.718 1.00 72.38 321 ALA A C 1
ATOM 2596 O O . ALA A 1 321 ? 1.216 -10.039 -45.433 1.00 72.38 321 ALA A O 1
ATOM 2597 N N . GLU A 1 322 ? 1.803 -7.968 -44.807 1.00 59.16 322 GLU A N 1
ATOM 2598 C CA . GLU A 1 322 ? 2.928 -7.822 -45.750 1.00 59.16 322 GLU A CA 1
ATOM 2599 C C . GLU A 1 322 ? 4.058 -8.846 -45.528 1.00 59.16 322 GLU A C 1
ATOM 2601 O O . GLU A 1 322 ? 4.735 -9.215 -46.489 1.00 59.16 322 GLU A O 1
ATOM 2606 N N . SER A 1 323 ? 4.210 -9.371 -44.303 1.00 57.47 323 SER A N 1
ATOM 2607 C CA . SER A 1 323 ? 5.124 -10.479 -43.975 1.00 57.47 323 SER A CA 1
ATOM 2608 C C . SER A 1 323 ? 4.703 -11.829 -44.575 1.00 57.47 323 SER A C 1
ATOM 2610 O O . SER A 1 323 ? 5.499 -12.761 -44.588 1.00 57.47 323 SER A O 1
ATOM 2612 N N . GLY A 1 324 ? 3.483 -11.945 -45.112 1.00 50.88 324 GLY A N 1
ATOM 2613 C CA . GLY A 1 324 ? 2.944 -13.181 -45.691 1.00 50.88 324 GLY A CA 1
ATOM 2614 C C . GLY A 1 324 ? 2.279 -14.123 -44.684 1.00 50.88 324 GLY A C 1
ATOM 2615 O O . GLY A 1 324 ? 1.625 -15.077 -45.096 1.00 50.88 324 GLY A O 1
ATOM 2616 N N . GLU A 1 325 ? 2.379 -13.837 -43.388 1.00 42.91 325 GLU A N 1
ATOM 2617 C CA . GLU A 1 325 ? 1.785 -14.649 -42.328 1.00 42.91 325 GLU A CA 1
ATOM 2618 C C . GLU A 1 325 ? 0.262 -14.459 -42.262 1.00 42.91 325 GLU A C 1
ATOM 2620 O O . GLU A 1 325 ? -0.251 -13.337 -42.343 1.00 42.91 325 GLU A O 1
ATOM 2625 N N . ARG A 1 326 ? -0.466 -15.568 -42.070 1.00 39.25 326 ARG A N 1
ATOM 2626 C CA . ARG A 1 326 ? -1.833 -15.528 -41.537 1.00 39.25 326 ARG A CA 1
ATOM 2627 C C . ARG A 1 326 ? -1.734 -15.357 -40.027 1.00 39.25 326 ARG A C 1
ATOM 2629 O O . ARG A 1 326 ? -1.161 -16.216 -39.365 1.00 39.25 326 ARG A O 1
ATOM 2636 N N . ILE A 1 327 ? -2.331 -14.306 -39.473 1.00 39.38 327 ILE A N 1
ATOM 2637 C CA . ILE A 1 327 ? -2.342 -14.069 -38.021 1.00 39.38 327 ILE A CA 1
ATOM 2638 C C . ILE A 1 327 ? -3.394 -14.971 -37.351 1.00 39.38 327 ILE A C 1
ATOM 2640 O O . ILE A 1 327 ? -4.423 -14.516 -36.850 1.00 39.38 327 ILE A O 1
ATOM 2644 N N . SER A 1 328 ? -3.130 -16.279 -37.337 1.00 34.06 328 SER A N 1
ATOM 2645 C CA . SER A 1 328 ? -3.877 -17.254 -36.548 1.00 34.06 328 SER A CA 1
ATOM 2646 C C . SER A 1 328 ? -3.483 -17.140 -35.075 1.00 34.06 328 SER A C 1
ATOM 2648 O O . SER A 1 328 ? -2.581 -17.831 -34.615 1.00 34.06 328 SER A O 1
ATOM 2650 N N . GLY A 1 329 ? -4.171 -16.256 -34.350 1.00 36.56 329 GLY A N 1
ATOM 2651 C CA . GLY A 1 329 ? -4.225 -16.228 -32.886 1.00 36.56 329 GLY A CA 1
ATOM 2652 C C . GLY A 1 329 ? -2.877 -16.200 -32.157 1.00 36.56 329 GLY A C 1
ATOM 2653 O O . GLY A 1 329 ? -2.379 -17.238 -31.727 1.00 36.56 329 GLY A O 1
ATOM 2654 N N . LEU A 1 330 ? -2.366 -14.998 -31.868 1.00 30.17 330 LEU A N 1
ATOM 2655 C CA . LEU A 1 330 ? -1.409 -14.803 -30.774 1.00 30.17 330 LEU A CA 1
ATOM 2656 C C . LEU A 1 330 ? -2.107 -15.116 -29.438 1.00 30.17 330 LEU A C 1
ATOM 2658 O O . LEU A 1 330 ? -2.718 -14.252 -28.808 1.00 30.17 330 LEU A O 1
ATOM 2662 N N . LYS A 1 331 ? -2.056 -16.394 -29.046 1.00 35.47 331 LYS A N 1
ATOM 2663 C CA . LYS A 1 331 ? -2.590 -16.916 -27.784 1.00 35.47 331 LYS A CA 1
ATOM 2664 C C . LYS A 1 331 ? -1.826 -16.281 -26.622 1.00 35.47 331 LYS A C 1
ATOM 2666 O O . LYS A 1 331 ? -0.632 -16.519 -26.457 1.00 35.47 331 LYS A O 1
ATOM 2671 N N . THR A 1 332 ? -2.507 -15.481 -25.806 1.00 37.69 332 THR A N 1
ATOM 2672 C CA . THR A 1 332 ? -1.956 -14.978 -24.539 1.00 37.69 332 THR A CA 1
ATOM 2673 C C . THR A 1 332 ? -2.230 -15.976 -23.401 1.00 37.69 332 THR A C 1
ATOM 2675 O O . THR A 1 332 ? -3.166 -16.779 -23.516 1.00 37.69 332 THR A O 1
ATOM 2678 N N . PRO A 1 333 ? -1.465 -15.940 -22.287 1.00 33.06 333 PRO A N 1
ATOM 2679 C CA . PRO A 1 333 ? -1.518 -16.969 -21.235 1.00 33.06 333 PRO A CA 1
ATOM 2680 C C . PRO A 1 333 ? -2.888 -17.203 -20.575 1.00 33.06 333 PRO A C 1
ATOM 2682 O O . PRO A 1 333 ? -3.113 -18.252 -19.985 1.00 33.06 333 PRO A O 1
ATOM 2685 N N . PHE A 1 334 ? -3.832 -16.267 -20.703 1.00 36.12 334 PHE A N 1
ATOM 2686 C CA . PHE A 1 334 ? -5.181 -16.393 -20.138 1.00 36.12 334 PHE A CA 1
ATOM 2687 C C . PHE A 1 334 ? -6.128 -17.278 -20.966 1.00 36.12 334 PHE A C 1
ATOM 2689 O O . PHE A 1 334 ? -7.177 -17.670 -20.469 1.00 36.12 334 PHE A O 1
ATOM 2696 N N . SER A 1 335 ? -5.761 -17.633 -22.203 1.00 38.34 335 SER A N 1
ATOM 2697 C CA . SER A 1 335 ? -6.589 -18.482 -23.079 1.00 38.34 335 SER A CA 1
ATOM 2698 C C . SER A 1 335 ? -6.500 -19.991 -22.791 1.00 38.34 335 SER A C 1
ATOM 2700 O O . SER A 1 335 ? -7.230 -20.762 -23.407 1.00 38.34 335 SER A O 1
ATOM 2702 N N . LEU A 1 336 ? -5.648 -20.413 -21.847 1.00 35.72 336 LEU A N 1
ATOM 2703 C CA . LEU A 1 336 ? -5.539 -21.804 -21.375 1.00 35.72 336 LEU A CA 1
ATOM 2704 C C . LEU A 1 336 ? -6.250 -22.052 -20.029 1.00 35.72 336 LEU A C 1
ATOM 2706 O O . LEU A 1 336 ? -6.499 -23.197 -19.671 1.00 35.72 336 LEU A O 1
ATOM 2710 N N . ALA A 1 337 ? -6.619 -20.999 -19.292 1.00 34.25 337 ALA A N 1
ATOM 2711 C CA . ALA A 1 337 ? -7.141 -21.102 -17.923 1.00 34.25 337 ALA A CA 1
ATOM 2712 C C . ALA A 1 337 ? -8.653 -21.415 -17.821 1.00 34.25 337 ALA A C 1
ATOM 2714 O O . ALA A 1 337 ? -9.225 -21.339 -16.738 1.00 34.25 337 ALA A O 1
ATOM 2715 N N . SER A 1 338 ? -9.314 -21.754 -18.931 1.00 38.34 338 SER A N 1
ATOM 2716 C CA . SER A 1 338 ? -10.747 -22.093 -18.995 1.00 38.34 338 SER A CA 1
ATOM 2717 C C . SER A 1 338 ? -11.018 -23.550 -19.417 1.00 38.34 338 SER A C 1
ATOM 2719 O O . SER A 1 338 ? -12.147 -23.887 -19.766 1.00 38.34 338 SER A O 1
ATOM 2721 N N . GLY A 1 339 ? -9.990 -24.411 -19.393 1.00 35.53 339 GLY A N 1
ATOM 2722 C CA . GLY A 1 339 ? -10.020 -25.788 -19.915 1.00 35.53 339 GLY A CA 1
ATOM 2723 C C . GLY A 1 339 ? -10.316 -26.923 -18.921 1.00 35.53 339 GLY A C 1
ATOM 2724 O O . GLY A 1 339 ? -10.343 -28.074 -19.340 1.00 35.53 339 GLY A O 1
ATOM 2725 N N . SER A 1 340 ? -10.532 -26.639 -17.634 1.00 32.09 340 SER A N 1
ATOM 2726 C CA . SER A 1 340 ? -10.946 -27.609 -16.597 1.00 32.09 340 SER A CA 1
ATOM 2727 C C . SER A 1 340 ? -11.318 -26.821 -15.331 1.00 32.09 340 SER A C 1
ATOM 2729 O O . SER A 1 340 ? -10.471 -26.105 -14.811 1.00 32.09 340 SER A O 1
ATOM 2731 N N . THR A 1 341 ? -12.541 -26.843 -14.805 1.00 27.55 341 THR A N 1
ATOM 2732 C CA . THR A 1 341 ? -13.345 -28.032 -14.497 1.00 27.55 341 THR A CA 1
ATOM 2733 C C . THR A 1 341 ? -14.829 -27.875 -14.841 1.00 27.55 341 THR A C 1
ATOM 2735 O O . THR A 1 341 ? -15.494 -26.908 -14.477 1.00 27.55 341 THR A O 1
ATOM 2738 N N . SER A 1 342 ? -15.379 -28.900 -15.489 1.00 31.70 342 SER A N 1
ATOM 2739 C CA . SER A 1 342 ? -16.818 -29.149 -15.574 1.00 31.70 342 SER A CA 1
ATOM 2740 C C . SER A 1 342 ? -17.266 -30.127 -14.483 1.00 31.70 342 SER A C 1
ATOM 2742 O O . SER A 1 342 ? -16.540 -31.077 -14.191 1.00 31.70 342 SER A O 1
ATOM 2744 N N . SER A 1 343 ? -18.518 -29.983 -14.025 1.00 28.45 343 SER A N 1
ATOM 2745 C CA . SER A 1 343 ? -19.248 -30.886 -13.108 1.00 28.45 343 SER A CA 1
ATOM 2746 C C . SER A 1 343 ? -18.849 -30.773 -11.613 1.00 28.45 343 SER A C 1
ATOM 2748 O O . SER A 1 343 ? -17.692 -30.533 -11.300 1.00 28.45 343 SER A O 1
ATOM 2750 N N . SER A 1 344 ? -19.752 -30.891 -10.627 1.00 27.11 344 SER A N 1
ATOM 2751 C CA . SER A 1 344 ? -21.159 -31.331 -10.668 1.00 27.11 344 SER A CA 1
ATOM 2752 C C . SER A 1 344 ? -22.046 -30.601 -9.644 1.00 27.11 344 SER A C 1
ATOM 2754 O O . SER A 1 344 ? -21.819 -30.742 -8.451 1.00 27.11 344 SER A O 1
ATOM 2756 N N . PHE A 1 345 ? -23.108 -29.927 -10.098 1.00 24.00 345 PHE A N 1
ATOM 2757 C CA . PHE A 1 345 ? -24.464 -30.021 -9.526 1.00 24.00 345 PHE A CA 1
ATOM 2758 C C . PHE A 1 345 ? -25.476 -29.584 -10.601 1.00 24.00 345 PHE A C 1
ATOM 2760 O O . PHE A 1 345 ? -25.198 -28.688 -11.399 1.00 24.00 345 PHE A O 1
ATOM 2767 N N . SER A 1 346 ? -26.591 -30.307 -10.694 1.00 29.48 346 SER A N 1
ATOM 2768 C CA . SER A 1 346 ? -27.346 -30.492 -11.948 1.00 29.48 346 SER A CA 1
ATOM 2769 C C . SER A 1 346 ? -28.637 -29.622 -12.012 1.00 29.48 346 SER A C 1
ATOM 2771 O O . SER A 1 346 ? -28.821 -28.777 -11.135 1.00 29.48 346 SER A O 1
ATOM 2773 N N . PRO A 1 347 ? -29.500 -29.678 -13.056 1.00 32.00 347 PRO A N 1
ATOM 2774 C CA . PRO A 1 347 ? -29.985 -28.440 -13.669 1.00 32.00 347 PRO A CA 1
ATOM 2775 C C . PRO A 1 347 ? -31.500 -28.205 -13.546 1.00 32.00 347 PRO A C 1
ATOM 2777 O O . PRO A 1 347 ? -32.306 -29.098 -13.799 1.00 32.00 347 PRO A O 1
ATOM 2780 N N . ALA A 1 348 ? -31.896 -26.954 -13.304 1.00 25.80 348 ALA A N 1
ATOM 2781 C CA . ALA A 1 348 ? -33.276 -26.497 -13.470 1.00 25.80 348 ALA A CA 1
ATOM 2782 C C . ALA A 1 348 ? -33.349 -25.387 -14.535 1.00 25.80 348 ALA A C 1
ATOM 2784 O O . ALA A 1 348 ? -32.797 -24.303 -14.362 1.00 25.80 348 ALA A O 1
ATOM 2785 N N . SER A 1 349 ? -34.049 -25.679 -15.637 1.00 30.45 349 SER A N 1
ATOM 2786 C CA . SER A 1 349 ? -34.453 -24.739 -16.699 1.00 30.45 349 SER A CA 1
ATOM 2787 C C . SER A 1 349 ? -33.355 -23.860 -17.332 1.00 30.45 349 SER A C 1
ATOM 2789 O O . SER A 1 349 ? -33.317 -22.649 -17.131 1.00 30.45 349 SER A O 1
ATOM 2791 N N . GLN A 1 350 ? -32.560 -24.444 -18.236 1.00 27.75 350 GLN A N 1
ATOM 2792 C CA . GLN A 1 350 ? -32.049 -23.707 -19.401 1.00 27.75 350 GLN A CA 1
ATOM 2793 C C . GLN A 1 350 ? -32.781 -24.177 -20.663 1.00 27.75 350 GLN A C 1
ATOM 2795 O O . GLN A 1 350 ? -32.530 -25.266 -21.173 1.00 27.75 350 GLN A O 1
ATOM 2800 N N . LEU A 1 351 ? -33.690 -23.338 -21.167 1.00 26.98 351 LEU A N 1
ATOM 2801 C CA . LEU A 1 351 ? -34.165 -23.415 -22.549 1.00 26.98 351 LEU A CA 1
ATOM 2802 C C . LEU A 1 351 ? -33.175 -22.649 -23.444 1.00 26.98 351 LEU A C 1
ATOM 2804 O O . LEU A 1 351 ? -32.761 -21.548 -23.070 1.00 26.98 351 LEU A O 1
ATOM 2808 N N . PRO A 1 352 ? -32.791 -23.181 -24.617 1.00 30.73 352 PRO A N 1
ATOM 2809 C CA . PRO A 1 352 ? -31.872 -22.491 -25.509 1.00 30.73 352 PRO A CA 1
ATOM 2810 C C . PRO A 1 352 ? -32.602 -21.358 -26.237 1.00 30.73 352 PRO A C 1
ATOM 2812 O O . PRO A 1 352 ? -33.494 -21.603 -27.049 1.00 30.73 352 PRO A O 1
ATOM 2815 N N . LEU A 1 353 ? -32.198 -20.111 -25.989 1.00 25.02 353 LEU A N 1
ATOM 2816 C CA . LEU A 1 353 ? -32.680 -18.957 -26.750 1.00 25.02 353 LEU A CA 1
ATOM 2817 C C . LEU A 1 353 ? -32.048 -18.946 -28.150 1.00 25.02 353 LEU A C 1
ATOM 2819 O O . LEU A 1 353 ? -31.042 -18.288 -28.417 1.00 25.02 353 LEU A O 1
ATOM 2823 N N . GLN A 1 354 ? -32.665 -19.716 -29.047 1.00 31.36 354 GLN A N 1
ATOM 2824 C CA . GLN A 1 354 ? -32.488 -19.577 -30.487 1.00 31.36 354 GLN A CA 1
ATOM 2825 C C . GLN A 1 354 ? -32.829 -18.152 -30.937 1.00 31.36 354 GLN A C 1
ATOM 2827 O O . GLN A 1 354 ? -33.711 -17.486 -30.394 1.00 31.36 354 GLN A O 1
ATOM 2832 N N . GLN A 1 355 ? -32.145 -17.712 -31.989 1.00 35.66 355 GLN A N 1
ATOM 2833 C CA . GLN A 1 355 ? -32.450 -16.477 -32.697 1.00 35.66 355 GLN A CA 1
ATOM 2834 C C . GLN A 1 355 ? -33.885 -16.507 -33.243 1.00 35.66 355 GLN A C 1
ATOM 2836 O O . GLN A 1 355 ? -34.188 -17.309 -34.124 1.00 35.66 355 GLN A O 1
ATOM 2841 N N . GLN A 1 356 ? -34.728 -15.569 -32.810 1.00 28.50 356 GLN A N 1
ATOM 2842 C CA . GLN A 1 356 ? -35.875 -15.117 -33.599 1.00 28.50 356 GLN A CA 1
ATOM 2843 C C . GLN A 1 356 ? -35.992 -13.593 -33.550 1.00 28.50 356 GLN A C 1
ATOM 2845 O O . GLN A 1 356 ? -36.627 -13.004 -32.680 1.00 28.50 356 GLN A O 1
ATOM 2850 N N . THR A 1 357 ? -35.398 -12.950 -34.551 1.00 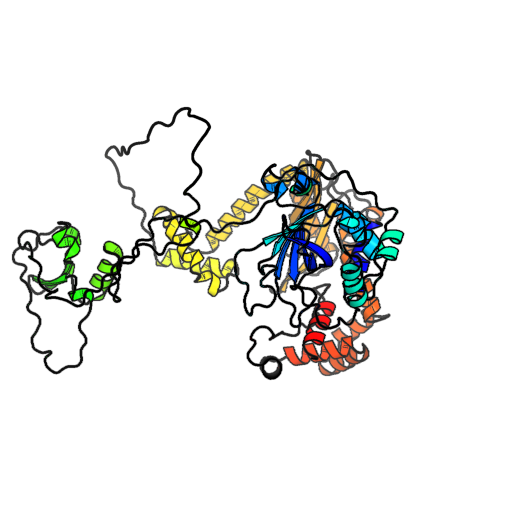29.45 357 THR A N 1
ATOM 2851 C CA . THR A 1 357 ? -35.904 -11.676 -35.064 1.00 29.45 357 THR A CA 1
ATOM 2852 C C . THR A 1 357 ? -37.175 -11.953 -35.870 1.00 29.45 357 THR A C 1
ATOM 2854 O O . THR A 1 357 ? -37.090 -12.615 -36.905 1.00 29.45 357 THR A O 1
ATOM 2857 N N . ASN A 1 358 ? -38.327 -11.421 -35.455 1.00 29.64 358 ASN A N 1
ATOM 2858 C CA . ASN A 1 358 ? -39.456 -11.237 -36.375 1.00 29.64 358 ASN A CA 1
ATOM 2859 C C . ASN A 1 358 ? -39.320 -9.881 -37.086 1.00 29.64 358 ASN A C 1
ATOM 2861 O O . ASN A 1 358 ? -38.760 -8.937 -36.530 1.00 29.64 358 ASN A O 1
ATOM 2865 N N . LEU A 1 359 ? -39.762 -9.811 -38.345 1.00 37.28 359 LEU A N 1
ATOM 2866 C CA . LEU A 1 359 ? -39.483 -8.688 -39.247 1.00 37.28 359 LEU A CA 1
ATOM 2867 C C . LEU A 1 359 ? -40.056 -7.357 -38.727 1.00 37.28 359 LEU A C 1
ATOM 2869 O O . LEU A 1 359 ? -41.258 -7.249 -38.501 1.00 37.28 359 LEU A O 1
ATOM 2873 N N . GLY A 1 360 ? -39.220 -6.316 -38.674 1.00 33.22 360 GLY A N 1
ATOM 2874 C CA . GLY A 1 360 ? -39.675 -4.931 -38.521 1.00 33.22 360 GLY A CA 1
ATOM 2875 C C . GLY A 1 360 ? -38.641 -3.995 -37.889 1.00 33.22 360 GLY A C 1
ATOM 2876 O O . GLY A 1 360 ? -38.211 -4.224 -36.769 1.00 33.22 360 GLY A O 1
ATOM 2877 N N . TYR A 1 361 ? -38.328 -2.904 -38.596 1.00 30.36 361 TYR A N 1
ATOM 2878 C CA . TYR A 1 361 ? -37.586 -1.715 -38.140 1.00 30.36 361 TYR A CA 1
ATOM 2879 C C . TYR A 1 361 ? -36.091 -1.857 -37.785 1.00 30.36 361 TYR A C 1
ATOM 2881 O O . TYR A 1 361 ? -35.689 -2.369 -36.745 1.00 30.36 361 TYR A O 1
ATOM 2889 N N . GLN A 1 362 ? -35.253 -1.240 -38.627 1.00 44.59 362 GLN A N 1
ATOM 2890 C CA . GLN A 1 362 ? -33.922 -0.778 -38.230 1.00 44.59 362 GLN A CA 1
ATOM 2891 C C . GLN A 1 362 ? -34.039 0.467 -37.339 1.00 44.59 362 GLN A C 1
ATOM 2893 O O . GLN A 1 362 ? -34.741 1.412 -37.694 1.00 44.59 362 GLN A O 1
ATOM 2898 N N . ILE A 1 363 ? -33.235 0.530 -36.278 1.00 30.39 363 ILE A N 1
ATOM 2899 C CA . ILE A 1 363 ? -32.726 1.795 -35.735 1.00 30.39 363 ILE A CA 1
ATOM 2900 C C . ILE A 1 363 ? -31.204 1.669 -35.709 1.00 30.39 363 ILE A C 1
ATOM 2902 O O . ILE A 1 363 ? -30.632 0.981 -34.864 1.00 30.39 363 ILE A O 1
ATOM 2906 N N . GLY A 1 364 ? -30.540 2.294 -36.679 1.00 38.03 364 GLY A N 1
ATOM 2907 C CA . GLY A 1 364 ? -29.092 2.466 -36.625 1.00 38.03 364 GLY A CA 1
ATOM 2908 C C . GLY A 1 364 ? -28.731 3.533 -35.594 1.00 38.03 364 GLY A C 1
ATOM 2909 O O . GLY A 1 364 ? -29.490 4.478 -35.391 1.00 38.03 364 GLY A O 1
ATOM 2910 N N . SER A 1 365 ? -27.549 3.430 -34.990 1.00 37.47 365 SER A N 1
ATOM 2911 C CA . SER A 1 365 ? -26.891 4.612 -34.432 1.00 37.47 365 SER A CA 1
ATOM 2912 C C . SER A 1 365 ? -25.616 4.872 -35.219 1.00 37.47 365 SER A C 1
ATOM 2914 O O . SER A 1 365 ? -24.845 3.952 -35.511 1.00 37.47 365 SER A O 1
ATOM 2916 N N . HIS A 1 366 ? -25.429 6.137 -35.575 1.00 41.84 366 HIS A N 1
ATOM 2917 C CA . HIS A 1 366 ? -24.196 6.633 -36.160 1.00 41.84 366 HIS A CA 1
ATOM 2918 C C . HIS A 1 366 ? -23.126 6.717 -35.061 1.00 41.84 366 HIS A C 1
ATOM 2920 O O . HIS A 1 366 ? -23.457 6.978 -33.904 1.00 41.84 366 HIS A O 1
ATOM 2926 N N . PHE A 1 367 ? -21.866 6.480 -35.416 1.00 45.31 367 PHE A N 1
ATOM 2927 C CA . PHE A 1 367 ? -20.711 6.702 -34.544 1.00 45.31 367 PHE A CA 1
ATOM 2928 C C . PHE A 1 367 ? -19.955 7.920 -35.079 1.00 45.31 367 PHE A C 1
ATOM 2930 O O . PHE A 1 367 ? -19.580 7.924 -36.254 1.00 45.31 367 PHE A O 1
ATOM 2937 N N . ASP A 1 368 ? -19.784 8.952 -34.255 1.00 43.78 368 ASP A N 1
ATOM 2938 C CA . ASP A 1 368 ? -19.093 10.186 -34.636 1.00 43.78 368 ASP A CA 1
ATOM 2939 C C . ASP A 1 368 ? -17.624 10.131 -34.192 1.00 43.78 368 ASP A C 1
ATOM 2941 O O . ASP A 1 368 ? -17.300 10.049 -33.005 1.00 43.78 368 ASP A O 1
ATOM 2945 N N . GLU A 1 369 ? -16.720 10.136 -35.171 1.00 43.59 369 GLU A N 1
ATOM 2946 C CA . GLU A 1 369 ? -15.289 9.956 -34.941 1.00 43.59 369 GLU A CA 1
ATOM 2947 C C . GLU A 1 369 ? -14.610 11.202 -34.340 1.00 43.59 369 GLU A C 1
ATOM 2949 O O . GLU A 1 369 ? -13.630 11.049 -33.605 1.00 43.59 369 GLU A O 1
ATOM 2954 N N . GLU A 1 370 ? -15.095 12.420 -34.614 1.00 42.28 370 GLU A N 1
ATOM 2955 C CA . GLU A 1 370 ? -14.536 13.632 -33.994 1.00 42.28 370 GLU A CA 1
ATOM 2956 C C . GLU A 1 370 ? -15.056 13.796 -32.567 1.00 42.28 370 GLU A C 1
ATOM 2958 O O . GLU A 1 370 ? -14.267 14.039 -31.649 1.00 42.28 370 GLU A O 1
ATOM 2963 N N . SER A 1 371 ? -16.355 13.549 -32.368 1.00 39.59 371 SER A N 1
ATOM 2964 C CA . SER A 1 371 ? -16.989 13.563 -31.050 1.00 39.59 371 SER A CA 1
ATOM 2965 C C . SER A 1 371 ? -16.331 12.527 -30.121 1.00 39.59 371 SER A C 1
ATOM 2967 O O . SER A 1 371 ? -15.835 12.867 -29.048 1.00 39.59 371 SER A O 1
ATOM 2969 N N . TRP A 1 372 ? -16.172 11.265 -30.542 1.00 55.31 372 TRP A N 1
ATOM 2970 C CA . TRP A 1 372 ? -15.530 10.244 -29.699 1.00 55.31 372 TRP A CA 1
ATOM 2971 C C . TRP A 1 372 ? -14.082 10.591 -29.304 1.00 55.31 372 TRP A C 1
ATOM 2973 O O . TRP A 1 372 ? -13.682 10.402 -28.150 1.00 55.31 372 TRP A O 1
ATOM 2983 N N . LYS A 1 373 ? -13.290 11.154 -30.228 1.00 44.44 373 LYS A N 1
ATOM 2984 C CA . LYS A 1 373 ? -11.912 11.588 -29.931 1.00 44.44 373 LYS A CA 1
ATOM 2985 C C . LYS A 1 373 ? -11.867 12.714 -28.893 1.00 44.44 373 LYS A C 1
ATOM 2987 O O . LYS A 1 373 ? -10.889 12.784 -28.147 1.00 44.44 373 LYS A O 1
ATOM 2992 N N . ALA A 1 374 ? -12.907 13.546 -28.797 1.00 41.38 374 ALA A N 1
ATOM 2993 C CA . ALA A 1 374 ? -12.956 14.651 -27.848 1.00 41.38 374 ALA A CA 1
ATOM 2994 C C . ALA A 1 374 ? -13.081 14.191 -26.374 1.00 41.38 374 ALA A C 1
ATOM 2996 O O . ALA A 1 374 ? -12.137 14.483 -25.641 1.00 41.38 374 ALA A O 1
ATOM 2997 N N . ARG A 1 375 ? -14.088 13.400 -25.910 1.00 46.03 375 ARG A N 1
ATOM 2998 C CA . ARG A 1 375 ? -14.087 12.890 -24.488 1.00 46.03 375 ARG A CA 1
ATOM 2999 C C . ARG A 1 375 ? -12.885 12.008 -24.215 1.00 46.03 375 ARG A C 1
ATOM 3001 O O . ARG A 1 375 ? -12.545 11.852 -23.053 1.00 46.03 375 ARG A O 1
ATOM 3008 N N . PHE A 1 376 ? -12.289 11.388 -25.233 1.00 50.78 376 PHE A N 1
ATOM 3009 C CA . PHE A 1 376 ? -11.101 10.573 -25.024 1.00 50.78 376 PHE A CA 1
ATOM 3010 C C . PHE A 1 376 ? -9.910 11.445 -24.600 1.00 50.78 376 PHE A C 1
ATOM 3012 O O . PHE A 1 376 ? -9.318 11.183 -23.558 1.00 50.78 376 PHE A O 1
ATOM 3019 N N . VAL A 1 377 ? -9.615 12.531 -25.328 1.00 43.56 377 VAL A N 1
ATOM 3020 C CA . VAL A 1 377 ? -8.600 13.537 -24.935 1.00 43.56 377 VAL A CA 1
ATOM 3021 C C . VAL A 1 377 ? -8.961 14.218 -23.612 1.00 43.56 377 VAL A C 1
ATOM 3023 O O . VAL A 1 377 ? -8.125 14.394 -22.734 1.00 43.56 377 VAL A O 1
ATOM 3026 N N . ASP A 1 378 ? -10.228 14.545 -23.436 1.00 40.59 378 ASP A N 1
ATOM 3027 C CA . ASP A 1 378 ? -10.788 15.150 -22.229 1.00 40.59 378 ASP A CA 1
ATOM 3028 C C . ASP A 1 378 ? -10.718 14.251 -20.983 1.00 40.59 378 ASP A C 1
ATOM 3030 O O . ASP A 1 378 ? -10.429 14.735 -19.895 1.00 40.59 378 ASP A O 1
ATOM 3034 N N . TRP A 1 379 ? -10.957 12.943 -21.116 1.00 63.78 379 TRP A N 1
ATOM 3035 C CA . TRP A 1 379 ? -10.781 11.954 -20.047 1.00 63.78 379 TRP A CA 1
ATOM 3036 C C . TRP A 1 379 ? -9.311 11.867 -19.638 1.00 63.78 379 TRP A C 1
ATOM 3038 O O . TRP A 1 379 ? -9.008 11.812 -18.448 1.00 63.78 379 TRP A O 1
ATOM 3048 N N . ILE A 1 380 ? -8.404 11.936 -20.619 1.00 49.94 380 ILE A N 1
ATOM 3049 C CA . ILE A 1 380 ? -6.960 11.967 -20.372 1.00 49.94 380 ILE A CA 1
ATOM 3050 C C . ILE A 1 380 ? -6.578 13.204 -19.549 1.00 49.94 380 ILE A C 1
ATOM 3052 O O . ILE A 1 380 ? -5.804 13.091 -18.604 1.00 49.94 380 ILE A O 1
ATOM 3056 N N . ILE A 1 381 ? -7.150 14.367 -19.872 1.00 39.00 381 ILE A N 1
ATOM 3057 C CA . ILE A 1 381 ? -6.877 15.637 -19.184 1.00 39.00 381 ILE A CA 1
ATOM 3058 C C . ILE A 1 381 ? -7.531 15.698 -17.791 1.00 39.00 381 ILE A C 1
ATOM 3060 O O . ILE A 1 381 ? -6.920 16.211 -16.857 1.00 39.00 381 ILE A O 1
ATOM 3064 N N . VAL A 1 382 ? -8.764 15.206 -17.631 1.00 40.81 382 VAL A N 1
ATOM 3065 C CA . VAL A 1 382 ? -9.540 15.355 -16.382 1.00 40.81 382 VAL A CA 1
ATOM 3066 C C . VAL A 1 382 ? -9.153 14.345 -15.303 1.00 40.81 382 VAL A C 1
ATOM 3068 O O . VAL A 1 382 ? -9.135 14.709 -14.131 1.00 40.81 382 VAL A O 1
ATOM 3071 N N . GLU A 1 383 ? -8.806 13.112 -15.675 1.00 54.50 383 GLU A N 1
ATOM 3072 C CA . GLU A 1 383 ? -8.370 12.070 -14.729 1.00 54.50 383 GLU A CA 1
ATOM 3073 C C . GLU A 1 383 ? -6.827 12.002 -14.597 1.00 54.50 383 GLU A C 1
ATOM 3075 O O . GLU A 1 383 ? -6.288 11.004 -14.118 1.00 54.50 383 GLU A O 1
ATOM 3080 N N . ASP A 1 384 ? -6.116 13.049 -15.049 1.00 42.81 384 ASP A N 1
ATOM 3081 C CA . ASP A 1 384 ? -4.644 13.202 -15.053 1.00 42.81 384 ASP A CA 1
ATOM 3082 C C . ASP A 1 384 ? -3.898 11.965 -15.610 1.00 42.81 384 ASP A C 1
ATOM 3084 O O . ASP A 1 384 ? -2.887 11.484 -15.087 1.00 42.81 384 ASP A O 1
ATOM 3088 N N . VAL A 1 385 ? -4.443 11.394 -16.690 1.00 60.50 385 VAL A N 1
ATOM 3089 C CA . VAL A 1 385 ? -3.950 10.157 -17.302 1.00 60.50 385 VAL A CA 1
ATOM 3090 C C . VAL A 1 385 ? -2.701 10.468 -18.117 1.00 60.50 385 VAL A C 1
ATOM 3092 O O . VAL A 1 385 ? -2.722 11.256 -19.061 1.00 60.50 385 VAL A O 1
ATOM 3095 N N . THR A 1 386 ? -1.590 9.792 -17.828 1.00 62.72 386 THR A N 1
ATOM 3096 C CA . THR A 1 386 ? -0.357 10.026 -18.593 1.00 62.72 386 THR A CA 1
ATOM 3097 C C . THR A 1 386 ? -0.519 9.616 -20.062 1.00 62.72 386 THR A C 1
ATOM 3099 O O . THR A 1 386 ? -1.181 8.624 -20.384 1.00 62.72 386 THR A O 1
ATOM 3102 N N . PHE A 1 387 ? 0.179 10.298 -20.978 1.00 48.97 387 PHE A N 1
ATOM 3103 C CA . PHE A 1 387 ? 0.138 9.975 -22.414 1.00 48.97 387 PHE A CA 1
ATOM 3104 C C . PHE A 1 387 ? 0.512 8.509 -22.740 1.00 48.97 387 PHE A C 1
ATOM 3106 O O . PHE A 1 387 ? 0.069 7.966 -23.755 1.00 48.97 387 PHE A O 1
ATOM 3113 N N . ARG A 1 388 ? 1.279 7.831 -21.869 1.00 56.62 388 ARG A N 1
ATOM 3114 C CA . ARG A 1 388 ? 1.600 6.394 -21.982 1.00 56.62 388 ARG A CA 1
ATOM 3115 C C . ARG A 1 388 ? 0.422 5.487 -21.596 1.00 56.62 388 ARG A C 1
ATOM 3117 O O . ARG A 1 388 ? 0.247 4.443 -22.216 1.00 56.62 388 ARG A O 1
ATOM 3124 N N . GLN A 1 389 ? -0.391 5.864 -20.608 1.00 60.75 389 GLN A N 1
ATOM 3125 C CA . GLN A 1 389 ? -1.621 5.137 -20.257 1.00 60.75 389 GLN A CA 1
ATOM 3126 C C . GLN A 1 389 ? -2.706 5.361 -21.322 1.00 60.75 389 GLN A C 1
ATOM 3128 O O . GLN A 1 389 ? -3.301 4.399 -21.802 1.00 60.75 389 GLN A O 1
ATOM 3133 N N . ALA A 1 390 ? -2.872 6.610 -21.766 1.00 48.97 390 ALA A N 1
ATOM 3134 C CA . ALA A 1 390 ? -3.786 7.030 -22.830 1.00 48.97 390 ALA A CA 1
ATOM 3135 C C . ALA A 1 390 ? -3.609 6.279 -24.165 1.00 48.97 390 ALA A C 1
ATOM 3137 O O . ALA A 1 390 ? -4.571 6.002 -24.875 1.00 48.97 390 ALA A O 1
ATOM 3138 N N . SER A 1 391 ? -2.365 5.950 -24.524 1.00 50.12 391 SER A N 1
ATOM 3139 C CA . SER A 1 391 ? -2.017 5.238 -25.764 1.00 50.12 391 SER A CA 1
ATOM 3140 C C . SER A 1 391 ? -1.799 3.728 -25.570 1.00 50.12 391 SER A C 1
ATOM 3142 O O . SER A 1 391 ? -1.501 3.012 -26.538 1.00 50.12 391 SER A O 1
ATOM 3144 N N . GLY A 1 392 ? -1.967 3.248 -24.332 1.00 54.19 392 GLY A N 1
ATOM 3145 C CA . GLY A 1 392 ? -1.597 1.916 -23.877 1.00 54.19 392 GLY A CA 1
ATOM 3146 C C . GLY A 1 392 ? -2.387 0.789 -24.539 1.00 54.19 392 GLY A C 1
ATOM 3147 O O . GLY A 1 392 ? -3.601 0.854 -24.733 1.00 54.19 392 GLY A O 1
ATOM 3148 N N . GLU A 1 393 ? -1.687 -0.299 -24.848 1.00 45.94 393 GLU A N 1
ATOM 3149 C CA . GLU A 1 393 ? -2.245 -1.451 -25.557 1.00 45.94 393 GLU A CA 1
ATOM 3150 C C . GLU A 1 393 ? -3.409 -2.115 -24.797 1.00 45.94 393 GLU A C 1
ATOM 3152 O O . GLU A 1 393 ? -4.423 -2.460 -25.397 1.00 45.94 393 GLU A O 1
ATOM 3157 N N . ARG A 1 394 ? -3.338 -2.154 -23.458 1.00 47.47 394 ARG A N 1
ATOM 3158 C CA . ARG A 1 394 ? -4.409 -2.674 -22.587 1.00 47.47 394 ARG A CA 1
ATOM 3159 C C . ARG A 1 394 ? -5.711 -1.867 -22.664 1.00 47.47 394 ARG A C 1
ATOM 3161 O O . ARG A 1 394 ? -6.785 -2.458 -22.645 1.00 47.47 394 ARG A O 1
ATOM 3168 N N . LEU A 1 395 ? -5.634 -0.539 -22.790 1.00 57.06 395 LEU A N 1
ATOM 3169 C CA . LEU A 1 395 ? -6.813 0.316 -22.983 1.00 57.06 395 LEU A CA 1
ATOM 3170 C C . LEU A 1 395 ? -7.422 0.091 -24.374 1.00 57.06 395 LEU A C 1
ATOM 3172 O O . LEU A 1 395 ? -8.638 -0.030 -24.517 1.00 57.06 395 LEU A O 1
ATOM 3176 N N . ARG A 1 396 ? -6.561 -0.046 -25.389 1.00 50.56 396 ARG A N 1
ATOM 3177 C CA . ARG A 1 396 ? -6.959 -0.383 -26.762 1.00 50.56 396 ARG A CA 1
ATOM 3178 C C . ARG A 1 396 ? -7.676 -1.743 -26.824 1.00 50.56 396 ARG A C 1
ATOM 3180 O O . ARG A 1 396 ? -8.641 -1.868 -27.571 1.00 50.56 396 ARG A O 1
ATOM 3187 N N . TRP A 1 397 ? -7.277 -2.723 -26.006 1.00 47.75 397 TRP A N 1
ATOM 3188 C CA . TRP A 1 397 ? -7.982 -4.008 -25.854 1.00 47.75 397 TRP A CA 1
ATOM 3189 C C . TRP A 1 397 ? -9.314 -3.879 -25.100 1.00 47.75 397 TRP A C 1
ATOM 3191 O O . TRP A 1 397 ? -10.306 -4.463 -25.532 1.00 47.75 397 TRP A O 1
ATOM 3201 N N . LEU A 1 398 ? -9.367 -3.092 -24.017 1.00 47.03 398 LEU A N 1
ATOM 3202 C CA . LEU A 1 398 ? -10.592 -2.869 -23.235 1.00 47.03 398 LEU A CA 1
ATOM 3203 C C . LEU A 1 398 ? -11.718 -2.266 -24.094 1.00 47.03 398 LEU A C 1
ATOM 3205 O O . LEU A 1 398 ? -12.864 -2.697 -24.011 1.00 47.03 398 LEU A O 1
ATOM 3209 N N . ILE A 1 399 ? -11.370 -1.309 -24.961 1.00 53.09 399 ILE A N 1
ATOM 3210 C CA . ILE A 1 399 ? -12.297 -0.676 -25.912 1.00 53.09 399 ILE A CA 1
ATOM 3211 C C . ILE A 1 399 ? -12.679 -1.645 -27.045 1.00 53.09 399 ILE A C 1
ATOM 3213 O O . ILE A 1 399 ? -13.841 -1.700 -27.442 1.00 53.09 399 ILE A O 1
ATOM 3217 N N . ALA A 1 400 ? -11.731 -2.446 -27.548 1.00 47.03 400 ALA A N 1
ATOM 3218 C CA . ALA A 1 400 ? -11.987 -3.401 -28.629 1.00 47.03 400 ALA A CA 1
ATOM 3219 C C . ALA A 1 400 ? -12.936 -4.552 -28.232 1.00 47.03 400 ALA A C 1
ATOM 3221 O O . ALA A 1 400 ? -13.660 -5.058 -29.088 1.00 47.03 400 ALA A O 1
ATOM 3222 N N . ASN A 1 401 ? -12.971 -4.944 -26.954 1.00 43.84 401 ASN A N 1
ATOM 3223 C CA . ASN A 1 401 ? -13.779 -6.072 -26.470 1.00 43.84 401 ASN A CA 1
ATOM 3224 C C . ASN A 1 401 ? -15.289 -5.777 -26.328 1.00 43.84 401 ASN A C 1
ATOM 3226 O O . ASN A 1 401 ? -16.058 -6.693 -26.051 1.00 43.84 401 ASN A O 1
ATOM 3230 N N . GLY A 1 402 ? -15.730 -4.522 -26.487 1.00 46.12 402 GLY A N 1
ATOM 3231 C CA . GLY A 1 402 ? -17.127 -4.116 -26.258 1.00 46.12 402 GLY A CA 1
ATOM 3232 C C . GLY A 1 402 ? -18.042 -4.092 -27.496 1.00 46.12 402 GLY A C 1
ATOM 3233 O O . GLY A 1 402 ? -19.252 -3.900 -27.362 1.00 46.12 402 GLY A O 1
ATOM 3234 N N . GLY A 1 403 ? -17.493 -4.266 -28.701 1.00 50.16 403 GLY A N 1
ATOM 3235 C CA . GLY A 1 403 ? -18.255 -4.213 -29.955 1.00 50.16 403 GLY A CA 1
ATOM 3236 C C . GLY A 1 403 ? -18.886 -2.846 -30.277 1.00 50.16 403 GLY A C 1
ATOM 3237 O O . GLY A 1 403 ? -18.650 -1.839 -29.608 1.00 50.16 403 GLY A O 1
ATOM 3238 N N . GLU A 1 404 ? -19.711 -2.809 -31.328 1.00 45.19 404 GLU A N 1
ATOM 3239 C CA . GLU A 1 404 ? -20.315 -1.571 -31.856 1.00 45.19 404 GLU A CA 1
ATOM 3240 C C . GLU A 1 404 ? -21.282 -0.893 -30.867 1.00 45.19 404 GLU A C 1
ATOM 3242 O O . GLU A 1 404 ? -21.502 0.312 -30.945 1.00 45.19 404 GLU A O 1
ATOM 3247 N N . LEU A 1 405 ? -21.843 -1.637 -29.905 1.00 42.78 405 LEU A N 1
ATOM 3248 C CA . LEU A 1 405 ? -22.724 -1.063 -28.886 1.00 42.78 405 LEU A CA 1
ATOM 3249 C C . LEU A 1 405 ? -21.950 -0.321 -27.785 1.00 42.78 405 LEU A C 1
ATOM 3251 O O . LEU A 1 405 ? -22.420 0.705 -27.299 1.00 42.78 405 LEU A O 1
ATOM 3255 N N . ALA A 1 406 ? -20.755 -0.792 -27.412 1.00 42.88 406 ALA A N 1
ATOM 3256 C CA . ALA A 1 406 ? -19.948 -0.133 -26.388 1.00 42.88 406 ALA A CA 1
ATOM 3257 C C . ALA A 1 406 ? -19.311 1.168 -26.889 1.00 42.88 406 ALA A C 1
ATOM 3259 O O . ALA A 1 406 ? -19.205 2.114 -26.112 1.00 42.88 406 ALA A O 1
ATOM 3260 N N . SER A 1 407 ? -18.947 1.278 -28.175 1.00 46.44 407 SER A N 1
ATOM 3261 C CA . SER A 1 407 ? -18.404 2.541 -28.703 1.00 46.44 407 SER A CA 1
ATOM 3262 C C . SER A 1 407 ? -19.432 3.681 -28.698 1.00 46.44 407 SER A C 1
ATOM 3264 O O . SER A 1 407 ? -19.038 4.837 -28.615 1.00 46.44 407 SER A O 1
ATOM 3266 N N . ARG A 1 408 ? -20.733 3.351 -28.702 1.00 43.25 408 ARG A N 1
ATOM 3267 C CA . ARG A 1 408 ? -21.874 4.279 -28.563 1.00 43.25 408 ARG A CA 1
ATOM 3268 C C . ARG A 1 408 ? -22.174 4.674 -27.107 1.00 43.25 408 ARG A C 1
ATOM 3270 O O . ARG A 1 408 ? -22.910 5.625 -26.868 1.00 43.25 408 ARG A O 1
ATOM 3277 N N . LEU A 1 409 ? -21.650 3.917 -26.140 1.00 45.16 409 LEU A N 1
ATOM 3278 C CA . LEU A 1 409 ? -21.750 4.192 -24.698 1.00 45.16 409 LEU A CA 1
ATOM 3279 C C . LEU A 1 409 ? -20.481 4.855 -24.147 1.00 45.16 409 LEU A C 1
ATOM 3281 O O . LEU A 1 409 ? -20.513 5.455 -23.070 1.00 45.16 409 LEU A O 1
ATOM 3285 N N . LEU A 1 410 ? -19.370 4.764 -24.885 1.00 48.75 410 LEU A N 1
ATOM 3286 C CA . LEU A 1 410 ? -18.194 5.575 -24.625 1.00 48.75 410 LEU A CA 1
ATOM 3287 C C . LEU A 1 410 ? -18.549 7.043 -24.836 1.00 48.75 410 LEU A C 1
ATOM 3289 O O . LEU A 1 410 ? -19.236 7.388 -25.796 1.00 48.75 410 LEU A O 1
ATOM 3293 N N . PRO A 1 411 ? -18.118 7.923 -23.933 1.00 49.47 411 PRO A N 1
ATOM 3294 C CA . PRO A 1 411 ? -18.646 9.266 -23.954 1.00 49.47 411 PRO A CA 1
ATOM 3295 C C . PRO A 1 411 ? -17.745 10.148 -24.915 1.00 49.47 411 PRO A C 1
ATOM 3297 O O . PRO A 1 411 ? -16.614 9.764 -25.185 1.00 49.47 411 PRO A O 1
ATOM 3300 N N . GLU A 1 412 ? -18.215 11.335 -25.385 1.00 45.06 412 GLU A N 1
ATOM 3301 C CA . GLU A 1 412 ? -17.655 12.293 -26.416 1.00 45.06 412 GLU A CA 1
ATOM 3302 C C . GLU A 1 412 ? -17.145 13.788 -26.059 1.00 45.06 412 GLU A C 1
ATOM 3304 O O . GLU A 1 412 ? -16.619 14.460 -26.921 1.00 45.06 412 GLU A O 1
ATOM 3309 N N . HIS A 1 413 ? -17.178 14.328 -24.814 1.00 43.91 413 HIS A N 1
ATOM 3310 C CA . HIS A 1 413 ? -16.712 15.645 -24.218 1.00 43.91 413 HIS A CA 1
ATOM 3311 C C . HIS A 1 413 ? -16.655 15.682 -22.646 1.00 43.91 413 HIS A C 1
ATOM 3313 O O . HIS A 1 413 ? -17.652 15.324 -22.018 1.00 43.91 413 HIS A O 1
ATOM 3319 N N . HIS A 1 414 ? -15.584 16.093 -21.945 1.00 44.59 414 HIS A N 1
ATOM 3320 C CA . HIS A 1 414 ? -15.354 15.863 -20.484 1.00 44.59 414 HIS A CA 1
ATOM 3321 C C . HIS A 1 414 ? -16.573 16.107 -19.575 1.00 44.59 414 HIS A C 1
ATOM 3323 O O . HIS A 1 414 ? -16.831 15.346 -18.639 1.00 44.59 414 HIS A O 1
ATOM 3329 N N . THR A 1 415 ? -17.351 17.149 -19.867 1.00 46.19 415 THR A N 1
ATOM 3330 C CA . THR A 1 415 ? -18.515 17.602 -19.094 1.00 46.19 415 THR A CA 1
ATOM 3331 C C . THR A 1 415 ? -19.552 16.511 -18.812 1.00 46.19 415 THR A C 1
ATOM 3333 O O . THR A 1 415 ? -20.193 16.541 -17.760 1.00 46.19 415 THR A O 1
ATOM 3336 N N . THR A 1 416 ? -19.707 15.508 -19.684 1.00 48.69 416 THR A N 1
ATOM 3337 C CA . THR A 1 416 ? -20.611 14.375 -19.420 1.00 48.69 416 THR A CA 1
ATOM 3338 C C . THR A 1 416 ? -20.046 13.414 -18.379 1.00 48.69 416 THR A C 1
ATOM 3340 O O . THR A 1 416 ? -20.814 12.950 -17.543 1.00 48.69 416 THR A O 1
ATOM 3343 N N . ILE A 1 417 ? -18.727 13.173 -18.355 1.00 51.62 417 ILE A N 1
ATOM 3344 C CA . ILE A 1 417 ? -18.080 12.409 -17.271 1.00 51.62 417 ILE A CA 1
ATOM 3345 C C . ILE A 1 417 ? -18.273 13.174 -15.959 1.00 51.62 417 ILE A C 1
ATOM 3347 O O . ILE A 1 417 ? -18.754 12.601 -14.986 1.00 51.62 417 ILE A O 1
ATOM 3351 N N . CYS A 1 418 ? -18.045 14.493 -15.950 1.00 46.69 418 CYS A N 1
ATOM 3352 C CA . CYS A 1 418 ? -18.312 15.328 -14.775 1.00 46.69 418 CYS A CA 1
ATOM 3353 C C . CYS A 1 418 ? -19.789 15.270 -14.330 1.00 46.69 418 CYS A C 1
ATOM 3355 O O . CYS A 1 418 ? -20.070 15.242 -13.134 1.00 46.69 418 CYS A O 1
ATOM 3357 N N . SER A 1 419 ? -20.744 15.231 -15.267 1.00 53.03 419 SER A N 1
ATOM 3358 C CA . SER A 1 419 ? -22.178 15.085 -14.975 1.00 53.03 419 SER A CA 1
ATOM 3359 C C . SER A 1 419 ? -22.517 13.708 -14.392 1.00 53.03 419 SER A C 1
ATOM 3361 O O . SER A 1 419 ? -23.276 13.620 -13.427 1.00 53.03 419 SER A O 1
ATOM 3363 N N . TRP A 1 420 ? -21.923 12.635 -14.921 1.00 64.25 420 TRP A N 1
ATOM 3364 C CA . TRP A 1 420 ? -22.080 11.273 -14.404 1.00 64.25 420 TRP A CA 1
ATOM 3365 C C . TRP A 1 420 ? -21.468 11.120 -13.010 1.00 64.25 420 TRP A C 1
ATOM 3367 O O . TRP A 1 420 ? -22.120 10.568 -12.125 1.00 64.25 420 TRP A O 1
ATOM 3377 N N . ILE A 1 421 ? -20.272 11.674 -12.782 1.00 60.22 421 ILE A N 1
ATOM 3378 C CA . ILE A 1 421 ? -19.626 11.730 -11.464 1.00 60.22 421 ILE A CA 1
ATOM 3379 C C . ILE A 1 421 ? -20.507 12.506 -10.482 1.00 60.22 421 ILE A C 1
ATOM 3381 O O . ILE A 1 421 ? -20.800 11.982 -9.412 1.00 60.22 421 ILE A O 1
ATOM 3385 N N . ARG A 1 422 ? -21.014 13.693 -10.852 1.00 65.75 422 ARG A N 1
ATOM 3386 C CA . ARG A 1 422 ? -21.950 14.466 -10.012 1.00 65.75 422 ARG A CA 1
ATOM 3387 C C . ARG A 1 422 ? -23.220 13.677 -9.697 1.00 65.75 422 ARG A C 1
ATOM 3389 O O . ARG A 1 422 ? -23.583 13.580 -8.536 1.00 65.75 422 ARG A O 1
ATOM 3396 N N . ARG A 1 423 ? -23.871 13.052 -10.682 1.00 66.62 423 ARG A N 1
ATOM 3397 C CA . ARG A 1 423 ? -25.092 12.251 -10.456 1.00 66.62 423 ARG A CA 1
ATOM 3398 C C . ARG A 1 423 ? -24.835 11.033 -9.561 1.00 66.62 423 ARG A C 1
ATOM 3400 O O . ARG A 1 423 ? -25.644 10.736 -8.689 1.00 66.62 423 ARG A O 1
ATOM 3407 N N . SER A 1 424 ? -23.707 10.349 -9.761 1.00 66.81 424 SER A N 1
ATOM 3408 C CA . SER A 1 424 ? -23.257 9.238 -8.914 1.00 66.81 424 SER A CA 1
ATOM 3409 C C . SER A 1 424 ? -22.951 9.712 -7.490 1.00 66.81 424 SER A C 1
ATOM 3411 O O . SER A 1 424 ? -23.336 9.046 -6.534 1.00 66.81 424 SER A O 1
ATOM 3413 N N . PHE A 1 425 ? -22.328 10.884 -7.338 1.00 71.75 425 PHE A N 1
ATOM 3414 C CA . PHE A 1 425 ? -22.090 11.522 -6.045 1.00 71.75 425 PHE A CA 1
ATOM 3415 C C . PHE A 1 425 ? -23.403 11.868 -5.339 1.00 71.75 425 PHE A C 1
ATOM 3417 O O . PHE A 1 425 ? -23.587 11.423 -4.217 1.00 71.75 425 PHE A O 1
ATOM 3424 N N . GLU A 1 426 ? -24.339 12.566 -5.989 1.00 75.06 426 GLU A N 1
ATOM 3425 C CA . GLU A 1 426 ? -25.652 12.897 -5.411 1.00 75.06 426 GLU A CA 1
ATOM 3426 C C . GLU A 1 426 ? -26.405 11.630 -4.966 1.00 75.06 426 GLU A C 1
ATOM 3428 O O . GLU A 1 426 ? -26.845 11.535 -3.822 1.00 75.06 426 GLU A O 1
ATOM 3433 N N . SER A 1 427 ? -26.470 10.606 -5.828 1.00 71.94 427 SER A N 1
ATOM 3434 C CA . SER A 1 427 ? -27.103 9.318 -5.513 1.00 71.94 427 SER A CA 1
ATOM 3435 C C . SER A 1 427 ? -26.443 8.610 -4.322 1.00 71.94 427 SER A C 1
ATOM 3437 O O . SER A 1 427 ? -27.139 8.155 -3.415 1.00 71.94 427 SER A O 1
ATOM 3439 N N . ARG A 1 428 ? -25.105 8.554 -4.274 1.00 78.62 428 ARG A N 1
ATOM 3440 C CA . ARG A 1 428 ? -24.365 7.948 -3.154 1.00 78.62 428 ARG A CA 1
ATOM 3441 C C . ARG A 1 428 ? -24.411 8.804 -1.889 1.00 78.62 428 ARG A C 1
ATOM 3443 O O . ARG A 1 428 ? -24.375 8.240 -0.800 1.00 78.62 428 ARG A O 1
ATOM 3450 N N . ARG A 1 429 ? -24.536 10.132 -1.996 1.00 78.44 429 ARG A N 1
ATOM 3451 C CA . ARG A 1 429 ? -24.647 11.039 -0.844 1.00 78.44 429 ARG A CA 1
ATOM 3452 C C . ARG A 1 429 ? -25.888 10.720 -0.022 1.00 78.44 429 ARG A C 1
ATOM 3454 O O . ARG A 1 429 ? -25.796 10.743 1.197 1.00 78.44 429 ARG A O 1
ATOM 3461 N N . HIS A 1 430 ? -27.004 10.354 -0.655 1.00 79.31 430 HIS A N 1
ATOM 3462 C CA . HIS A 1 430 ? -28.191 9.888 0.069 1.00 79.31 430 HIS A CA 1
ATOM 3463 C C . HIS A 1 430 ? -27.920 8.610 0.879 1.00 79.31 430 HIS A C 1
ATOM 3465 O O . HIS A 1 430 ? -28.293 8.557 2.046 1.00 79.31 430 HIS A O 1
ATOM 3471 N N . ILE A 1 431 ? -27.189 7.639 0.317 1.00 84.00 431 ILE A N 1
ATOM 3472 C CA . ILE A 1 431 ? -26.787 6.406 1.022 1.00 84.00 431 ILE A CA 1
ATOM 3473 C C . ILE A 1 431 ? -25.878 6.732 2.220 1.00 84.00 431 ILE A C 1
ATOM 3475 O O . ILE A 1 431 ? -26.047 6.180 3.304 1.00 84.00 431 ILE A O 1
ATOM 3479 N N . ILE A 1 432 ? -24.927 7.658 2.049 1.00 86.12 432 ILE A N 1
ATOM 3480 C CA . ILE A 1 432 ? -24.062 8.116 3.146 1.00 86.12 432 ILE A CA 1
ATOM 3481 C C . ILE A 1 432 ? -24.859 8.875 4.213 1.00 86.12 432 ILE A C 1
ATOM 3483 O O . ILE A 1 432 ? -24.654 8.632 5.398 1.00 86.12 432 ILE A O 1
ATOM 3487 N N . ALA A 1 433 ? -25.784 9.751 3.820 1.00 86.00 433 ALA A N 1
ATOM 3488 C CA . ALA A 1 433 ? -26.635 10.480 4.752 1.00 86.00 433 ALA A CA 1
ATOM 3489 C C . ALA A 1 433 ? -27.531 9.538 5.561 1.00 86.00 433 ALA A C 1
ATOM 3491 O O . ALA A 1 433 ? -27.639 9.703 6.772 1.00 86.00 433 ALA A O 1
ATOM 3492 N N . GLU A 1 434 ? -28.098 8.507 4.934 1.00 86.56 434 GLU A N 1
ATOM 3493 C CA . GLU A 1 434 ? -28.838 7.459 5.632 1.00 86.56 434 GLU A CA 1
ATOM 3494 C C . GLU A 1 434 ? -27.938 6.680 6.603 1.00 86.56 434 GLU A C 1
ATOM 3496 O O . GLU A 1 434 ? -28.280 6.560 7.777 1.00 86.56 434 GLU A O 1
ATOM 3501 N N . LEU A 1 435 ? -26.755 6.229 6.167 1.00 88.31 435 LEU A N 1
ATOM 3502 C CA . LEU A 1 435 ? -25.786 5.514 7.010 1.00 88.31 435 LEU A CA 1
ATOM 3503 C C . LEU A 1 435 ? -25.364 6.334 8.246 1.00 88.31 435 LEU A C 1
ATOM 3505 O O . LEU A 1 435 ? -25.278 5.797 9.349 1.00 88.31 435 LEU A O 1
ATOM 3509 N N . VAL A 1 436 ? -25.123 7.634 8.063 1.00 88.94 436 VAL A N 1
ATOM 3510 C CA . VAL A 1 436 ? -24.744 8.584 9.121 1.00 88.94 436 VAL A CA 1
ATOM 3511 C C . VAL A 1 436 ? -25.926 8.876 10.053 1.00 88.94 436 VAL A C 1
ATOM 3513 O O . VAL A 1 436 ? -25.783 8.810 11.275 1.00 88.94 436 VAL A O 1
ATOM 3516 N N . LYS A 1 437 ? -27.124 9.120 9.507 1.00 88.38 437 LYS A N 1
ATOM 3517 C CA . LYS A 1 437 ? -28.360 9.312 10.284 1.00 88.38 437 LYS A CA 1
ATOM 3518 C C . LYS A 1 437 ? -28.689 8.081 11.127 1.00 88.38 437 LYS A C 1
ATOM 3520 O O . LYS A 1 437 ? -29.100 8.216 12.280 1.00 88.38 437 LYS A O 1
ATOM 3525 N N . ASN A 1 438 ? -28.403 6.894 10.602 1.00 89.31 438 ASN A N 1
ATOM 3526 C CA . ASN A 1 438 ? -28.575 5.605 11.260 1.00 89.31 438 ASN A CA 1
ATOM 3527 C C . ASN A 1 438 ? -27.416 5.197 12.192 1.00 89.31 438 ASN A C 1
ATOM 3529 O O . ASN A 1 438 ? -27.497 4.135 12.810 1.00 89.31 438 ASN A O 1
ATOM 3533 N N . ALA A 1 439 ? -26.375 6.024 12.364 1.00 92.06 439 ALA A N 1
ATOM 3534 C CA . ALA A 1 439 ? -25.272 5.747 13.286 1.00 92.06 439 ALA A CA 1
ATOM 3535 C C . ALA A 1 439 ? -25.765 5.453 14.717 1.00 92.06 439 ALA A C 1
ATOM 3537 O O . ALA A 1 439 ? -26.599 6.187 15.265 1.00 92.06 439 ALA A O 1
ATOM 3538 N N . LYS A 1 440 ? -25.223 4.385 15.312 1.00 93.12 440 LYS A N 1
ATOM 3539 C CA . LYS A 1 440 ? -25.529 3.902 16.667 1.00 93.12 440 LYS A CA 1
ATOM 3540 C C . LYS A 1 440 ? -24.732 4.646 17.741 1.00 93.12 440 LYS A C 1
ATOM 3542 O O . LYS A 1 440 ? -25.208 4.790 18.863 1.00 93.12 440 LYS A O 1
ATOM 3547 N N . SER A 1 441 ? -23.529 5.112 17.405 1.00 94.31 441 SER A N 1
ATOM 3548 C CA . SER A 1 441 ? -22.729 6.011 18.246 1.00 94.31 441 SER A CA 1
ATOM 3549 C C . SER A 1 441 ? -22.957 7.481 17.882 1.00 94.31 441 SER A C 1
ATOM 3551 O O . SER A 1 441 ? -23.541 7.798 16.843 1.00 94.31 441 SER A O 1
ATOM 3553 N N . SER A 1 442 ? -22.392 8.386 18.685 1.00 92.56 442 SER A N 1
ATOM 3554 C CA . SER A 1 442 ? -22.041 9.727 18.207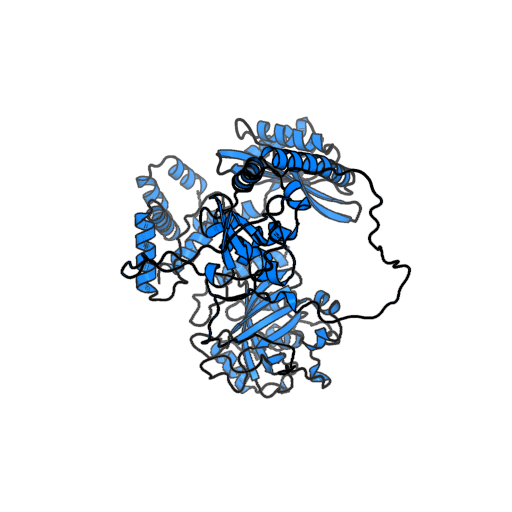 1.00 92.56 442 SER A CA 1
ATOM 3555 C C . SER A 1 442 ? -21.127 9.648 16.977 1.00 92.56 442 SER A C 1
ATOM 3557 O O . SER A 1 442 ? -20.389 8.675 16.792 1.00 92.56 442 SER A O 1
ATOM 3559 N N . VAL A 1 443 ? -21.156 10.692 16.156 1.00 93.62 443 VAL A N 1
ATOM 3560 C CA . VAL A 1 443 ? -20.298 10.862 14.986 1.00 93.62 443 VAL A CA 1
ATOM 3561 C C . VAL A 1 443 ? -19.166 11.809 15.360 1.00 93.62 443 VAL A C 1
ATOM 3563 O O . VAL A 1 443 ? -19.370 12.996 15.618 1.00 93.62 443 VAL A O 1
ATOM 3566 N N . HIS A 1 444 ? -17.957 11.266 15.427 1.00 94.00 444 HIS A N 1
ATOM 3567 C CA . HIS A 1 444 ? -16.736 12.027 15.661 1.00 94.00 444 HIS A CA 1
ATOM 3568 C C . HIS A 1 444 ? -16.226 12.549 14.313 1.00 94.00 444 HIS A C 1
ATOM 3570 O O . HIS A 1 444 ? -16.320 11.846 13.312 1.00 94.00 444 HIS A O 1
ATOM 3576 N N . ILE A 1 445 ? -15.695 13.764 14.258 1.00 93.81 445 ILE A N 1
ATOM 3577 C CA . ILE A 1 445 ? -15.238 14.395 13.017 1.00 93.81 445 ILE A CA 1
ATOM 3578 C C . ILE A 1 445 ? -13.718 14.549 13.062 1.00 93.81 445 ILE A C 1
ATOM 3580 O O . ILE A 1 445 ? -13.157 14.962 14.071 1.00 93.81 445 ILE A O 1
ATOM 3584 N N . SER A 1 446 ? -13.025 14.256 11.970 1.00 94.25 446 SER A N 1
ATOM 3585 C CA . SER A 1 446 ? -11.711 14.847 11.710 1.00 94.25 446 SER A CA 1
ATOM 3586 C C . SER A 1 446 ? -11.822 15.795 10.528 1.00 94.25 446 SER A C 1
ATOM 3588 O O . SER A 1 446 ? -12.629 15.584 9.619 1.00 94.25 446 SER A O 1
ATOM 3590 N N . PHE A 1 447 ? -11.036 16.866 10.545 1.00 92.44 447 PHE A N 1
ATOM 3591 C CA . PHE A 1 447 ? -10.836 17.661 9.348 1.00 92.44 447 PHE A CA 1
ATOM 3592 C C . PHE A 1 447 ? -9.396 18.146 9.230 1.00 92.44 447 PHE A C 1
ATOM 3594 O O . PHE A 1 447 ? -8.731 18.412 10.231 1.00 92.44 447 PHE A O 1
ATOM 3601 N N . ASP A 1 448 ? -8.933 18.240 7.988 1.00 89.69 448 ASP A N 1
ATOM 3602 C CA . ASP A 1 448 ? -7.599 18.715 7.630 1.00 89.69 448 ASP A CA 1
ATOM 3603 C C . ASP A 1 448 ? -7.698 19.743 6.499 1.00 89.69 448 ASP A C 1
ATOM 3605 O O . ASP A 1 448 ? -8.564 19.635 5.625 1.00 89.69 448 ASP A O 1
ATOM 3609 N N . LEU A 1 449 ? -6.824 20.748 6.536 1.00 87.06 449 LEU A N 1
ATOM 3610 C CA . LEU A 1 449 ? -6.804 21.873 5.605 1.00 87.06 449 LEU A CA 1
ATOM 3611 C C . LEU A 1 449 ? -5.457 21.912 4.889 1.00 87.06 449 LEU A C 1
ATOM 3613 O O . LEU A 1 449 ? -4.422 22.155 5.509 1.00 87.06 449 LEU A O 1
ATOM 3617 N N . TRP A 1 450 ? -5.473 21.765 3.566 1.00 84.44 450 TRP A N 1
ATOM 3618 C CA . TRP A 1 450 ? -4.262 21.862 2.756 1.00 84.44 450 TRP A CA 1
ATOM 3619 C C . TRP A 1 450 ? -4.452 22.763 1.539 1.00 84.44 450 TRP A C 1
ATOM 3621 O O . TRP A 1 450 ? -5.522 22.834 0.932 1.00 84.44 450 TRP A O 1
ATOM 3631 N N . THR A 1 451 ? -3.365 23.420 1.141 1.00 80.12 451 THR A N 1
ATOM 3632 C CA . THR A 1 451 ? -3.244 24.051 -0.173 1.00 80.12 451 THR A CA 1
ATOM 3633 C C . THR A 1 451 ? -2.793 22.991 -1.175 1.00 80.12 451 THR A C 1
ATOM 3635 O O . THR A 1 451 ? -1.705 22.425 -1.050 1.00 80.12 451 THR A O 1
ATOM 3638 N N . ALA A 1 452 ? -3.638 22.691 -2.158 1.00 74.25 452 ALA A N 1
ATOM 3639 C CA . ALA A 1 452 ? -3.316 21.788 -3.254 1.00 74.25 452 ALA A CA 1
ATOM 3640 C C . ALA A 1 452 ? -2.343 22.447 -4.252 1.00 74.25 452 ALA A C 1
ATOM 3642 O O . ALA A 1 452 ? -2.107 23.655 -4.228 1.00 74.25 452 ALA A O 1
ATOM 3643 N N . SER A 1 453 ? -1.777 21.650 -5.160 1.00 71.81 453 SER A N 1
ATOM 3644 C CA . SER A 1 453 ? -0.802 22.102 -6.169 1.00 71.81 453 SER A CA 1
ATOM 3645 C C . SER A 1 453 ? -1.333 23.188 -7.114 1.00 71.81 453 SER A C 1
ATOM 3647 O O . SER A 1 453 ? -0.550 23.967 -7.647 1.00 71.81 453 SER A O 1
ATOM 3649 N N . ASN A 1 454 ? -2.654 23.280 -7.280 1.00 75.88 454 ASN A N 1
ATOM 3650 C CA . ASN A 1 454 ? -3.353 24.331 -8.026 1.00 75.88 454 ASN A CA 1
ATOM 3651 C C . ASN A 1 454 ? -3.597 25.619 -7.203 1.00 75.88 454 ASN A C 1
ATOM 3653 O O . ASN A 1 454 ? -4.403 26.457 -7.601 1.00 75.88 454 ASN A O 1
ATOM 3657 N N . ALA A 1 455 ? -2.936 25.763 -6.048 1.00 75.31 455 ALA A N 1
ATOM 3658 C CA . ALA A 1 455 ? -3.087 26.853 -5.081 1.00 75.31 455 ALA A CA 1
ATOM 3659 C C . ALA A 1 455 ? -4.497 27.014 -4.471 1.00 75.31 455 ALA A C 1
ATOM 3661 O O . ALA A 1 455 ? -4.762 27.998 -3.776 1.00 75.31 455 ALA A O 1
ATOM 3662 N N . PHE A 1 456 ? -5.411 26.060 -4.679 1.00 83.69 456 PHE A N 1
ATOM 3663 C CA . PHE A 1 456 ? -6.709 26.059 -4.006 1.00 83.69 456 PHE A CA 1
ATOM 3664 C C . PHE A 1 456 ? -6.606 25.382 -2.640 1.00 83.69 456 PHE A C 1
ATOM 3666 O O . PHE A 1 456 ? -5.887 24.400 -2.464 1.00 83.69 456 PHE A O 1
ATOM 3673 N N . ASN A 1 457 ? -7.342 25.918 -1.670 1.00 85.69 457 ASN A N 1
ATOM 3674 C CA . ASN A 1 457 ? -7.382 25.388 -0.314 1.00 85.69 457 ASN A CA 1
ATOM 3675 C C . ASN A 1 457 ? -8.593 24.473 -0.179 1.00 85.69 457 ASN A C 1
ATOM 3677 O O . ASN A 1 457 ? -9.712 24.899 -0.469 1.00 85.69 457 ASN A O 1
ATOM 3681 N N . TYR A 1 458 ? -8.368 23.241 0.258 1.00 89.81 458 TYR A N 1
ATOM 3682 C CA . TYR A 1 458 ? -9.419 22.254 0.468 1.00 89.81 458 TYR A CA 1
ATOM 3683 C C . TYR A 1 458 ? -9.444 21.824 1.923 1.00 89.81 458 TYR A C 1
ATOM 3685 O O . TYR A 1 458 ? -8.397 21.579 2.521 1.00 89.81 458 TYR A O 1
ATOM 3693 N N . LEU A 1 459 ? -10.655 21.735 2.461 1.00 91.88 459 LEU A N 1
ATOM 3694 C CA . LEU A 1 459 ? -10.935 21.204 3.781 1.00 91.88 459 LEU A CA 1
ATOM 3695 C C . LEU A 1 459 ? -11.540 19.813 3.598 1.00 91.88 459 LEU A C 1
ATOM 3697 O O . LEU A 1 459 ? -12.674 19.693 3.144 1.00 91.88 459 LEU A O 1
ATOM 3701 N N . GLY A 1 460 ? -10.794 18.760 3.916 1.00 93.62 460 GLY A N 1
ATOM 3702 C CA . GLY A 1 460 ? -11.348 17.407 3.963 1.00 93.62 460 GLY A CA 1
ATOM 3703 C C . GLY A 1 460 ? -12.024 17.186 5.309 1.00 93.62 460 GLY A C 1
ATOM 3704 O O . GLY A 1 460 ? -11.368 17.356 6.329 1.00 93.62 460 GLY A O 1
ATOM 3705 N N . THR A 1 461 ? -13.302 16.807 5.334 1.00 95.00 461 THR A N 1
ATOM 3706 C CA . THR A 1 461 ? -14.067 16.533 6.564 1.00 95.00 461 THR A CA 1
ATOM 3707 C C . THR A 1 461 ? -14.541 15.084 6.570 1.00 95.00 461 THR A C 1
ATOM 3709 O O . THR A 1 461 ? -15.314 14.679 5.702 1.00 95.00 461 THR A O 1
ATOM 3712 N N . VAL A 1 462 ? -14.090 14.298 7.548 1.00 95.94 462 VAL A N 1
ATOM 3713 C CA . VAL A 1 462 ? -14.345 12.854 7.662 1.00 95.94 462 VAL A CA 1
ATOM 3714 C C . VAL A 1 462 ? -15.121 12.564 8.946 1.00 95.94 462 VAL A C 1
ATOM 3716 O O . VAL A 1 462 ? -14.741 13.015 10.023 1.00 95.94 462 VAL A O 1
ATOM 3719 N N . GLY A 1 463 ? -16.208 11.804 8.830 1.00 95.12 463 GLY A N 1
ATOM 3720 C CA . GLY A 1 463 ? -16.989 11.286 9.947 1.00 95.12 463 GLY A CA 1
ATOM 3721 C C . GLY A 1 463 ? -16.531 9.886 10.351 1.00 95.12 463 GLY A C 1
ATOM 3722 O O . GLY A 1 463 ? -16.321 9.023 9.499 1.00 95.12 463 GLY A O 1
ATOM 3723 N N . HIS A 1 464 ? -16.421 9.658 11.655 1.00 95.94 464 HIS A N 1
ATOM 3724 C CA . HIS A 1 464 ? -15.998 8.413 12.287 1.00 95.94 464 HIS A CA 1
ATOM 3725 C C . HIS A 1 464 ? -17.074 7.976 13.285 1.00 95.94 464 HIS A C 1
ATOM 3727 O O . HIS A 1 464 ? -17.377 8.709 14.228 1.00 95.94 464 HIS A O 1
ATOM 3733 N N . PHE A 1 465 ? -17.674 6.806 13.082 1.00 95.69 465 PHE A N 1
ATOM 3734 C CA . PHE A 1 465 ? -18.803 6.338 13.894 1.00 95.69 465 PHE A CA 1
ATOM 3735 C C . PHE A 1 465 ? -18.955 4.814 13.860 1.00 95.69 465 PHE A C 1
ATOM 3737 O O . PHE A 1 465 ? -18.271 4.119 13.109 1.00 95.69 465 PHE A O 1
ATOM 3744 N N . VAL A 1 466 ? -19.862 4.297 14.685 1.00 96.12 466 VAL A N 1
ATOM 3745 C CA . VAL A 1 466 ? -20.325 2.907 14.671 1.00 96.12 466 VAL A CA 1
ATOM 3746 C C . VAL A 1 466 ? -21.726 2.871 14.066 1.00 96.12 466 VAL A C 1
ATOM 3748 O O . VAL A 1 466 ? -22.611 3.615 14.495 1.00 96.12 466 VAL A O 1
ATOM 3751 N N . ASP A 1 467 ? -21.927 2.030 13.057 1.00 92.62 467 ASP A N 1
ATOM 3752 C CA . ASP A 1 467 ? -23.218 1.858 12.384 1.00 92.62 467 ASP A CA 1
ATOM 3753 C C . ASP A 1 467 ? -24.190 0.937 13.157 1.00 92.62 467 ASP A C 1
ATOM 3755 O O . ASP A 1 467 ? -23.925 0.511 14.287 1.00 92.62 467 ASP A O 1
ATOM 3759 N N . GLN A 1 468 ? -25.342 0.635 12.551 1.00 90.94 468 GLN A N 1
ATOM 3760 C CA . GLN A 1 468 ? -26.350 -0.263 13.129 1.00 90.94 468 GLN A CA 1
ATOM 3761 C C . GLN A 1 468 ? -25.853 -1.710 13.291 1.00 90.94 468 GLN A C 1
ATOM 3763 O O . GLN A 1 468 ? -26.256 -2.383 14.240 1.00 90.94 468 GLN A O 1
ATOM 3768 N N . GLU A 1 469 ? -24.945 -2.163 12.420 1.00 91.62 469 GLU A N 1
ATOM 3769 C CA . GLU A 1 469 ? -24.318 -3.495 12.453 1.00 91.62 469 GLU A CA 1
ATOM 3770 C C . GLU A 1 469 ? -23.251 -3.607 13.562 1.00 91.62 469 GLU A C 1
ATOM 3772 O O . GLU A 1 469 ? -22.730 -4.689 13.824 1.00 91.62 469 GLU A O 1
ATOM 3777 N N . GLY A 1 470 ? -22.912 -2.498 14.233 1.00 90.81 470 GLY A N 1
ATOM 3778 C CA . GLY A 1 470 ? -21.838 -2.442 15.224 1.00 90.81 470 GLY A CA 1
ATOM 3779 C C . GLY A 1 470 ? -20.444 -2.281 14.610 1.00 90.81 470 GLY A C 1
ATOM 3780 O O . GLY A 1 470 ? -19.445 -2.406 15.319 1.00 90.81 470 GLY A O 1
ATOM 3781 N N . LYS A 1 471 ? -20.349 -1.982 13.310 1.00 92.00 471 LYS A N 1
ATOM 3782 C CA . LYS A 1 471 ? -19.087 -1.841 12.585 1.00 92.00 471 LYS A CA 1
ATOM 3783 C C . LYS A 1 471 ? -18.615 -0.387 12.575 1.00 92.00 471 LYS A C 1
ATOM 3785 O O . LYS A 1 471 ? -19.385 0.542 12.330 1.00 92.00 471 LYS A O 1
ATOM 3790 N N . LYS A 1 472 ? -17.310 -0.186 12.799 1.00 94.62 472 LYS A N 1
ATOM 3791 C CA . LYS A 1 472 ? -16.656 1.118 12.622 1.00 94.62 472 LYS A CA 1
ATOM 3792 C C . LYS A 1 472 ? -16.732 1.543 11.151 1.00 94.62 472 LYS A C 1
ATOM 3794 O O . LYS A 1 472 ? -16.344 0.781 10.263 1.00 94.62 472 LYS A O 1
ATOM 3799 N N . ARG A 1 473 ? -17.170 2.776 10.905 1.00 92.44 473 ARG A N 1
ATOM 3800 C CA . ARG A 1 473 ? -17.159 3.444 9.602 1.00 92.44 473 ARG A CA 1
ATOM 3801 C C . ARG A 1 473 ? -16.334 4.723 9.686 1.00 92.44 473 ARG A C 1
ATOM 3803 O O . ARG A 1 473 ? -16.478 5.497 10.630 1.00 92.44 473 ARG A O 1
ATOM 3810 N N . ASP A 1 474 ? -15.499 4.926 8.674 1.00 94.56 474 ASP A N 1
ATOM 3811 C CA . ASP A 1 474 ? -14.768 6.160 8.403 1.00 94.56 474 ASP A CA 1
ATOM 3812 C C . ASP A 1 474 ? -15.229 6.643 7.020 1.00 94.56 474 ASP A C 1
ATOM 3814 O O . ASP A 1 474 ? -15.090 5.910 6.039 1.00 94.56 474 ASP A O 1
ATOM 3818 N N . VAL A 1 475 ? -15.846 7.822 6.935 1.00 92.31 475 VAL A N 1
ATOM 3819 C CA . VAL A 1 475 ? -16.524 8.291 5.714 1.00 92.31 475 VAL A CA 1
ATOM 3820 C C . VAL A 1 475 ? -16.202 9.755 5.446 1.00 92.31 475 VAL A C 1
ATOM 3822 O O . VAL A 1 475 ? -16.419 10.603 6.305 1.00 92.31 475 VAL A O 1
ATOM 3825 N N . LEU A 1 476 ? -15.723 10.072 4.241 1.00 92.62 476 LEU A N 1
ATOM 3826 C CA . LEU A 1 476 ? -15.570 11.457 3.792 1.00 92.62 476 LEU A CA 1
ATOM 3827 C C . LEU A 1 476 ? -16.960 12.094 3.638 1.00 92.62 476 LEU A C 1
ATOM 3829 O O . LEU A 1 476 ? -17.726 11.706 2.758 1.00 92.62 476 LEU A O 1
ATOM 3833 N N . LEU A 1 477 ? -17.274 13.060 4.498 1.00 92.19 477 LEU A N 1
ATOM 3834 C CA . LEU A 1 477 ? -18.537 13.797 4.491 1.00 92.19 477 LEU A CA 1
ATOM 3835 C C . LEU A 1 477 ? -18.472 14.977 3.516 1.00 92.19 477 LEU A C 1
ATOM 3837 O O . LEU A 1 477 ? -19.405 15.200 2.747 1.00 92.19 477 LEU A O 1
ATOM 3841 N N . GLY A 1 478 ? -17.354 15.708 3.518 1.00 91.06 478 GLY A N 1
ATOM 3842 C CA . GLY A 1 478 ? -17.176 16.905 2.704 1.00 91.06 478 GLY A CA 1
ATOM 3843 C C . GLY A 1 478 ? -15.741 17.101 2.226 1.00 91.06 478 GLY A C 1
ATOM 3844 O O . GLY A 1 478 ? -14.786 16.689 2.882 1.00 91.06 478 GLY A O 1
ATOM 3845 N N . LEU A 1 479 ? -15.613 17.765 1.077 1.00 92.50 479 LEU A N 1
ATOM 3846 C CA . LEU A 1 479 ? -14.358 18.323 0.570 1.00 92.50 479 LEU A CA 1
ATOM 3847 C C . LEU A 1 479 ? -14.564 19.773 0.063 1.00 92.50 479 LEU A C 1
ATOM 3849 O O . LEU A 1 479 ? -14.278 20.057 -1.105 1.00 92.50 479 LEU A O 1
ATOM 3853 N N . PRO A 1 480 ? -15.148 20.694 0.862 1.00 90.75 480 PRO A N 1
ATOM 3854 C CA . PRO A 1 480 ? -15.337 22.075 0.433 1.00 90.75 480 PRO A CA 1
ATOM 3855 C C . PRO A 1 480 ? -14.006 22.771 0.113 1.00 90.75 480 PRO A C 1
ATOM 3857 O O . PRO A 1 480 ? -12.973 22.563 0.757 1.00 90.75 480 PRO A O 1
ATOM 3860 N N . ARG A 1 481 ? -14.049 23.645 -0.897 1.00 90.44 481 ARG A N 1
ATOM 3861 C CA . ARG A 1 481 ? -12.970 24.587 -1.203 1.00 90.44 481 ARG A CA 1
ATOM 3862 C C . ARG A 1 481 ? -13.126 25.808 -0.301 1.00 90.44 481 ARG A C 1
ATOM 3864 O O . ARG A 1 481 ? -14.118 26.518 -0.430 1.00 90.44 481 ARG A O 1
ATOM 3871 N N . ILE A 1 482 ? -12.123 26.097 0.525 1.00 88.94 482 ILE A N 1
ATOM 3872 C CA . ILE A 1 482 ? -12.106 27.318 1.337 1.00 88.94 482 ILE A CA 1
ATOM 3873 C C . ILE A 1 482 ? -11.708 28.518 0.474 1.00 88.94 482 ILE A C 1
ATOM 3875 O O . ILE A 1 482 ? -10.703 28.494 -0.248 1.00 88.94 482 ILE A O 1
ATOM 3879 N N . ILE A 1 483 ? -12.494 29.588 0.585 1.00 85.38 483 ILE A N 1
ATOM 3880 C CA . ILE A 1 483 ? -12.244 30.894 -0.030 1.00 85.38 483 ILE A CA 1
ATOM 3881 C C . ILE A 1 483 ? -12.016 31.915 1.093 1.00 85.38 483 ILE A C 1
ATOM 3883 O O . ILE A 1 483 ? -12.693 31.882 2.115 1.00 85.38 483 ILE A O 1
ATOM 3887 N N . GLY A 1 484 ? -11.054 32.824 0.916 1.00 81.88 484 GLY A N 1
ATOM 3888 C CA . GLY A 1 484 ? -10.699 33.822 1.930 1.00 81.88 484 GLY A CA 1
ATOM 3889 C C . GLY A 1 484 ? -9.650 33.343 2.951 1.00 81.88 484 GLY A C 1
ATOM 3890 O O . GLY A 1 484 ? -8.931 32.374 2.689 1.00 81.88 484 GLY A O 1
ATOM 3891 N N . PRO A 1 485 ? -9.503 34.049 4.089 1.00 79.88 485 PRO A N 1
ATOM 3892 C CA . PRO A 1 485 ? -8.480 33.765 5.098 1.00 79.88 485 PRO A CA 1
ATOM 3893 C C . PRO A 1 485 ? -8.623 32.379 5.739 1.00 79.88 485 PRO A C 1
ATOM 3895 O O . PRO A 1 485 ? -9.730 31.885 5.937 1.00 79.88 485 PRO A O 1
ATOM 3898 N N . HIS A 1 486 ? -7.509 31.776 6.164 1.00 83.00 486 HIS A N 1
ATOM 3899 C CA . HIS A 1 486 ? -7.504 30.523 6.946 1.00 83.00 486 HIS A CA 1
ATOM 3900 C C . HIS A 1 486 ? -7.749 30.782 8.444 1.00 83.00 486 HIS A C 1
ATOM 3902 O O . HIS A 1 486 ? -7.053 30.243 9.306 1.00 83.00 486 HIS A O 1
ATOM 3908 N N . SER A 1 487 ? -8.696 31.670 8.759 1.00 87.00 487 SER A N 1
ATOM 3909 C CA . SER A 1 487 ? -9.095 31.947 10.140 1.00 87.00 487 SER A CA 1
ATOM 3910 C C . SER A 1 487 ? -10.007 30.834 10.666 1.00 87.00 487 SER A C 1
ATOM 3912 O O . SER A 1 487 ? -10.628 30.107 9.885 1.00 87.00 487 SER A O 1
ATOM 3914 N N . GLY A 1 488 ? -10.083 30.679 11.989 1.00 87.69 488 GLY A N 1
ATOM 3915 C CA . GLY A 1 488 ? -10.905 29.628 12.594 1.00 87.69 488 GLY A CA 1
ATOM 3916 C C . GLY A 1 488 ? -12.389 29.796 12.274 1.00 87.69 488 GLY A C 1
ATOM 3917 O O . GLY A 1 488 ? -13.068 28.826 11.967 1.00 87.69 488 GLY A O 1
ATOM 3918 N N . GLU A 1 489 ? -12.865 31.037 12.254 1.00 92.31 489 GLU A N 1
ATOM 3919 C CA . GLU A 1 489 ? -14.248 31.417 11.965 1.00 92.31 489 GLU A CA 1
ATOM 3920 C C . GLU A 1 489 ? -14.655 31.032 10.533 1.00 92.31 489 GLU A C 1
ATOM 3922 O O . GLU A 1 489 ? -15.757 30.530 10.312 1.00 92.31 489 GLU A O 1
ATOM 3927 N N . ASN A 1 490 ? -13.753 31.217 9.560 1.00 91.25 490 ASN A N 1
ATOM 3928 C CA . ASN A 1 490 ? -14.002 30.862 8.161 1.00 91.25 490 ASN A CA 1
ATOM 3929 C C . ASN A 1 490 ? -14.004 29.337 7.950 1.00 91.25 490 ASN A C 1
ATOM 3931 O O . ASN A 1 490 ? -14.856 28.797 7.247 1.00 91.25 490 ASN A O 1
ATOM 3935 N N . ILE A 1 491 ? -13.089 28.620 8.616 1.00 92.12 491 ILE A N 1
ATOM 3936 C CA . ILE A 1 491 ? -13.084 27.148 8.626 1.00 92.12 491 ILE A CA 1
ATOM 3937 C C . ILE A 1 491 ? -14.378 26.627 9.273 1.00 92.12 491 ILE A C 1
ATOM 3939 O O . ILE A 1 491 ? -15.021 25.736 8.723 1.00 92.12 491 ILE A O 1
ATOM 3943 N N . ALA A 1 492 ? -14.806 27.225 10.388 1.00 93.00 492 ALA A N 1
ATOM 3944 C CA . ALA A 1 492 ? -16.022 26.848 11.102 1.00 93.00 492 ALA A CA 1
ATOM 3945 C C . ALA A 1 492 ? -17.286 26.984 10.247 1.00 93.00 492 ALA A C 1
ATOM 3947 O O . ALA A 1 492 ? -18.164 26.132 10.351 1.00 93.00 492 ALA A O 1
ATOM 3948 N N . TYR A 1 493 ? -17.376 28.000 9.382 1.00 93.81 493 TYR A N 1
ATOM 3949 C CA . TYR A 1 493 ? -18.497 28.140 8.450 1.00 93.81 493 TYR A CA 1
ATOM 3950 C C . TYR A 1 493 ? -18.588 26.942 7.490 1.00 93.81 493 TYR A C 1
ATOM 3952 O O . TYR A 1 493 ? -19.636 26.310 7.394 1.00 93.81 493 TYR A O 1
ATOM 3960 N N . HIS A 1 494 ? -17.476 26.549 6.865 1.00 93.81 494 HIS A N 1
ATOM 3961 C CA . HIS A 1 494 ? -17.453 25.390 5.967 1.00 93.81 494 HIS A CA 1
ATOM 3962 C C . HIS A 1 494 ? -17.652 24.047 6.691 1.00 93.81 494 HIS A C 1
ATOM 3964 O O . HIS A 1 494 ? -18.298 23.148 6.156 1.00 93.81 494 HIS A O 1
ATOM 3970 N N . VAL A 1 495 ? -17.156 23.899 7.926 1.00 93.94 495 VAL A N 1
ATOM 3971 C CA . VAL A 1 495 ? -17.459 22.717 8.757 1.00 93.94 495 VAL A CA 1
ATOM 3972 C C . VAL A 1 495 ? -18.951 22.674 9.113 1.00 93.94 495 VAL A C 1
ATOM 3974 O O . VAL A 1 495 ? -19.558 21.607 9.046 1.00 93.94 495 VAL A O 1
ATOM 3977 N N . LYS A 1 496 ? -19.562 23.822 9.439 1.00 94.31 496 LYS A N 1
ATOM 3978 C CA . LYS A 1 496 ? -21.001 23.951 9.714 1.00 94.31 496 LYS A CA 1
ATOM 3979 C C . LYS A 1 496 ? -21.842 23.533 8.506 1.00 94.31 496 LYS A C 1
ATOM 3981 O O . LYS A 1 496 ? -22.767 22.751 8.689 1.00 94.31 496 LYS A O 1
ATOM 3986 N N . GLU A 1 497 ? -21.501 23.981 7.294 1.00 94.12 497 GLU A N 1
ATOM 3987 C CA . GLU A 1 497 ? -22.188 23.567 6.056 1.00 94.12 497 GLU A CA 1
ATOM 3988 C C . GLU A 1 497 ? -22.223 22.036 5.905 1.00 94.12 497 GLU A C 1
ATOM 3990 O O . GLU A 1 497 ? -23.270 21.468 5.599 1.00 94.12 497 GLU A O 1
ATOM 3995 N N . VAL A 1 498 ? -21.104 21.353 6.183 1.00 93.62 498 VAL A N 1
ATOM 3996 C CA . VAL A 1 498 ? -21.033 19.882 6.149 1.00 93.62 498 VAL A CA 1
ATOM 3997 C C . VAL A 1 498 ? -21.856 19.253 7.282 1.00 93.62 498 VAL A C 1
ATOM 3999 O O . VAL A 1 498 ? -22.566 18.282 7.044 1.00 93.62 498 VAL A O 1
ATOM 4002 N N . ILE A 1 499 ? -21.810 19.788 8.506 1.00 93.00 499 ILE A N 1
ATOM 4003 C CA . ILE A 1 499 ? -22.605 19.271 9.638 1.00 93.00 499 ILE A CA 1
ATOM 4004 C C . ILE A 1 499 ? -24.111 19.387 9.353 1.00 93.00 499 ILE A C 1
ATOM 4006 O O . ILE A 1 499 ? -24.847 18.421 9.564 1.00 93.00 499 ILE A O 1
ATOM 4010 N N . ASP A 1 500 ? -24.561 20.529 8.833 1.00 92.88 500 ASP A N 1
ATOM 4011 C CA . ASP A 1 500 ? -25.964 20.768 8.482 1.00 92.88 500 ASP A CA 1
ATOM 4012 C C . ASP A 1 500 ? -26.419 19.861 7.326 1.00 92.88 500 ASP A C 1
ATOM 4014 O O . ASP A 1 500 ? -27.504 19.284 7.391 1.00 92.88 500 ASP A O 1
ATOM 4018 N N . GLN A 1 501 ? -25.577 19.668 6.301 1.00 90.44 501 GLN A N 1
ATOM 4019 C CA . GLN A 1 501 ? -25.878 18.829 5.130 1.00 90.44 501 GLN A CA 1
ATOM 4020 C C . GLN A 1 501 ? -26.202 17.365 5.482 1.00 90.44 501 GLN A C 1
ATOM 4022 O O . GLN A 1 501 ? -26.926 16.706 4.733 1.00 90.44 501 GLN A O 1
ATOM 4027 N N . TYR A 1 502 ? -25.683 16.857 6.604 1.00 90.56 502 TYR A N 1
ATOM 4028 C CA . TYR A 1 502 ? -25.935 15.499 7.099 1.00 90.56 502 TYR A CA 1
ATOM 4029 C C . TYR A 1 502 ? -26.776 15.466 8.392 1.00 90.56 502 TYR A C 1
ATOM 4031 O O . TYR A 1 502 ? -26.822 14.430 9.054 1.00 90.56 502 TYR A O 1
ATOM 4039 N N . GLU A 1 503 ? -27.434 16.575 8.762 1.00 89.62 503 GLU A N 1
ATOM 4040 C CA . GLU A 1 503 ? -28.270 16.710 9.973 1.00 89.62 503 GLU A CA 1
ATOM 4041 C C . GLU A 1 503 ? -27.541 16.297 11.277 1.00 89.62 503 GLU A C 1
ATOM 4043 O O . GLU A 1 503 ? -28.137 15.785 12.226 1.00 89.62 503 GLU A O 1
ATOM 4048 N N . LEU A 1 504 ? -26.221 16.506 11.338 1.00 88.56 504 LEU A N 1
ATOM 4049 C CA . LEU A 1 504 ? -25.348 15.888 12.343 1.00 88.56 504 LEU A CA 1
ATOM 4050 C C . LEU A 1 504 ? -25.405 16.517 13.742 1.00 88.56 504 LEU A C 1
ATOM 4052 O O . LEU A 1 504 ? -24.912 15.906 14.690 1.00 88.56 504 LEU A O 1
ATOM 4056 N N . GLY A 1 505 ? -25.979 17.715 13.888 1.00 85.38 505 GLY A N 1
ATOM 4057 C CA . GLY A 1 505 ? -25.812 18.576 15.068 1.00 85.38 505 GLY A CA 1
ATOM 4058 C C . GLY A 1 505 ? -26.117 17.925 16.426 1.00 85.38 505 GLY A C 1
ATOM 4059 O O . GLY A 1 505 ? -25.413 18.194 17.395 1.00 85.38 505 GLY A O 1
ATOM 4060 N N . SER A 1 506 ? -27.110 17.032 16.505 1.00 85.75 506 SER A N 1
ATOM 4061 C CA . SER A 1 506 ? -27.478 16.313 17.741 1.00 85.75 506 SER A CA 1
ATOM 4062 C C . SER A 1 506 ? -26.677 15.027 17.995 1.00 85.75 506 SER A C 1
ATOM 4064 O O . SER A 1 506 ? -26.759 14.461 19.083 1.00 85.75 506 SER A O 1
ATOM 4066 N N . LYS A 1 507 ? -25.903 14.558 17.008 1.00 87.50 507 LYS A N 1
ATOM 4067 C CA . LYS A 1 507 ? -25.070 13.346 17.082 1.00 87.50 507 LYS A CA 1
ATOM 4068 C C . LYS A 1 507 ? -23.569 13.636 17.156 1.00 87.50 507 LYS A C 1
ATOM 4070 O O . LYS A 1 507 ? -22.791 12.685 17.197 1.00 87.50 507 LYS A O 1
ATOM 4075 N N . LEU A 1 508 ? -23.142 14.899 17.170 1.00 90.69 508 LEU A N 1
ATOM 4076 C CA . LEU A 1 508 ? -21.723 15.263 17.218 1.00 90.69 508 LEU A CA 1
ATOM 4077 C C . LEU A 1 508 ? -21.012 14.675 18.448 1.00 90.69 508 LEU A C 1
ATOM 4079 O O . LEU A 1 508 ? -21.538 14.676 19.559 1.00 90.69 508 LEU A O 1
ATOM 4083 N N . GLY A 1 509 ? -19.801 14.165 18.225 1.00 90.50 509 GLY A N 1
ATOM 4084 C CA . GLY A 1 509 ? -18.927 13.616 19.259 1.00 90.50 509 GLY A CA 1
ATOM 4085 C C . GLY A 1 509 ? -17.647 14.431 19.451 1.00 90.50 509 GLY A C 1
ATOM 4086 O O . GLY A 1 509 ? -17.666 15.562 19.922 1.00 90.50 509 GLY A O 1
ATOM 4087 N N . TYR A 1 510 ? -16.511 13.829 19.093 1.00 91.69 510 TYR A N 1
ATOM 4088 C CA . TYR A 1 510 ? -15.172 14.401 19.276 1.00 91.69 510 TYR A CA 1
ATOM 4089 C C . TYR A 1 510 ? -14.635 14.919 17.938 1.00 91.69 510 TYR A C 1
ATOM 4091 O O . TYR A 1 510 ? -14.976 14.378 16.890 1.00 91.69 510 TYR A O 1
ATOM 4099 N N . PHE A 1 511 ? -13.761 15.920 17.980 1.00 91.88 511 PHE A N 1
ATOM 4100 C CA . PHE A 1 511 ? -13.106 16.539 16.833 1.00 91.88 511 PHE A CA 1
ATOM 4101 C C . PHE A 1 511 ? -11.602 16.249 16.872 1.00 91.88 511 PHE A C 1
ATOM 4103 O O . PHE A 1 511 ? -10.907 16.764 17.747 1.00 91.88 511 PHE A O 1
ATOM 4110 N N . MET A 1 512 ? -11.086 15.424 15.957 1.00 91.44 512 MET A N 1
ATOM 4111 C CA . MET A 1 512 ? -9.656 15.097 15.870 1.00 91.44 512 MET A CA 1
ATOM 4112 C C . MET A 1 512 ? -8.955 16.003 14.858 1.00 91.44 512 MET A C 1
ATOM 4114 O O . MET A 1 512 ? -9.109 15.820 13.653 1.00 91.44 512 MET A O 1
ATOM 4118 N N . LEU A 1 513 ? -8.172 16.961 15.360 1.00 90.12 513 LEU A N 1
ATOM 4119 C CA . LEU A 1 513 ? -7.560 18.039 14.575 1.00 90.12 513 LEU A CA 1
ATOM 4120 C C . LEU A 1 513 ? -6.055 18.139 14.843 1.00 90.12 513 LEU A C 1
ATOM 4122 O O . LEU A 1 513 ? -5.571 17.711 15.893 1.00 90.12 513 LEU A O 1
ATOM 4126 N N . ASP A 1 514 ? -5.304 18.736 13.920 1.00 84.69 514 ASP A N 1
ATOM 4127 C CA . ASP A 1 514 ? -3.874 19.026 14.092 1.00 84.69 514 ASP A CA 1
ATOM 4128 C C . ASP A 1 514 ? -3.613 20.071 15.210 1.00 84.69 514 ASP A C 1
ATOM 4130 O O . ASP A 1 514 ? -4.537 20.468 15.922 1.00 84.69 514 ASP A O 1
ATOM 4134 N N . ASN A 1 515 ? -2.370 20.527 15.412 1.00 81.38 515 ASN A N 1
ATOM 4135 C CA . ASN A 1 515 ? -2.059 21.503 16.468 1.00 81.38 515 ASN A CA 1
ATOM 4136 C C . ASN A 1 515 ? -2.176 22.984 16.052 1.00 81.38 515 ASN A C 1
ATOM 4138 O O . ASN A 1 515 ? -1.749 23.851 16.817 1.00 81.38 515 ASN A O 1
ATOM 4142 N N . ALA A 1 516 ? -2.766 23.311 14.898 1.00 80.94 516 ALA A N 1
ATOM 4143 C CA . ALA A 1 516 ? -2.979 24.698 14.495 1.00 80.94 516 ALA A CA 1
ATOM 4144 C C . ALA A 1 516 ? -3.877 25.460 15.492 1.00 80.94 516 ALA A C 1
ATOM 4146 O O . ALA A 1 516 ? -4.857 24.919 16.016 1.00 80.94 516 ALA A O 1
ATOM 4147 N N . LYS A 1 517 ? -3.550 26.743 15.718 1.00 82.50 517 LYS A N 1
ATOM 4148 C CA . LYS A 1 517 ? -4.331 27.661 16.571 1.00 82.50 517 LYS A CA 1
ATOM 4149 C C . LYS A 1 517 ? -5.674 28.053 15.948 1.00 82.50 517 LYS A C 1
ATOM 4151 O O . LYS A 1 517 ? -6.637 28.281 16.669 1.00 82.50 517 LYS A O 1
ATOM 4156 N N . SER A 1 518 ? -5.754 28.106 14.617 1.00 84.94 518 SER A N 1
ATOM 4157 C CA . SER A 1 518 ? -7.009 28.337 13.885 1.00 84.94 518 SER A CA 1
ATOM 4158 C C . SER A 1 518 ? -8.071 27.289 14.228 1.00 84.94 518 SER A C 1
ATOM 4160 O O . SER A 1 518 ? -9.250 27.612 14.292 1.00 84.94 518 SER A O 1
ATOM 4162 N N . ASN A 1 519 ? -7.653 26.060 14.537 1.00 88.12 519 ASN A N 1
ATOM 4163 C CA . ASN A 1 519 ? -8.546 24.980 14.946 1.00 88.12 519 ASN A CA 1
ATOM 4164 C C . ASN A 1 519 ? -9.109 25.156 16.374 1.00 88.12 519 ASN A C 1
ATOM 4166 O O . ASN A 1 519 ? -10.157 24.589 16.664 1.00 88.12 519 ASN A O 1
ATOM 4170 N N . ASP A 1 520 ? -8.476 25.951 17.254 1.00 86.56 520 ASP A N 1
ATOM 4171 C CA . ASP A 1 520 ? -9.078 26.336 18.545 1.00 86.56 520 ASP A CA 1
ATOM 4172 C C . ASP A 1 520 ? -10.236 27.323 18.292 1.00 86.56 520 ASP A C 1
ATOM 4174 O 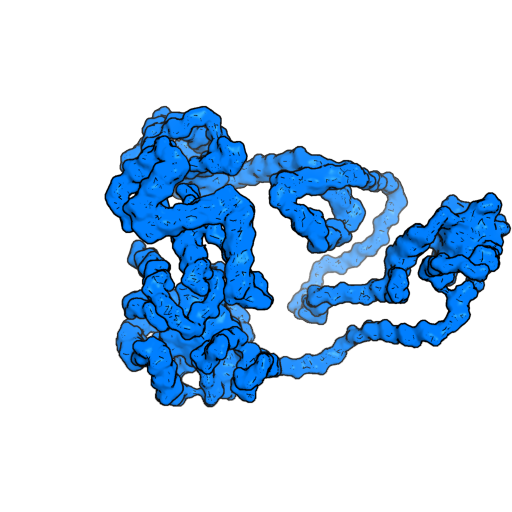O . ASP A 1 520 ? -11.388 27.015 18.598 1.00 86.56 520 ASP A O 1
ATOM 4178 N N . ALA A 1 521 ? -9.965 28.428 17.584 1.00 88.56 521 ALA A N 1
ATOM 4179 C CA . ALA A 1 521 ? -10.973 29.429 17.202 1.00 88.56 521 ALA A CA 1
ATOM 4180 C C . ALA A 1 521 ? -12.117 28.855 16.331 1.00 88.56 521 ALA A C 1
ATOM 4182 O O . ALA A 1 521 ? -13.269 29.285 16.428 1.00 88.56 521 ALA A O 1
ATOM 4183 N N . CYS A 1 522 ? -11.829 27.848 15.498 1.00 90.81 522 CYS A N 1
ATOM 4184 C CA . CYS A 1 522 ? -12.843 27.129 14.727 1.00 90.81 522 CYS A CA 1
ATOM 4185 C C . CYS A 1 522 ? -13.851 26.420 15.636 1.00 90.81 522 CYS A C 1
ATOM 4187 O O . CYS A 1 522 ? -15.059 26.539 15.436 1.00 90.81 522 CYS A O 1
ATOM 4189 N N . LEU A 1 523 ? -13.368 25.689 16.642 1.00 90.38 523 LEU A N 1
ATOM 4190 C CA . LEU A 1 523 ? -14.239 24.980 17.573 1.00 90.38 523 LEU A CA 1
ATOM 4191 C C . LEU A 1 523 ? -15.015 25.958 18.462 1.00 90.38 523 LEU A C 1
ATOM 4193 O O . LEU A 1 523 ? -16.220 25.790 18.610 1.00 90.38 523 LEU A O 1
ATOM 4197 N N . GLU A 1 524 ? -14.377 27.022 18.960 1.00 88.94 524 GLU A N 1
ATOM 4198 C CA . GLU A 1 524 ? -15.048 28.106 19.702 1.00 88.94 524 GLU A CA 1
ATOM 4199 C C . GLU A 1 524 ? -16.194 28.759 18.907 1.00 88.94 524 GLU A C 1
ATOM 4201 O O . GLU A 1 524 ? -17.217 29.147 19.476 1.00 88.94 524 GLU A O 1
ATOM 4206 N N . THR A 1 525 ? -16.047 28.858 17.582 1.00 90.94 525 THR A N 1
ATOM 4207 C CA . THR A 1 525 ? -17.103 29.360 16.693 1.00 90.94 525 THR A CA 1
ATOM 4208 C C . THR A 1 525 ? -18.234 28.334 16.537 1.00 90.94 525 THR A C 1
ATOM 4210 O O . THR A 1 525 ? -19.401 28.709 16.633 1.00 90.94 525 THR A O 1
ATOM 4213 N N . LEU A 1 526 ? -17.917 27.042 16.369 1.00 90.44 526 LEU A N 1
ATOM 4214 C CA . LEU A 1 526 ? -18.911 25.970 16.187 1.00 90.44 526 LEU A CA 1
ATOM 4215 C C . LEU A 1 526 ? -19.850 25.776 17.397 1.00 90.44 526 LEU A C 1
ATOM 4217 O O . LEU A 1 526 ? -21.027 25.481 17.184 1.00 90.44 526 LEU A O 1
ATOM 4221 N N . ILE A 1 527 ? -19.395 26.025 18.638 1.00 87.62 527 ILE A N 1
ATOM 4222 C CA . ILE A 1 527 ? -20.254 25.982 19.852 1.00 87.62 527 ILE A CA 1
ATOM 4223 C C . ILE A 1 527 ? -21.480 26.896 19.710 1.00 87.62 527 ILE A C 1
ATOM 4225 O O . ILE A 1 527 ? -22.551 26.603 20.234 1.00 87.62 527 ILE A O 1
ATOM 4229 N N . ARG A 1 528 ? -21.346 28.017 18.990 1.00 88.62 528 ARG A N 1
ATOM 4230 C CA . ARG A 1 528 ? -22.429 29.002 18.823 1.00 88.62 528 ARG A CA 1
ATOM 4231 C C . ARG A 1 528 ? -23.604 28.464 18.001 1.00 88.62 528 ARG A C 1
ATOM 4233 O O . ARG A 1 528 ? -24.663 29.086 17.998 1.00 88.62 528 ARG A O 1
ATOM 4240 N N . TRP A 1 529 ? -23.416 27.344 17.302 1.00 89.81 529 TRP A N 1
ATOM 4241 C CA . TRP A 1 529 ? -24.428 26.709 16.456 1.00 89.81 529 TRP A CA 1
ATOM 4242 C C . TRP A 1 529 ? -24.816 25.301 16.917 1.00 89.81 529 TRP A C 1
ATOM 4244 O O . TRP A 1 529 ? -25.942 24.885 16.655 1.00 89.81 529 TRP A O 1
ATOM 4254 N N . PHE A 1 530 ? -23.929 24.581 17.613 1.00 87.69 530 PHE A N 1
ATOM 4255 C CA . PHE A 1 530 ? -24.162 23.194 18.023 1.00 87.69 530 PHE A CA 1
ATOM 4256 C C . PHE A 1 530 ? -23.894 22.981 19.524 1.00 87.69 530 PHE A C 1
ATOM 4258 O O . PHE A 1 530 ? -22.904 23.496 20.046 1.00 87.69 530 PHE A O 1
ATOM 4265 N N . PRO A 1 531 ? -24.733 22.201 20.237 1.00 75.31 531 PRO A N 1
ATOM 4266 C CA . PRO A 1 531 ? -24.584 21.972 21.674 1.00 75.31 531 PRO A CA 1
ATOM 4267 C C . PRO A 1 531 ? -23.409 21.022 21.967 1.00 75.31 531 PRO A C 1
ATOM 4269 O O . PRO A 1 531 ? -23.578 19.807 22.040 1.00 75.31 531 PRO A O 1
ATOM 4272 N N . MET A 1 532 ? -22.205 21.579 22.128 1.00 76.38 532 MET A N 1
ATOM 4273 C CA . MET A 1 532 ? -20.956 20.825 22.303 1.00 76.38 532 MET A CA 1
ATOM 4274 C C . MET A 1 532 ? -20.041 21.419 23.389 1.00 76.38 532 MET A C 1
ATOM 4276 O O . MET A 1 532 ? -19.918 22.634 23.522 1.00 76.38 532 MET A O 1
ATOM 4280 N N . ASP A 1 533 ? -19.347 20.556 24.137 1.00 70.81 533 ASP A N 1
ATOM 4281 C CA . ASP A 1 533 ? -18.362 20.943 25.161 1.00 70.81 533 ASP A CA 1
ATOM 4282 C C . ASP A 1 533 ? -16.940 20.908 24.580 1.00 70.81 533 ASP A C 1
ATOM 4284 O O . ASP A 1 533 ? -16.289 19.863 24.562 1.00 70.81 533 ASP A O 1
ATOM 4288 N N . VAL A 1 534 ? -16.434 22.043 24.091 1.00 65.00 534 VAL A N 1
ATOM 4289 C CA . VAL A 1 534 ? -15.125 22.109 23.407 1.00 65.00 534 VAL A CA 1
ATOM 4290 C C . VAL A 1 534 ? -13.934 21.732 24.287 1.00 65.00 534 VAL A C 1
ATOM 4292 O O . VAL A 1 534 ? -12.972 21.167 23.761 1.00 65.00 534 VAL A O 1
ATOM 4295 N N . ASN A 1 535 ? -14.015 21.916 25.610 1.00 65.06 535 ASN A N 1
ATOM 4296 C CA . ASN A 1 535 ? -12.943 21.507 26.526 1.00 65.06 535 ASN A CA 1
ATOM 4297 C C . ASN A 1 535 ? -12.766 19.984 26.570 1.00 65.06 535 ASN A C 1
ATOM 4299 O O . ASN A 1 535 ? -11.686 19.493 26.898 1.00 65.06 535 ASN A O 1
ATOM 4303 N N . ARG A 1 536 ? -13.814 19.231 26.220 1.00 69.12 536 ARG A N 1
ATOM 4304 C CA . ARG A 1 536 ? -13.779 17.767 26.117 1.00 69.12 536 ARG A CA 1
ATOM 4305 C C . ARG A 1 536 ? -13.760 17.295 24.665 1.00 69.12 536 ARG A C 1
ATOM 4307 O O . ARG A 1 536 ? -13.172 16.257 24.388 1.00 69.12 536 ARG A O 1
ATOM 4314 N N . CYS A 1 537 ? -14.358 18.040 23.735 1.00 75.44 537 CYS A N 1
ATOM 4315 C CA . CYS A 1 537 ? -14.567 17.588 22.361 1.00 75.44 537 CYS A CA 1
ATOM 4316 C C . CYS A 1 537 ? -13.300 17.578 21.487 1.00 75.44 537 CYS A C 1
ATOM 4318 O O . CYS A 1 537 ? -13.279 16.803 20.535 1.00 75.44 537 CYS A O 1
ATOM 4320 N N . ARG A 1 538 ? -12.239 18.361 21.750 1.00 85.88 538 ARG A N 1
ATOM 4321 C CA . ARG A 1 538 ? -11.038 18.346 20.879 1.00 85.88 538 ARG A CA 1
ATOM 4322 C C . ARG A 1 538 ? -10.040 17.239 21.236 1.00 85.88 538 ARG A C 1
ATOM 4324 O O . ARG A 1 538 ? -9.408 17.268 22.288 1.00 85.88 538 ARG A O 1
ATOM 4331 N N . LEU A 1 539 ? -9.772 16.359 20.274 1.00 88.62 539 LEU A N 1
ATOM 4332 C CA . LEU A 1 539 ? -8.608 15.474 20.249 1.00 88.62 539 LEU A CA 1
ATOM 4333 C C . LEU A 1 539 ? -7.510 16.073 19.356 1.00 88.62 539 LEU A C 1
ATOM 4335 O O . LEU A 1 539 ? -7.781 16.674 18.316 1.00 88.62 539 LEU A O 1
ATOM 4339 N N . ARG A 1 540 ? -6.249 15.907 19.763 1.00 86.38 540 ARG A N 1
ATOM 4340 C CA . ARG A 1 540 ? -5.070 16.384 19.021 1.00 86.38 540 ARG A CA 1
ATOM 4341 C C . ARG A 1 540 ? -4.529 15.244 18.146 1.00 86.38 540 ARG A C 1
ATOM 4343 O O . ARG A 1 540 ? -4.410 14.113 18.615 1.00 86.38 540 ARG A O 1
ATOM 4350 N N . CYS A 1 541 ? -4.208 15.520 16.884 1.00 87.12 541 CYS A N 1
ATOM 4351 C CA . CYS A 1 541 ? -3.743 14.519 15.924 1.00 87.12 541 CYS A CA 1
ATOM 4352 C C . CYS A 1 541 ? -2.398 13.915 16.359 1.00 87.12 541 CYS A C 1
ATOM 4354 O O . CYS A 1 541 ? -1.368 14.594 16.370 1.00 87.12 541 CYS A O 1
ATOM 4356 N N . ILE A 1 542 ? -2.395 12.617 16.674 1.00 84.38 542 ILE A N 1
ATOM 4357 C CA . ILE A 1 542 ? -1.199 11.915 17.158 1.00 84.38 542 ILE A CA 1
ATOM 4358 C C . ILE A 1 542 ? -0.065 11.896 16.122 1.00 84.38 542 ILE A C 1
ATOM 4360 O O . ILE A 1 542 ? 1.090 12.085 16.490 1.00 84.38 542 ILE A O 1
ATOM 4364 N N . GLY A 1 543 ? -0.380 11.773 14.826 1.00 80.81 543 GLY A N 1
ATOM 4365 C CA . GLY A 1 543 ? 0.617 11.845 13.749 1.00 80.81 543 GLY A CA 1
ATOM 4366 C C . GLY A 1 543 ? 1.308 13.211 13.682 1.00 80.81 543 GLY A C 1
ATOM 4367 O O . GLY A 1 543 ? 2.530 13.289 13.556 1.00 80.81 543 GLY A O 1
ATOM 4368 N N . HIS A 1 544 ? 0.548 14.293 13.880 1.00 78.44 544 HIS A N 1
ATOM 4369 C CA . HIS A 1 544 ? 1.105 15.642 13.976 1.00 78.44 544 HIS A CA 1
ATOM 4370 C C . HIS A 1 544 ? 1.978 15.806 15.233 1.00 78.44 544 HIS A C 1
ATOM 4372 O O . HIS A 1 544 ? 3.055 16.393 15.150 1.00 78.44 544 HIS A O 1
ATOM 4378 N N . ILE A 1 545 ? 1.567 15.259 16.385 1.00 83.62 545 ILE A N 1
ATOM 4379 C CA . ILE A 1 545 ? 2.377 15.275 17.619 1.00 83.62 545 ILE A CA 1
ATOM 4380 C C . ILE A 1 545 ? 3.701 14.525 17.415 1.00 83.62 545 ILE A C 1
ATOM 4382 O O . ILE A 1 545 ? 4.753 15.070 17.741 1.00 83.62 545 ILE A O 1
ATOM 4386 N N . ILE A 1 546 ? 3.677 13.323 16.830 1.00 83.62 546 ILE A N 1
ATOM 4387 C CA . ILE A 1 546 ? 4.890 12.544 16.527 1.00 83.62 546 ILE A CA 1
ATOM 4388 C C . ILE A 1 546 ? 5.812 13.334 15.590 1.00 83.62 546 ILE A C 1
ATOM 4390 O O . ILE A 1 546 ? 7.003 13.455 15.868 1.00 83.62 546 ILE A O 1
ATOM 4394 N N . ASN A 1 547 ? 5.272 13.949 14.533 1.00 79.69 547 ASN A N 1
ATOM 4395 C CA . ASN A 1 547 ? 6.043 14.814 13.637 1.00 79.69 547 ASN A CA 1
ATOM 4396 C C . ASN A 1 547 ? 6.685 16.003 14.386 1.00 79.69 547 ASN A C 1
ATOM 4398 O O . ASN A 1 547 ? 7.857 16.300 14.168 1.00 79.69 547 ASN A O 1
ATOM 4402 N N . LEU A 1 548 ? 5.975 16.656 15.315 1.00 79.31 548 LEU A N 1
ATOM 4403 C CA . LEU A 1 548 ? 6.558 17.716 16.151 1.00 79.31 548 LEU A CA 1
ATOM 4404 C C . LEU A 1 548 ? 7.690 17.198 17.054 1.00 79.31 548 LEU A C 1
ATOM 4406 O O . LEU A 1 548 ? 8.723 17.860 17.149 1.00 79.31 548 LEU A O 1
ATOM 4410 N N . VAL A 1 549 ? 7.530 16.020 17.669 1.00 83.12 549 VAL A N 1
ATOM 4411 C CA . VAL A 1 549 ? 8.574 15.380 18.492 1.00 83.12 549 VAL A CA 1
ATOM 4412 C C . VAL A 1 549 ? 9.810 15.066 17.648 1.00 83.12 549 VAL A C 1
ATOM 4414 O O . VAL A 1 549 ? 10.910 15.480 18.007 1.00 83.12 549 VAL A O 1
ATOM 4417 N N . VAL A 1 550 ? 9.642 14.424 16.488 1.00 82.69 550 VAL A N 1
ATOM 4418 C CA . VAL A 1 550 ? 10.744 14.120 15.559 1.00 82.69 550 VAL A CA 1
ATOM 4419 C C . VAL A 1 550 ? 11.454 15.403 15.118 1.00 82.69 550 VAL A C 1
ATOM 4421 O O . VAL A 1 550 ? 12.679 15.480 15.172 1.00 82.69 550 VAL A O 1
ATOM 4424 N N . ARG A 1 551 ? 10.717 16.460 14.756 1.00 78.25 551 ARG A N 1
ATOM 4425 C CA . ARG A 1 551 ? 11.327 17.746 14.376 1.00 78.25 551 ARG A CA 1
ATOM 4426 C C . ARG A 1 551 ? 12.064 18.427 15.534 1.00 78.25 551 ARG A C 1
ATOM 4428 O O . ARG A 1 551 ? 13.085 19.063 15.283 1.00 78.25 551 ARG A O 1
ATOM 4435 N N . ALA A 1 552 ? 11.596 18.286 16.774 1.00 82.25 552 ALA A N 1
ATOM 4436 C CA . ALA A 1 552 ? 12.302 18.782 17.956 1.00 82.25 552 ALA A CA 1
ATOM 4437 C C . ALA A 1 552 ? 13.599 17.997 18.232 1.00 82.25 552 ALA A C 1
ATOM 4439 O O . ALA A 1 552 ? 14.609 18.607 18.575 1.00 82.25 552 ALA A O 1
ATOM 4440 N N . VAL A 1 553 ? 13.606 16.676 18.013 1.00 83.62 553 VAL A N 1
ATOM 4441 C CA . VAL A 1 553 ? 14.821 15.843 18.098 1.00 83.62 553 VAL A CA 1
ATOM 4442 C C . VAL A 1 553 ? 15.840 16.235 17.020 1.00 83.62 553 VAL A C 1
ATOM 4444 O O . VAL A 1 553 ? 17.010 16.433 17.332 1.00 83.62 553 VAL A O 1
ATOM 4447 N N . LEU A 1 554 ? 15.409 16.405 15.764 1.00 81.19 554 LEU A N 1
ATOM 4448 C CA . LEU A 1 554 ? 16.314 16.678 14.637 1.00 81.19 554 LEU A CA 1
ATOM 4449 C C . LEU A 1 554 ? 16.866 18.115 14.614 1.00 81.19 554 LEU A C 1
ATOM 4451 O O . LEU A 1 554 ? 17.986 18.332 14.156 1.00 81.19 554 LEU A O 1
ATOM 4455 N N . PHE A 1 555 ? 16.092 19.107 15.069 1.00 80.31 555 PHE A N 1
ATOM 4456 C CA . PHE A 1 555 ? 16.462 20.528 14.966 1.00 80.31 555 PHE A CA 1
ATOM 4457 C C . PHE A 1 555 ? 16.697 21.229 16.310 1.00 80.31 555 PHE A C 1
ATOM 4459 O O . PHE A 1 555 ? 17.062 22.413 16.308 1.00 80.31 555 PHE A O 1
ATOM 4466 N N . GLY A 1 556 ? 16.518 20.527 17.430 1.00 78.81 556 GLY A N 1
ATOM 4467 C CA . GLY A 1 556 ? 16.646 21.057 18.784 1.00 78.81 556 GLY A CA 1
ATOM 4468 C C . GLY A 1 556 ? 15.498 21.983 19.197 1.00 78.81 556 GLY A C 1
ATOM 4469 O O . GLY A 1 556 ? 14.448 22.068 18.554 1.00 78.81 556 GLY A O 1
ATOM 4470 N N . SER A 1 557 ? 15.708 22.721 20.288 1.00 67.69 557 SER A N 1
ATOM 4471 C CA . SER A 1 557 ? 14.771 23.751 20.738 1.00 67.69 557 SER A CA 1
ATOM 4472 C C . SER A 1 557 ? 14.647 24.899 19.718 1.00 67.69 557 SER A C 1
ATOM 4474 O O . SER A 1 557 ? 15.528 25.144 18.892 1.00 67.69 557 SER A O 1
ATOM 4476 N N . ASN A 1 558 ? 13.530 25.631 19.779 1.00 69.25 558 ASN A N 1
ATOM 4477 C CA . ASN A 1 558 ? 13.243 26.802 18.936 1.00 69.25 558 ASN A CA 1
ATOM 4478 C C . ASN A 1 558 ? 13.055 26.533 17.423 1.00 69.25 558 ASN A C 1
ATOM 4480 O O . ASN A 1 558 ? 13.300 27.426 16.608 1.00 69.25 558 ASN A O 1
ATOM 4484 N N . VAL A 1 559 ? 12.538 25.358 17.027 1.00 74.62 559 VAL A N 1
ATOM 4485 C CA . VAL A 1 559 ? 12.180 25.041 15.621 1.00 74.62 559 VAL A CA 1
ATOM 4486 C C . VAL A 1 559 ? 11.327 26.146 14.972 1.00 74.62 559 VAL A C 1
ATOM 4488 O O . VAL A 1 559 ? 11.598 26.551 13.845 1.00 74.62 559 VAL A O 1
ATOM 4491 N N . SER A 1 560 ? 10.352 26.705 15.697 1.00 72.69 560 SER A N 1
ATOM 4492 C CA . SER A 1 560 ? 9.478 27.783 15.204 1.00 72.69 560 SER A CA 1
ATOM 4493 C C . SER A 1 560 ? 10.214 29.097 14.904 1.00 72.69 560 SER A C 1
ATOM 4495 O O . SER A 1 560 ? 9.809 29.819 13.992 1.00 72.69 560 SER A O 1
ATOM 4497 N N . LYS A 1 561 ? 11.293 29.403 15.642 1.00 78.69 561 LYS A N 1
ATOM 4498 C CA . LYS A 1 561 ? 12.147 30.581 15.409 1.00 78.69 561 LYS A CA 1
ATOM 4499 C C . LYS A 1 561 ? 13.012 30.371 14.167 1.00 78.69 561 LYS A C 1
ATOM 4501 O O . LYS A 1 561 ? 13.001 31.209 13.275 1.00 78.69 561 LYS A O 1
ATOM 4506 N N . PHE A 1 562 ? 13.643 29.203 14.061 1.00 79.19 562 PHE A N 1
ATOM 4507 C CA . PHE A 1 562 ? 14.374 28.766 12.867 1.00 79.19 562 PHE A CA 1
ATOM 4508 C C . PHE A 1 562 ? 13.495 28.811 11.601 1.00 79.19 562 PHE A C 1
ATOM 4510 O O . PHE A 1 562 ? 13.905 29.340 10.571 1.00 79.19 562 PHE A O 1
ATOM 4517 N N . GLU A 1 563 ? 12.240 28.351 11.676 1.00 77.88 563 GLU A N 1
ATOM 4518 C CA . GLU A 1 563 ? 11.301 28.489 10.557 1.00 77.88 563 GLU A CA 1
ATOM 4519 C C . GLU A 1 563 ? 10.915 29.940 10.234 1.00 77.88 563 GLU A C 1
ATOM 4521 O O . GLU A 1 563 ? 10.571 30.226 9.087 1.00 77.88 563 GLU A O 1
ATOM 4526 N N . ALA A 1 564 ? 10.899 30.839 11.223 1.00 79.94 564 ALA A N 1
ATOM 4527 C CA . ALA A 1 564 ? 10.607 32.253 11.006 1.00 79.94 564 ALA A CA 1
ATOM 4528 C C . ALA A 1 564 ? 11.779 32.960 10.314 1.00 79.94 564 ALA A C 1
ATOM 4530 O O . ALA A 1 564 ? 11.555 33.672 9.340 1.00 79.94 564 ALA A O 1
ATOM 4531 N N . GLU A 1 565 ? 13.010 32.680 10.743 1.00 81.69 565 GLU A N 1
ATOM 4532 C CA . GLU A 1 565 ? 14.240 33.149 10.094 1.00 81.69 565 GLU A CA 1
ATOM 4533 C C . GLU A 1 565 ? 14.290 32.688 8.623 1.00 81.69 565 GLU A C 1
ATOM 4535 O O . GLU A 1 565 ? 14.457 33.510 7.721 1.00 81.69 565 GLU A O 1
ATOM 4540 N N . LEU A 1 566 ? 14.004 31.407 8.348 1.00 81.88 566 LEU A N 1
ATOM 4541 C CA . LEU A 1 566 ? 13.928 30.865 6.981 1.00 81.88 566 LEU A CA 1
ATOM 4542 C C . LEU A 1 566 ? 12.828 31.482 6.097 1.00 81.88 566 LEU A C 1
ATOM 4544 O O . LEU A 1 566 ? 12.953 31.443 4.872 1.00 81.88 566 LEU A O 1
ATOM 4548 N N . ARG A 1 567 ? 11.739 32.011 6.678 1.00 77.69 567 ARG A N 1
ATOM 4549 C CA . ARG A 1 567 ? 10.651 32.660 5.917 1.00 77.69 567 ARG A CA 1
ATOM 4550 C C . ARG A 1 567 ? 11.038 34.046 5.392 1.00 77.69 567 ARG A C 1
ATOM 4552 O O . ARG A 1 567 ? 10.472 34.462 4.389 1.00 77.69 567 ARG A O 1
ATOM 4559 N N . VAL A 1 568 ? 11.955 34.741 6.067 1.00 80.12 568 VAL A N 1
ATOM 4560 C CA . VAL A 1 568 ? 12.338 36.134 5.758 1.00 80.12 568 VAL A CA 1
ATOM 4561 C C . VAL A 1 568 ? 13.708 36.219 5.068 1.00 80.12 568 VAL A C 1
ATOM 4563 O O . VAL A 1 568 ? 13.980 37.179 4.354 1.00 80.12 568 VAL A O 1
ATOM 4566 N N . ALA A 1 569 ? 14.566 35.209 5.236 1.00 81.06 569 ALA A N 1
ATOM 4567 C CA . ALA A 1 569 ? 15.881 35.149 4.602 1.00 81.06 569 ALA A CA 1
ATOM 4568 C C . ALA A 1 569 ? 15.828 35.089 3.059 1.00 81.06 569 ALA A C 1
ATOM 4570 O O . ALA A 1 569 ? 14.940 34.469 2.469 1.00 81.06 569 ALA A O 1
ATOM 4571 N N . THR A 1 570 ? 16.843 35.663 2.404 1.00 80.94 570 THR A N 1
ATOM 4572 C CA . THR A 1 570 ? 17.132 35.422 0.978 1.00 80.94 570 THR A CA 1
ATOM 4573 C C . THR A 1 570 ? 17.678 34.005 0.773 1.00 80.94 570 THR A C 1
ATOM 4575 O O . THR A 1 570 ? 18.068 33.338 1.731 1.00 80.94 570 THR A O 1
ATOM 4578 N N . ASP A 1 571 ? 17.722 33.517 -0.470 1.00 74.00 571 ASP A N 1
ATOM 4579 C CA . ASP A 1 571 ? 18.200 32.156 -0.761 1.00 74.00 571 ASP A CA 1
ATOM 4580 C C . ASP A 1 571 ? 19.634 31.887 -0.273 1.00 74.00 571 ASP A C 1
ATOM 4582 O O . ASP A 1 571 ? 19.915 30.776 0.161 1.00 74.00 571 ASP A O 1
ATOM 4586 N N . GLU A 1 572 ? 20.517 32.887 -0.281 1.00 73.06 572 GLU A N 1
ATOM 4587 C CA . GLU A 1 572 ? 21.887 32.762 0.236 1.00 73.06 572 GLU A CA 1
ATOM 4588 C C . GLU A 1 572 ? 21.886 32.588 1.762 1.00 73.06 572 GLU A C 1
ATOM 4590 O O . GLU A 1 572 ? 22.377 31.581 2.273 1.00 73.06 572 GLU A O 1
ATOM 4595 N N . PHE A 1 573 ? 21.207 33.477 2.496 1.00 82.50 573 PHE A N 1
ATOM 4596 C CA . PHE A 1 573 ? 21.092 33.357 3.953 1.00 82.50 573 PHE A CA 1
ATOM 4597 C C . PHE A 1 573 ? 20.319 32.105 4.404 1.00 82.50 573 PHE A C 1
ATOM 4599 O O . PHE A 1 573 ? 20.590 31.582 5.486 1.00 82.50 573 PHE A O 1
ATOM 4606 N N . LYS A 1 574 ? 19.392 31.564 3.593 1.00 83.75 574 LYS A N 1
ATOM 4607 C CA . LYS A 1 574 ? 18.743 30.270 3.884 1.00 83.75 574 LYS A CA 1
ATOM 4608 C C . LYS A 1 574 ? 19.761 29.134 3.963 1.00 83.75 574 LYS A C 1
ATOM 4610 O O . LYS A 1 574 ? 19.628 28.299 4.856 1.00 83.75 574 LYS A O 1
ATOM 4615 N N . PHE A 1 575 ? 20.763 29.102 3.080 1.00 84.25 575 PHE A N 1
ATOM 4616 C CA . PHE A 1 575 ? 21.801 28.068 3.116 1.00 84.25 575 PHE A CA 1
ATOM 4617 C C . PHE A 1 575 ? 22.612 28.148 4.420 1.00 84.25 575 PHE A C 1
ATOM 4619 O O . PHE A 1 575 ? 22.821 27.119 5.062 1.00 84.25 575 PHE A O 1
ATOM 4626 N N . ASP A 1 576 ? 22.972 29.346 4.885 1.00 85.38 576 ASP A N 1
ATOM 4627 C CA . ASP A 1 576 ? 23.673 29.527 6.167 1.00 85.38 576 ASP A CA 1
ATOM 4628 C C . ASP A 1 576 ? 22.816 29.138 7.381 1.00 85.38 576 ASP A C 1
ATOM 4630 O O . ASP A 1 576 ? 23.302 28.521 8.333 1.00 85.38 576 ASP A O 1
ATOM 4634 N N . ILE A 1 577 ? 21.524 29.484 7.362 1.00 85.19 577 ILE A N 1
ATOM 4635 C CA . ILE A 1 577 ? 20.570 29.120 8.421 1.00 85.19 577 ILE A CA 1
ATOM 4636 C C . ILE A 1 577 ? 20.402 27.595 8.492 1.00 85.19 577 ILE A C 1
ATOM 4638 O O . ILE A 1 577 ? 20.405 27.028 9.586 1.00 85.19 577 ILE A O 1
ATOM 4642 N N . TRP A 1 578 ? 20.322 26.916 7.345 1.00 86.75 578 TRP A N 1
ATOM 4643 C CA . TRP A 1 578 ? 20.299 25.456 7.287 1.00 86.75 578 TRP A CA 1
ATOM 4644 C C . TRP A 1 578 ? 21.628 24.829 7.712 1.00 86.75 578 TRP A C 1
ATOM 4646 O O . TRP A 1 578 ? 21.610 23.892 8.504 1.00 86.75 578 TRP A O 1
ATOM 4656 N N . ALA A 1 579 ? 22.784 25.355 7.298 1.00 85.94 579 ALA A N 1
ATOM 4657 C CA . ALA A 1 579 ? 24.091 24.808 7.680 1.00 85.94 579 ALA A CA 1
ATOM 4658 C C . ALA A 1 579 ? 24.293 24.752 9.211 1.00 85.94 579 ALA A C 1
ATOM 4660 O O . ALA A 1 579 ? 24.890 23.806 9.729 1.00 85.94 579 ALA A O 1
ATOM 4661 N N . LYS A 1 580 ? 23.704 25.701 9.956 1.00 86.69 580 LYS A N 1
ATOM 4662 C CA . LYS A 1 580 ? 23.677 25.724 11.434 1.00 86.69 580 LYS A CA 1
ATOM 4663 C C . LYS A 1 580 ? 22.873 24.577 12.073 1.00 86.69 580 LYS A C 1
ATOM 4665 O O . LYS A 1 580 ? 22.960 24.384 13.282 1.00 86.69 580 LYS A O 1
ATOM 4670 N N . LYS A 1 581 ? 22.119 23.789 11.295 1.00 85.00 581 LYS A N 1
ATOM 4671 C CA . LYS A 1 581 ? 21.437 22.548 11.724 1.00 85.00 581 LYS A CA 1
ATOM 4672 C C . LYS A 1 581 ? 22.256 21.276 11.442 1.00 85.00 581 LYS A C 1
ATOM 4674 O O . LYS A 1 581 ? 21.701 20.185 11.320 1.00 85.00 581 LYS A O 1
ATOM 4679 N N . GLY A 1 582 ? 23.581 21.399 11.352 1.00 85.12 582 GLY A N 1
ATOM 4680 C CA . GLY A 1 582 ? 24.504 20.263 11.320 1.00 85.12 582 GLY A CA 1
ATOM 4681 C C . GLY A 1 582 ? 24.399 19.422 10.045 1.00 85.12 582 GLY A C 1
ATOM 4682 O O . GLY A 1 582 ? 24.198 19.948 8.951 1.00 85.12 582 GLY A O 1
ATOM 4683 N N . ALA A 1 583 ? 24.566 18.101 10.170 1.00 85.38 583 ALA A N 1
ATOM 4684 C CA . ALA A 1 583 ? 24.579 17.184 9.025 1.00 85.38 583 ALA A CA 1
ATOM 4685 C C . ALA A 1 583 ? 23.283 17.244 8.196 1.00 85.38 583 ALA A C 1
ATOM 4687 O O . ALA A 1 583 ? 23.350 17.399 6.979 1.00 85.38 583 ALA A O 1
ATOM 4688 N N . ILE A 1 584 ? 22.118 17.228 8.854 1.00 84.88 584 ILE A N 1
ATOM 4689 C CA . ILE A 1 584 ? 20.797 17.268 8.202 1.00 84.88 584 ILE A CA 1
ATOM 4690 C C . ILE A 1 584 ? 20.619 18.559 7.397 1.00 84.88 584 ILE A C 1
ATOM 4692 O O . ILE A 1 584 ? 20.149 18.527 6.263 1.00 84.88 584 ILE A O 1
ATOM 4696 N N . GLY A 1 585 ? 21.027 19.701 7.952 1.00 86.25 585 GLY A N 1
ATOM 4697 C CA . GLY A 1 585 ? 20.919 20.981 7.257 1.00 86.25 585 GLY A CA 1
ATOM 4698 C C . GLY A 1 585 ? 21.928 21.166 6.119 1.00 86.25 585 GLY A C 1
ATOM 4699 O O . GLY A 1 585 ? 21.606 21.772 5.099 1.00 86.25 585 GLY A O 1
ATOM 4700 N N . ARG A 1 586 ? 23.122 20.568 6.221 1.00 86.94 586 ARG A N 1
ATOM 4701 C CA . ARG A 1 586 ? 24.047 20.474 5.077 1.00 86.94 586 ARG A CA 1
ATOM 4702 C C . ARG A 1 586 ? 23.489 19.570 3.974 1.00 86.94 586 ARG A C 1
ATOM 4704 O O . ARG A 1 586 ? 23.587 19.932 2.804 1.00 86.94 586 ARG A O 1
ATOM 4711 N N . LEU A 1 587 ? 22.831 18.465 4.329 1.00 86.31 587 LEU A N 1
ATOM 4712 C CA . LEU A 1 587 ? 22.144 17.605 3.365 1.00 86.31 587 LEU A CA 1
ATOM 4713 C C . LEU A 1 587 ? 20.966 18.324 2.685 1.00 86.31 587 LEU A C 1
ATOM 4715 O O . LEU A 1 587 ? 20.850 18.239 1.464 1.00 86.31 587 LEU A O 1
ATOM 4719 N N . HIS A 1 588 ? 20.165 19.101 3.429 1.00 86.81 588 HIS A N 1
ATOM 4720 C CA . HIS A 1 588 ? 19.138 19.982 2.853 1.00 86.81 588 HIS A CA 1
ATOM 4721 C C . HIS A 1 588 ? 19.731 20.902 1.782 1.00 86.81 588 HIS A C 1
ATOM 4723 O O . HIS A 1 588 ? 19.220 20.974 0.666 1.00 86.81 588 HIS A O 1
ATOM 4729 N N . ASN A 1 589 ? 20.838 21.580 2.096 1.00 88.25 589 ASN A N 1
ATOM 4730 C CA . ASN A 1 589 ? 21.506 22.483 1.161 1.00 88.25 589 ASN A CA 1
ATOM 4731 C C . ASN A 1 589 ? 21.976 21.764 -0.111 1.00 88.25 589 ASN A C 1
ATOM 4733 O O . ASN A 1 589 ? 21.767 22.277 -1.209 1.00 88.25 589 ASN A O 1
ATOM 4737 N N . ILE A 1 590 ? 22.563 20.570 0.016 1.00 85.94 590 ILE A N 1
ATOM 4738 C CA . ILE A 1 590 ? 23.000 19.745 -1.123 1.00 85.94 590 ILE A CA 1
ATOM 4739 C C . ILE A 1 590 ? 21.794 19.335 -1.982 1.00 85.94 590 ILE A C 1
ATOM 4741 O O . ILE A 1 590 ? 21.783 19.573 -3.191 1.00 85.94 590 ILE A O 1
ATOM 4745 N N . ALA A 1 591 ? 20.743 18.797 -1.359 1.00 85.38 591 ALA A N 1
ATOM 4746 C CA . ALA A 1 591 ? 19.515 18.388 -2.033 1.00 85.38 591 ALA A CA 1
ATOM 4747 C C . ALA A 1 591 ? 18.853 19.566 -2.776 1.00 85.38 591 ALA A C 1
ATOM 4749 O O . ALA A 1 591 ? 18.521 19.461 -3.961 1.00 85.38 591 ALA A O 1
ATOM 4750 N N . THR A 1 592 ? 18.723 20.717 -2.110 1.00 84.94 592 THR A N 1
ATOM 4751 C CA . THR A 1 592 ? 18.154 21.951 -2.668 1.00 84.94 592 THR A CA 1
ATOM 4752 C C . THR A 1 592 ? 19.022 22.508 -3.797 1.00 84.94 592 THR A C 1
ATOM 4754 O O . THR A 1 592 ? 18.494 22.892 -4.842 1.00 84.94 592 THR A O 1
ATOM 4757 N N . TYR A 1 593 ? 20.352 22.493 -3.656 1.00 84.50 593 TYR A N 1
ATOM 4758 C CA . TYR A 1 593 ? 21.282 22.920 -4.704 1.00 84.50 593 TYR A CA 1
ATOM 4759 C C . TYR A 1 593 ? 21.153 22.060 -5.966 1.00 84.50 593 TYR A C 1
ATOM 4761 O O . TYR A 1 593 ? 21.072 22.615 -7.067 1.00 84.50 593 TYR A O 1
ATOM 4769 N N . ILE A 1 594 ? 21.111 20.732 -5.813 1.00 83.38 594 ILE A N 1
ATOM 4770 C CA . ILE A 1 594 ? 21.031 19.770 -6.921 1.00 83.38 594 ILE A CA 1
ATOM 4771 C C . ILE A 1 594 ? 19.677 19.860 -7.628 1.00 83.38 594 ILE A C 1
ATOM 4773 O O . ILE A 1 594 ? 19.631 19.896 -8.856 1.00 83.38 594 ILE A O 1
ATOM 4777 N N . ARG A 1 595 ? 18.566 19.956 -6.884 1.00 82.12 595 ARG A N 1
ATOM 4778 C CA . ARG A 1 595 ? 17.225 20.057 -7.486 1.00 82.12 595 ARG A CA 1
ATOM 4779 C C . ARG A 1 595 ? 16.941 21.408 -8.158 1.00 82.12 595 ARG A C 1
ATOM 4781 O O . ARG A 1 595 ? 15.980 21.474 -8.925 1.00 82.12 595 ARG A O 1
ATOM 4788 N N . ARG A 1 596 ? 17.752 22.451 -7.911 1.00 80.19 596 ARG A N 1
ATOM 4789 C CA . ARG A 1 596 ? 17.535 23.827 -8.410 1.00 80.19 596 ARG A CA 1
ATOM 4790 C C . ARG A 1 596 ? 17.542 23.948 -9.937 1.00 80.19 596 ARG A C 1
ATOM 4792 O O . ARG A 1 596 ? 16.849 24.814 -10.459 1.00 80.19 596 ARG A O 1
ATOM 4799 N N . THR A 1 597 ? 18.307 23.121 -10.654 1.00 79.62 597 THR A N 1
ATOM 4800 C CA . THR A 1 597 ? 18.355 23.148 -12.128 1.00 79.62 597 THR A CA 1
ATOM 4801 C C . THR A 1 597 ? 18.449 21.746 -12.720 1.00 79.62 597 THR A C 1
ATOM 4803 O O . THR A 1 597 ? 18.932 20.816 -12.074 1.00 79.62 597 THR A O 1
ATOM 4806 N N . ASP A 1 598 ? 18.010 21.583 -13.970 1.00 76.06 598 ASP A N 1
ATOM 4807 C CA . ASP A 1 598 ? 18.064 20.276 -14.626 1.00 76.06 598 ASP A CA 1
ATOM 4808 C C . ASP A 1 598 ? 19.500 19.814 -14.895 1.00 76.06 598 ASP A C 1
ATOM 4810 O O . ASP A 1 598 ? 19.826 18.655 -14.661 1.00 76.06 598 ASP A O 1
ATOM 4814 N N . GLN A 1 599 ? 20.395 20.738 -15.260 1.00 83.25 599 GLN A N 1
ATOM 4815 C CA . GLN A 1 599 ? 21.810 20.444 -15.502 1.00 83.25 599 GLN A CA 1
ATOM 4816 C C . GLN A 1 599 ? 22.473 19.792 -14.279 1.00 83.25 599 GLN A C 1
ATOM 4818 O O . GLN A 1 599 ? 23.242 18.849 -14.428 1.00 83.25 599 GLN A O 1
ATOM 4823 N N . ARG A 1 600 ? 22.142 20.240 -13.060 1.00 81.88 600 ARG A N 1
ATOM 4824 C CA . ARG A 1 600 ? 22.694 19.671 -11.818 1.00 81.88 600 ARG A CA 1
ATOM 4825 C C . ARG A 1 600 ? 22.148 18.275 -11.524 1.00 81.88 600 ARG A C 1
ATOM 4827 O O . ARG A 1 600 ? 22.906 17.410 -11.093 1.00 81.88 600 ARG A O 1
ATOM 4834 N N . ARG A 1 601 ? 20.866 18.027 -11.818 1.00 80.50 601 ARG A N 1
ATOM 4835 C CA . ARG A 1 601 ? 20.279 16.677 -11.763 1.00 80.50 601 ARG A CA 1
ATOM 4836 C C . ARG A 1 601 ? 20.928 15.747 -12.789 1.00 80.50 601 ARG A C 1
ATOM 4838 O O . ARG A 1 601 ? 21.224 14.607 -12.455 1.00 80.50 601 ARG A O 1
ATOM 4845 N N . GLN A 1 602 ? 21.195 16.230 -14.004 1.00 79.44 602 GLN A N 1
ATOM 4846 C CA . GLN A 1 602 ? 21.905 15.460 -15.029 1.00 79.44 602 GLN A CA 1
ATOM 4847 C C . GLN A 1 602 ? 23.346 15.132 -14.615 1.00 79.44 602 GLN A C 1
ATOM 4849 O O . GLN A 1 602 ? 23.764 13.998 -14.808 1.00 79.44 602 GLN A O 1
ATOM 4854 N N . VAL A 1 603 ? 24.084 16.073 -14.012 1.00 82.31 603 VAL A N 1
ATOM 4855 C CA . VAL A 1 603 ? 25.436 15.812 -13.477 1.00 82.31 603 VAL A CA 1
ATOM 4856 C C . VAL A 1 603 ? 25.400 14.723 -12.402 1.00 82.31 603 VAL A C 1
ATOM 4858 O O . VAL A 1 603 ? 26.147 13.757 -12.513 1.00 82.31 603 VAL A O 1
ATOM 4861 N N . LEU A 1 604 ? 24.487 14.805 -11.425 1.00 80.38 604 LEU A N 1
ATOM 4862 C CA . LEU A 1 604 ? 24.337 13.751 -10.411 1.00 80.38 604 LEU A CA 1
ATOM 4863 C C . LEU A 1 604 ? 23.966 12.389 -11.032 1.00 80.38 604 LEU A C 1
ATOM 4865 O O . LEU A 1 604 ? 24.432 11.355 -10.561 1.00 80.38 604 LEU A O 1
ATOM 4869 N N . ARG A 1 605 ? 23.130 12.361 -12.079 1.00 76.44 605 ARG A N 1
ATOM 4870 C CA . ARG A 1 605 ? 22.807 11.113 -12.791 1.00 76.44 605 ARG A CA 1
ATOM 4871 C C . ARG A 1 605 ? 24.024 10.537 -13.518 1.00 76.44 605 ARG A C 1
ATOM 4873 O O . ARG A 1 605 ? 24.233 9.339 -13.423 1.00 76.44 605 ARG A O 1
ATOM 4880 N N . ARG A 1 606 ? 24.835 11.366 -14.191 1.00 77.50 606 ARG A N 1
ATOM 4881 C CA . ARG A 1 606 ? 26.071 10.916 -14.864 1.00 77.50 606 ARG A CA 1
ATOM 4882 C C . ARG A 1 606 ? 27.062 10.311 -13.878 1.00 77.50 606 ARG A C 1
ATOM 4884 O O . ARG A 1 606 ? 27.513 9.206 -14.122 1.00 77.50 606 ARG A O 1
ATOM 4891 N N . LEU A 1 607 ? 27.306 10.974 -12.746 1.00 76.69 607 LEU A N 1
ATOM 4892 C CA . LEU A 1 607 ? 28.187 10.453 -11.694 1.00 76.69 607 LEU A CA 1
ATOM 4893 C C . LEU A 1 607 ? 27.694 9.101 -11.148 1.00 76.69 607 LEU A C 1
ATOM 4895 O O . LEU A 1 607 ? 28.489 8.181 -11.003 1.00 76.69 607 LEU A O 1
ATOM 4899 N N . GLN A 1 608 ? 26.383 8.942 -10.924 1.00 73.25 608 GLN A N 1
ATOM 4900 C CA . GLN A 1 608 ? 25.803 7.642 -10.550 1.00 73.25 608 GLN A CA 1
ATOM 4901 C C . GLN A 1 608 ? 26.004 6.575 -11.640 1.00 73.25 608 GLN A C 1
ATOM 4903 O O . GLN A 1 608 ? 26.316 5.437 -11.316 1.00 73.25 608 GLN A O 1
ATOM 4908 N N . THR A 1 609 ? 25.864 6.919 -12.925 1.00 69.50 609 THR A N 1
ATOM 4909 C CA . THR A 1 609 ? 26.123 5.986 -14.039 1.00 69.50 609 THR A CA 1
ATOM 4910 C C . THR A 1 609 ? 27.609 5.629 -14.171 1.00 69.50 609 THR A C 1
ATOM 4912 O O . THR A 1 609 ? 27.937 4.474 -14.416 1.00 69.50 609 THR A O 1
ATOM 4915 N N . GLU A 1 610 ? 28.515 6.587 -13.964 1.00 70.62 610 GLU A N 1
ATOM 4916 C CA . GLU A 1 610 ? 29.970 6.371 -13.970 1.00 70.62 610 GLU A CA 1
ATOM 4917 C C . GLU A 1 610 ? 30.426 5.460 -12.815 1.00 70.62 610 GLU A C 1
ATOM 4919 O O . GLU A 1 610 ? 31.360 4.681 -12.992 1.00 70.62 610 GLU A O 1
ATOM 4924 N N . LEU A 1 611 ? 29.745 5.512 -11.662 1.00 65.69 611 LEU A N 1
ATOM 4925 C CA . LEU A 1 611 ? 29.992 4.642 -10.504 1.00 65.69 611 LEU A CA 1
ATOM 4926 C C . LEU A 1 611 ? 29.325 3.256 -10.621 1.00 65.69 611 LEU A C 1
ATOM 4928 O O . LEU A 1 611 ? 29.893 2.272 -10.154 1.00 65.69 611 LEU A O 1
ATOM 4932 N N . ALA A 1 612 ? 28.138 3.161 -11.234 1.00 59.03 612 ALA A N 1
ATOM 4933 C CA . ALA A 1 612 ? 27.352 1.921 -11.314 1.00 59.03 612 ALA A CA 1
ATOM 4934 C C . ALA A 1 612 ? 27.669 1.026 -12.532 1.00 59.03 612 ALA A C 1
ATOM 4936 O O . ALA A 1 612 ? 27.281 -0.143 -12.548 1.00 59.03 612 ALA A O 1
ATOM 4937 N N . GLY A 1 613 ? 28.358 1.543 -13.555 1.00 61.19 613 GLY A N 1
ATOM 4938 C CA . GLY A 1 613 ? 28.645 0.797 -14.784 1.00 61.19 613 GLY A CA 1
ATOM 4939 C C . GLY A 1 613 ? 27.389 0.518 -15.623 1.00 61.19 613 GLY A C 1
ATOM 4940 O O . GLY A 1 613 ? 26.501 1.362 -15.727 1.00 61.19 613 GLY A O 1
ATOM 4941 N N . ASP A 1 614 ? 27.317 -0.670 -16.233 1.00 49.25 614 ASP A N 1
ATOM 4942 C CA . ASP A 1 614 ? 26.218 -1.071 -17.131 1.00 49.25 614 ASP A CA 1
ATOM 4943 C C . ASP A 1 614 ? 24.891 -1.413 -16.412 1.00 49.25 614 ASP A C 1
ATOM 4945 O O . ASP A 1 614 ? 23.909 -1.744 -17.081 1.00 49.25 614 ASP A O 1
ATOM 4949 N N . ASP A 1 615 ? 24.817 -1.345 -15.074 1.00 46.66 615 ASP A N 1
ATOM 4950 C CA . ASP A 1 615 ? 23.611 -1.720 -14.322 1.00 46.66 615 ASP A CA 1
ATOM 4951 C C . ASP A 1 615 ? 22.583 -0.559 -14.254 1.00 46.66 615 ASP A C 1
ATOM 4953 O O . ASP A 1 615 ? 22.803 0.436 -13.550 1.00 46.66 615 ASP A O 1
ATOM 4957 N N . PRO A 1 616 ? 21.425 -0.627 -14.953 1.00 45.97 616 PRO A N 1
ATOM 4958 C CA . PRO A 1 616 ? 20.531 0.527 -15.108 1.00 45.97 616 PRO A CA 1
ATOM 4959 C C . PRO A 1 616 ? 19.704 0.863 -13.856 1.00 45.97 616 PRO A C 1
ATOM 4961 O O . PRO A 1 616 ? 18.896 1.796 -13.884 1.00 45.97 616 PRO A O 1
ATOM 4964 N N . ILE A 1 617 ? 19.829 0.077 -12.783 1.00 49.69 617 ILE A N 1
ATOM 4965 C CA . ILE A 1 617 ? 18.876 0.041 -11.665 1.00 49.69 617 ILE A CA 1
ATOM 4966 C C . ILE A 1 617 ? 19.089 1.182 -10.644 1.00 49.69 617 ILE A C 1
ATOM 4968 O O . ILE A 1 617 ? 18.156 1.536 -9.921 1.00 49.69 617 ILE A O 1
ATOM 4972 N N . PHE A 1 618 ? 20.262 1.829 -10.623 1.00 52.41 618 PHE A N 1
ATOM 4973 C CA . PHE A 1 618 ? 20.691 2.709 -9.519 1.00 52.41 618 PHE A CA 1
ATOM 4974 C C . PHE A 1 618 ? 20.777 4.223 -9.820 1.00 52.41 618 PHE A C 1
ATOM 4976 O O . PHE A 1 618 ? 21.540 4.933 -9.174 1.00 52.41 618 PHE A O 1
ATOM 4983 N N . THR A 1 619 ? 19.967 4.784 -10.731 1.00 58.88 619 THR A N 1
ATOM 4984 C CA . THR A 1 619 ? 19.840 6.263 -10.830 1.00 58.88 619 THR A CA 1
ATOM 4985 C C . THR A 1 619 ? 18.761 6.819 -9.895 1.00 58.88 619 THR A C 1
ATOM 4987 O O . THR A 1 619 ? 17.597 6.996 -10.265 1.00 58.88 619 THR A O 1
ATOM 4990 N N . LEU A 1 620 ? 19.157 7.157 -8.668 1.00 65.56 620 LEU A N 1
ATOM 4991 C CA . LEU A 1 620 ? 18.300 7.792 -7.671 1.00 65.56 620 LEU A CA 1
ATOM 4992 C C . LEU A 1 620 ? 18.242 9.320 -7.850 1.00 65.56 620 LEU A C 1
ATOM 4994 O O . LEU A 1 620 ? 19.233 10.004 -8.113 1.00 65.56 620 LEU A O 1
ATOM 4998 N N . GLU A 1 621 ? 17.049 9.888 -7.649 1.00 72.75 621 GLU A N 1
ATOM 4999 C CA . GLU A 1 621 ? 16.894 11.328 -7.429 1.00 72.75 621 GLU A CA 1
ATOM 5000 C C . GLU A 1 621 ? 16.868 11.648 -5.938 1.00 72.75 621 GLU A C 1
ATOM 5002 O O . GLU A 1 621 ? 15.979 11.179 -5.221 1.00 72.75 621 GLU A O 1
ATOM 5007 N N . ILE A 1 622 ? 17.741 12.548 -5.488 1.00 73.62 622 ILE A N 1
ATOM 5008 C CA . ILE A 1 622 ? 17.649 13.123 -4.144 1.00 73.62 622 ILE A CA 1
ATOM 5009 C C . ILE A 1 622 ? 16.316 13.879 -4.002 1.00 73.62 622 ILE A C 1
ATOM 5011 O O . ILE A 1 622 ? 15.926 14.678 -4.863 1.00 73.62 622 ILE A O 1
ATOM 5015 N N . VAL A 1 623 ? 15.613 13.614 -2.901 1.00 77.69 623 VAL A N 1
ATOM 5016 C CA . VAL A 1 623 ? 14.380 14.300 -2.490 1.00 77.69 623 VAL A CA 1
ATOM 5017 C C . VAL A 1 623 ? 14.757 15.387 -1.487 1.00 77.69 623 VAL A C 1
ATOM 5019 O O . VAL A 1 623 ? 15.520 15.121 -0.570 1.00 77.69 623 VAL A O 1
ATOM 5022 N N . VAL A 1 624 ? 14.224 16.597 -1.656 1.00 77.38 624 VAL A N 1
ATOM 5023 C CA . VAL A 1 624 ? 14.329 17.679 -0.660 1.00 77.38 624 VAL A CA 1
ATOM 5024 C C . VAL A 1 624 ? 13.186 17.530 0.341 1.00 77.38 624 VAL A C 1
ATOM 5026 O O . VAL A 1 624 ? 12.069 17.179 -0.055 1.00 77.38 624 VAL A O 1
ATOM 5029 N N . ASP A 1 625 ? 13.440 17.796 1.622 1.00 73.56 625 ASP A N 1
ATOM 5030 C CA . ASP A 1 625 ? 12.386 17.786 2.629 1.00 73.56 625 ASP A CA 1
ATOM 5031 C C . ASP A 1 625 ? 11.332 18.877 2.378 1.00 73.56 625 ASP A C 1
ATOM 5033 O O . ASP A 1 625 ? 11.608 19.985 1.918 1.00 73.56 625 ASP A O 1
ATOM 5037 N N . GLY A 1 626 ? 10.076 18.538 2.652 1.00 62.41 626 GLY A N 1
ATOM 5038 C CA . GLY A 1 626 ? 8.918 19.357 2.324 1.00 62.41 626 GLY A CA 1
ATOM 5039 C C . GLY A 1 626 ? 7.932 19.355 3.477 1.00 62.41 626 GLY A C 1
ATOM 5040 O O . GLY A 1 626 ? 7.466 18.296 3.900 1.00 62.41 626 GLY A O 1
ATOM 5041 N N . LYS A 1 627 ? 7.580 20.553 3.959 1.00 53.41 627 LYS A N 1
ATOM 5042 C CA . LYS A 1 627 ? 6.766 20.775 5.171 1.00 53.41 627 LYS A CA 1
ATOM 5043 C C . LYS A 1 627 ? 5.427 20.022 5.198 1.00 53.41 627 LYS A C 1
ATOM 5045 O O . LYS A 1 627 ? 4.909 19.763 6.277 1.00 53.41 627 LYS A O 1
ATOM 5050 N N . THR A 1 628 ? 4.883 19.664 4.035 1.00 49.88 628 THR A N 1
ATOM 5051 C CA . THR A 1 628 ? 3.599 18.967 3.859 1.00 49.88 628 THR A CA 1
ATOM 5052 C C . THR A 1 628 ? 3.673 17.438 3.942 1.00 49.88 628 THR A C 1
ATOM 5054 O O . THR A 1 628 ? 2.630 16.794 3.954 1.00 49.88 628 THR A O 1
ATOM 5057 N N . ARG A 1 629 ? 4.863 16.819 3.994 1.00 59.03 629 ARG A N 1
ATOM 5058 C CA . ARG A 1 629 ? 5.016 15.351 4.060 1.00 59.03 629 ARG A CA 1
ATOM 5059 C C . ARG A 1 629 ? 5.829 14.956 5.292 1.00 59.03 629 ARG A C 1
ATOM 5061 O O . ARG A 1 629 ? 7.034 15.207 5.333 1.00 59.03 629 ARG A O 1
ATOM 5068 N N . TRP A 1 630 ? 5.183 14.305 6.264 1.00 63.72 630 TRP A N 1
ATOM 5069 C CA . TRP A 1 630 ? 5.759 13.990 7.585 1.00 63.72 630 TRP A CA 1
ATOM 5070 C C . TRP A 1 630 ? 7.079 13.192 7.520 1.00 63.72 630 TRP A C 1
ATOM 5072 O O . TRP A 1 630 ? 7.974 13.433 8.320 1.00 63.72 630 TRP A O 1
ATOM 5082 N N . ASN A 1 631 ? 7.263 12.337 6.506 1.00 71.44 631 ASN A N 1
ATOM 5083 C CA . ASN A 1 631 ? 8.477 11.517 6.334 1.00 71.44 631 ASN A CA 1
ATOM 5084 C C . ASN A 1 631 ? 9.529 12.128 5.382 1.00 71.44 631 ASN A C 1
ATOM 5086 O O . ASN A 1 631 ? 10.449 11.436 4.949 1.00 71.44 631 ASN A O 1
ATOM 5090 N N . SER A 1 632 ? 9.404 13.401 4.995 1.00 75.00 632 SER A N 1
ATOM 5091 C CA . SER A 1 632 ? 10.240 13.977 3.928 1.00 75.00 632 SER A CA 1
ATOM 5092 C C . SER A 1 632 ? 11.727 14.107 4.286 1.00 75.00 632 SER A C 1
ATOM 5094 O O . SER A 1 632 ? 12.569 13.861 3.426 1.00 75.00 632 SER A O 1
ATOM 5096 N N . ILE A 1 633 ? 12.060 14.394 5.550 1.00 78.50 633 ILE A N 1
ATOM 5097 C CA . ILE A 1 633 ? 13.453 14.439 6.032 1.00 78.50 633 ILE A CA 1
ATOM 5098 C C . ILE A 1 633 ? 14.069 13.033 6.042 1.00 78.50 633 ILE A C 1
ATOM 5100 O O . ILE A 1 633 ? 15.192 12.862 5.581 1.00 78.50 633 ILE A O 1
ATOM 5104 N N . TYR A 1 634 ? 13.322 12.015 6.481 1.00 81.81 634 TYR A N 1
ATOM 5105 C CA . TYR A 1 634 ? 13.762 10.615 6.418 1.00 81.81 634 TYR A CA 1
ATOM 5106 C C . TYR A 1 634 ? 14.047 10.175 4.973 1.00 81.81 634 TYR A C 1
ATOM 5108 O O . TYR A 1 634 ? 15.093 9.596 4.697 1.00 81.81 634 TYR A O 1
ATOM 5116 N N . MET A 1 635 ? 13.163 10.518 4.029 1.00 80.06 635 MET A N 1
ATOM 5117 C CA . MET A 1 635 ? 13.367 10.225 2.603 1.00 80.06 635 MET A CA 1
ATOM 5118 C C . MET A 1 635 ? 14.581 10.956 2.011 1.00 80.06 635 MET A C 1
ATOM 5120 O O . MET A 1 635 ? 15.267 10.395 1.157 1.00 80.06 635 MET A O 1
ATOM 5124 N N . MET A 1 636 ? 14.856 12.186 2.458 1.00 85.31 636 MET A N 1
ATOM 5125 C CA . MET A 1 636 ? 16.058 12.930 2.074 1.00 85.31 636 MET A CA 1
ATOM 5126 C C . MET A 1 636 ? 17.329 12.269 2.621 1.00 85.31 636 MET A C 1
ATOM 5128 O O . MET A 1 636 ? 18.276 12.102 1.860 1.00 85.31 636 MET A O 1
ATOM 5132 N N . ILE A 1 637 ? 17.335 11.857 3.896 1.00 83.06 637 ILE A N 1
ATOM 5133 C CA . ILE A 1 637 ? 18.462 11.156 4.536 1.00 83.06 637 ILE A CA 1
ATOM 5134 C C . ILE A 1 637 ? 18.734 9.827 3.828 1.00 83.06 637 ILE A C 1
ATOM 5136 O O . ILE A 1 637 ? 19.805 9.686 3.245 1.00 83.06 637 ILE A O 1
ATOM 5140 N N . LYS A 1 638 ? 17.736 8.931 3.744 1.00 80.06 638 LYS A N 1
ATOM 5141 C CA . LYS A 1 638 ? 17.874 7.613 3.097 1.00 80.06 638 LYS A CA 1
ATOM 5142 C C . LYS A 1 638 ? 18.445 7.740 1.679 1.00 80.06 638 LYS A C 1
ATOM 5144 O O . LYS A 1 638 ? 19.362 7.017 1.314 1.00 80.06 638 LYS A O 1
ATOM 5149 N N . ARG A 1 639 ? 17.936 8.674 0.861 1.00 75.06 639 ARG A N 1
ATOM 5150 C CA . ARG A 1 639 ? 18.455 8.877 -0.509 1.00 75.06 639 ARG A CA 1
ATOM 515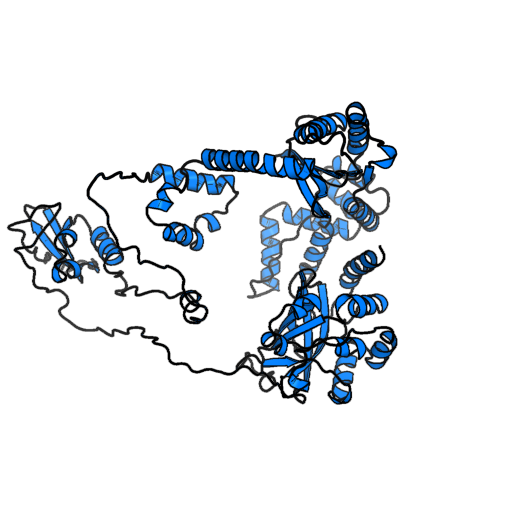1 C C . ARG A 1 639 ? 19.801 9.597 -0.566 1.00 75.06 639 ARG A C 1
ATOM 5153 O O . ARG A 1 639 ? 20.533 9.379 -1.522 1.00 75.06 639 ARG A O 1
ATOM 5160 N N . GLY A 1 640 ? 20.116 10.446 0.409 1.00 74.25 640 GLY A N 1
ATOM 5161 C CA . GLY A 1 640 ? 21.425 11.083 0.531 1.00 74.25 640 GLY A CA 1
ATOM 5162 C C . GLY A 1 640 ? 22.525 10.069 0.835 1.00 74.25 640 GLY A C 1
ATOM 5163 O O . GLY A 1 640 ? 23.574 10.120 0.206 1.00 74.25 640 GLY A O 1
ATOM 5164 N N . GLU A 1 641 ? 22.251 9.116 1.728 1.00 73.50 641 GLU A N 1
ATOM 5165 C CA . GLU A 1 641 ? 23.160 8.016 2.082 1.00 73.50 641 GLU A CA 1
ATOM 5166 C C . GLU A 1 641 ? 23.460 7.116 0.875 1.00 73.50 641 GLU A C 1
ATOM 5168 O O . GLU A 1 641 ? 24.625 6.869 0.579 1.00 73.50 641 GLU A O 1
ATOM 5173 N N . PHE A 1 642 ? 22.441 6.730 0.094 1.00 65.12 642 PHE A N 1
ATOM 5174 C CA . PHE A 1 642 ? 22.642 5.978 -1.157 1.00 65.12 642 PHE A CA 1
ATOM 5175 C C . PHE A 1 642 ? 23.416 6.739 -2.250 1.00 65.12 642 PHE A C 1
ATOM 5177 O O . PHE A 1 642 ? 23.876 6.110 -3.193 1.00 65.12 642 PHE A O 1
ATOM 5184 N N . CYS A 1 643 ? 23.558 8.066 -2.155 1.00 60.81 643 CYS A N 1
ATOM 5185 C CA . CYS A 1 643 ? 24.373 8.866 -3.082 1.00 60.81 643 CYS A CA 1
ATOM 5186 C C . CYS A 1 643 ? 25.790 9.153 -2.542 1.00 60.81 643 CYS A C 1
ATOM 5188 O O . CYS A 1 643 ? 26.498 9.972 -3.127 1.00 60.81 643 CYS A O 1
ATOM 5190 N N . HIS A 1 644 ? 26.166 8.572 -1.396 1.00 49.06 644 HIS A N 1
ATOM 5191 C CA . HIS A 1 644 ? 27.445 8.809 -0.712 1.00 49.06 644 HIS A CA 1
ATOM 5192 C C . HIS A 1 644 ? 28.393 7.588 -0.773 1.00 49.06 644 HIS A C 1
ATOM 5194 O O . HIS A 1 644 ? 29.433 7.576 -0.105 1.00 49.06 644 HIS A O 1
ATOM 5200 N N . VAL A 1 645 ? 28.026 6.583 -1.573 1.00 36.72 645 VAL A N 1
ATOM 5201 C CA . VAL A 1 645 ? 28.824 5.408 -1.958 1.00 36.72 645 VAL A CA 1
ATOM 5202 C C . VAL A 1 645 ? 29.188 5.550 -3.432 1.00 36.72 645 VAL A C 1
ATOM 5204 O O . VAL A 1 645 ? 30.369 5.302 -3.748 1.00 36.72 645 VAL A O 1
#

Foldseek 3Di:
DVVVVLLVVLVVQVVPPPDDAAPDFPPQFSAWKWAWKAFFPCLVLIFIWIWRWHDPDPFKIKTQIWGDDDVVTDRFWIKIKGALVVLVPDDLQVLLQKAACQQCLLQLRMFGFSDDLVSRLCCSQVPGNRMIMRMKTQADSVRVVPPDSDDHITRMYHDDDPVSDDVVVVVVVCVSRVHDSVVSNVSNVPRDHDDHDPSHPCVVVVDTDTDDDDDDDDPPDPDDDPDPDDPLQDDDAPLQLADEPRDRQNPKDFDPDDPVPPPDPDDDQPLSSQWGWIDGPRWIKTFGNVCRVVVVNHLGIDGPPDCVVSQVCCCPVVVQHSVRDRPPDPDDPVVVVVPDDDDDDDDDDDDDPDDDDDDDDDDDDDQDPLQLVAVLVVVCVPVVNDPCRSVDPVVVVVQVVPPPVVSVVRGRHNVVVVVVVVVVCVVVLVVVLVQLVQFPAFWEKEWDWDQDPVRWIWIFIWTWGQGPVRDIDIGGQDTDTQDDDLALLSVLVVVVVSCVSSVRQVRYAAYEYEPDPSVVSVVVNNVVPHVDDNVPRYDYHVLNVVLVVVCCVQQPPPSVVLVVCCVPDDPVVNLVSLVVSPPLSPLLNVLCVQVVDVVSLVVLQVVQCVVVPPDPPQSDRQFHADPPDSCRSVSNVVRSVSSVD

InterPro domains:
  IPR010686 Oil body-associated protein-like [PF06884] (31-191)
  IPR010686 Oil body-associated protein-like [PTHR31360] (33-206)
  IPR012337 Ribonuclease H-like superfamily [SSF53098] (431-639)

Sequence (645 aa):
MRYLAVILSLFLACVLANRSFGHYGPDGTVLFLNGFHFVSGRTSWRISANHYCVIVSDDLLQCAVYNTNTSPALLVGVEYIVSRKAFQSLPAEERQLWHSHAFEVTSGFLIQPQLPEPVDHTIMKDVLVDTYGKTFQTWRYDKQNSPVPLGIPELVMGYTADEQIVPDFVQSRDGLFGCNTTFIRESRQDIRPMEVLQGADSWKHGFVLTLGLVNETCETSFTSQNDTDASWWDFTIDWENIWHGGKRLLGARRRPRHKRVVGTRIKESWIYRYGANLEHRGVRYWLCKICHIKKSYSTALYASSGTAHAARHLLRQHQIAESGERISGLKTPFSLASGSTSSSFSPASQLPLQQQTNLGYQIGSHFDEESWKARFVDWIIVEDVTFRQASGERLRWLIANGGELASRLLPEHHTTICSWIRRSFESRRHIIAELVKNAKSSVHISFDLWTASNAFNYLGTVGHFVDQEGKKRDVLLGLPRIIGPHSGENIAYHVKEVIDQYELGSKLGYFMLDNAKSNDACLETLIRWFPMDVNRCRLRCIGHIINLVVRAVLFGSNVSKFEAELRVATDEFKFDIWAKKGAIGRLHNIATYIRRTDQRRQVLRRLQTELAGDDPIFTLEIVVDGKTRWNSIYMMIKRGEFCHV

Secondary structure (DSSP, 8-state):
-HHHHHHHHHHHHTTTS-PPTT--PPTT--EEEEEEEEETTEEEEEEEEEEEEEEEETTEEEEEEEESS-SSPPEEEEEEEEEHHHHHHS-HHHHTT-EETHHHHHHT-SB-TTS-HHHHHHHIIIIITTEEEEEEESS-GGGTTSSS--SS-EEEEE--SGGGS-HHHHHHHHHHHT--HHHHHHHTTT--PPPPPEEEEGGGGT-------------------------TT-----STT-EETTEE-TT-EE----S--SS---PPPGGGGSEEEEEETTEEEEEEHHHHHTT-HHHHEEE-SSSHHHHHHHHHHH-B-TT--B------GGGGTTSS----S--S--------PPS---------HHHHHHHHHHHHHHTT--HHHHT-HHHHHHHHTTHHHHHTTS-SSTHHHHHHHHHHHHHHHHHHHHHHHT-SS-EEEEEEEEE-TTS-EEEEEEEEEE-TTS-EEEEEEE-PEE-S---HHHHHHHHHHHHHHTTGGGTEEEEEE-S-SHHHHHHHHHTTTS---HHHHEEE-HHHHHHHHHHHHHH-TTHHHHHHHHHHS-HHHHHHHHHTTHHHHHHHHHHHHHHT-HHHHHHHHHHHHHHHTT-GGG-PPPPPP-TT-TTHHHHHHHHHHTT--